Protein AF-0000000085930592 (afdb_homodimer)

Foldseek 3Di:
DEKEFEQCQLPLVLQVDDPNVVDAQLYEYEYLENNNLAADPDPVSVVSVVVVLPRRYAYEYEYAWRHQVVSVVPFDWDDDQQWIWGDPHHRYIYGQALTWGHRPNFTEGHHEADDDPVVVVDDDNHRGHPVSHPDPVSLVSNVVNCVVVVLEGAEYRYADAAVVLCVPHPQDDDDDDPVNVSRVVSVVRHDYQAYEYENRQDFDDSDRHYTYHHSDIGDSDPPPPDD/DEKEFEQCQLPLVLQVDDPNVVDAQLYEYEYLENNNLAADPDPVSVVSVVVVLPRRYAYEYEHAWRHQVVSVVPFDWDDDQQWIWGDPHHRYIYGQALTWGHRPNFTEGHHEADDDPVVVVDDDNHRGHPVSHPDPVSLVSNVVNCVVVVLEGAEYRYADAAVVLCPPHPQDDDDDDPVNVSRVVSVVRHDYQAYEYENRQDFDDSDRHYTYHHSDIGDSDPPPPDD

Organism: NCBI:txid2903556

pLDDT: mean 91.7, std 11.93, range [19.05, 98.94]

Radius of gyration: 22.61 Å; Cα contacts (8 Å, |Δi|>4): 1027; chains: 2; bounding box: 46×67×58 Å

Sequence (454 aa):
MVYITGDTHGDLERFKHGRLRWLSKKDTVIVLGDFGFVWDGSKKEAAHLKWLQKRRYTILFLDGTHENYDLLAAYPTEEKFGGLVQPLGGNLYHVCRGSVLELEGKRYLCFGGGESPDKEEREPGVNWWPQEMPSEAECARCEANAAANGYQVDYVLTHDAPTKFLDFTALKQGQTNRLHEFLDRLLLKLTYDRWFFGCYHKDTRLSTKAECVFCGLIPTSESHARRMVYITGDTHGDLERFKHGRLRWLSKKDTVIVLGDFGFVWDGSKKEAAHLKWLQKRRYTILFLDGTHENYDLLAAYPTEEKFGGLVQPLGGNLYHVCRGSVLELEGKRYLCFGGGESPDKEEREPGVNWWPQEMPSEAECARCEANAAANGYQVDYVLTHDAPTKFLDFTALKQGQTNRLHEFLDRLLLKLTYDRWFFGCYHKDTRLSTKAECVFCGLIPTSESHARR

Secondary structure (DSSP, 8-state):
-EEEE---TT-GGGGTSGGGGG--TT-EEEE-S---SSSS--HHHHHHHHHHHT-SSEEEE---SSS-HHHHHTSPPEEETTEEEEEEETTEEEEPTT-EEEETTEEEEEE-----TTGGGS-BTTTB-GGGSPPHHHHHHHHHHHHHTTTB-SEEEESS--HHHHTTSTT--S---HHHHHHHHHHHH-B-SEEEE-SS---EE-SSSEEE-SS--EESS------/-EEEE---TT-GGGGTSGGGGG--TT-EEEE-S---SSSS--HHHHHHHHHHHT-SSEEEE---SSS-HHHHHTSPPEEETTEEEEEEETTEEEEPTT-EEEETTEEEEEE-----TTGGGS-BTTTB-GGGSPPHHHHHHHHHHHHHTTTB-SEEEESS--HHHHTTSTT--S---HHHHHHHHHHHH-B-SEEEE-SS---EE-SSSEEE-SS--EESS------

Solvent-accessible surface area (backbone atoms only — not comparable to full-atom values): 23787 Å² total; per-residue (Å²): 92,49,31,40,28,14,53,48,61,44,45,68,68,76,62,66,40,63,72,59,68,71,48,39,71,74,23,35,39,37,30,24,6,18,47,29,58,53,57,79,82,42,70,67,39,50,51,51,48,53,54,56,23,64,42,60,28,34,37,37,28,28,44,17,63,44,51,29,61,72,65,57,64,70,45,58,74,45,82,51,55,72,19,46,23,26,64,79,45,79,34,28,32,40,45,41,58,25,21,41,32,51,56,95,90,36,36,35,39,32,37,37,21,36,75,60,90,60,49,88,80,45,46,79,81,73,73,34,54,79,71,22,43,72,50,71,66,42,52,49,44,22,51,50,47,35,53,76,48,69,28,51,38,46,30,38,40,18,6,45,63,32,52,78,73,30,59,94,41,85,68,59,68,87,76,89,48,72,67,29,52,50,41,40,54,48,58,73,62,47,45,64,58,35,35,40,22,18,80,58,74,38,73,44,74,81,49,94,40,35,32,36,29,13,83,48,77,44,66,74,68,77,71,77,69,78,127,92,49,32,40,29,13,52,47,62,44,44,66,68,75,63,66,41,63,72,57,69,70,49,38,71,74,24,35,39,35,32,24,6,17,47,29,58,52,59,78,83,42,71,67,40,50,52,51,46,53,53,54,22,65,42,60,28,36,37,37,28,28,42,17,64,44,52,31,61,71,64,56,65,69,44,57,76,45,82,50,56,74,18,46,25,25,64,78,45,79,34,28,31,39,46,39,58,24,22,42,30,54,56,94,91,37,34,35,39,33,38,37,21,36,73,61,89,60,48,88,81,45,45,78,82,72,73,35,56,79,72,21,42,72,49,71,66,42,51,48,44,22,51,50,46,36,54,75,48,68,28,51,39,45,31,36,41,18,6,46,64,32,52,79,74,29,59,94,42,85,70,60,67,87,76,90,50,73,68,29,52,50,40,41,55,48,57,74,62,44,46,65,59,36,35,42,22,18,81,59,76,38,73,45,72,80,49,93,41,35,32,36,28,15,85,50,77,42,66,74,67,78,71,76,70,79,126

InterPro domains:
  IPR004843 Calcineurin-like, phosphoesterase domain [PF00149] (2-172)
  IPR029052 Metallo-dependent phosphatase-like [G3DSA:3.60.21.10] (1-221)
  IPR029052 Metallo-dependent phosphatase-like [SSF56300] (1-208)

Nearest PDB structures (foldseek):
  7pua-assembly1_F6  TM=1.635E-01  e=5.118E+00  Trypanosoma brucei brucei
  7pua-assembly1_F6  TM=1.688E-01  e=6.667E+00  Trypanosoma brucei brucei

Structure (mmCIF, N/CA/C/O backbone):
data_AF-0000000085930592-model_v1
#
loop_
_entity.id
_entity.type
_entity.pdbx_description
1 polymer 'Calcineurin-like phosphoesterase domain-containing protein'
#
loop_
_atom_site.group_PDB
_atom_site.id
_atom_site.type_symbol
_atom_site.label_atom_id
_atom_site.label_alt_id
_atom_site.label_comp_id
_atom_site.label_asym_id
_atom_site.label_entity_id
_atom_site.label_seq_id
_atom_site.pdbx_PDB_ins_code
_atom_site.Cartn_x
_atom_site.Cartn_y
_atom_site.Cartn_z
_atom_site.occupancy
_atom_site.B_iso_or_equiv
_atom_site.auth_seq_id
_atom_site.auth_comp_id
_atom_site.auth_asym_id
_atom_site.auth_atom_id
_atom_site.pdbx_PDB_model_num
ATOM 1 N N . MET A 1 1 ? 18.391 -14.234 -2.137 1 93.88 1 MET A N 1
ATOM 2 C CA . MET A 1 1 ? 17.266 -14.297 -1.222 1 93.88 1 MET A CA 1
ATOM 3 C C . MET A 1 1 ? 15.953 -14.008 -1.953 1 93.88 1 MET A C 1
ATOM 5 O O . MET A 1 1 ? 15.945 -13.273 -2.945 1 93.88 1 MET A O 1
ATOM 9 N N . VAL A 1 2 ? 14.875 -14.703 -1.53 1 97.5 2 VAL A N 1
ATOM 10 C CA . VAL A 1 2 ? 13.555 -14.469 -2.117 1 97.5 2 VAL A CA 1
ATOM 11 C C . VAL A 1 2 ? 12.688 -13.68 -1.143 1 97.5 2 VAL A C 1
ATOM 13 O O . VAL A 1 2 ? 12.617 -14.008 0.043 1 97.5 2 VAL A O 1
ATOM 16 N N . TYR A 1 3 ? 12.039 -12.617 -1.707 1 96.94 3 TYR A N 1
ATOM 17 C CA . TYR A 1 3 ? 11.148 -11.781 -0.913 1 96.94 3 TYR A CA 1
ATOM 18 C C . TYR A 1 3 ? 9.727 -11.828 -1.463 1 96.94 3 TYR A C 1
ATOM 20 O O . TYR A 1 3 ? 9.523 -11.836 -2.68 1 96.94 3 TYR A O 1
ATOM 28 N N . ILE A 1 4 ? 8.797 -11.812 -0.505 1 97.88 4 ILE A N 1
ATOM 29 C CA . ILE A 1 4 ? 7.383 -11.859 -0.874 1 97.88 4 ILE A CA 1
ATOM 30 C C . ILE A 1 4 ? 6.711 -10.539 -0.531 1 97.88 4 ILE A C 1
ATOM 32 O O . ILE A 1 4 ? 6.902 -10 0.562 1 97.88 4 ILE A O 1
ATOM 36 N N . THR A 1 5 ? 5.965 -9.953 -1.434 1 96.38 5 THR A N 1
ATOM 37 C CA . THR A 1 5 ? 5.098 -8.805 -1.198 1 96.38 5 THR A CA 1
ATOM 38 C C . THR A 1 5 ? 3.756 -8.992 -1.9 1 96.38 5 THR A C 1
ATOM 40 O O . THR A 1 5 ? 3.482 -10.055 -2.461 1 96.38 5 THR A O 1
ATOM 43 N N . GLY A 1 6 ? 2.844 -8.016 -1.677 1 95.25 6 GLY A N 1
ATOM 44 C CA . GLY A 1 6 ? 1.528 -8.234 -2.258 1 95.25 6 GLY A CA 1
ATOM 45 C C . GLY A 1 6 ? 0.875 -6.957 -2.756 1 95.25 6 GLY A C 1
ATOM 46 O O . GLY A 1 6 ? 1.231 -5.863 -2.318 1 95.25 6 GLY A O 1
ATOM 47 N N . ASP A 1 7 ? 0.076 -7.105 -3.773 1 94.38 7 ASP A N 1
ATOM 48 C CA . ASP A 1 7 ? -0.925 -6.125 -4.184 1 94.38 7 ASP A CA 1
ATOM 49 C C . ASP A 1 7 ? -0.301 -4.742 -4.363 1 94.38 7 ASP A C 1
ATOM 51 O O . ASP A 1 7 ? -0.737 -3.773 -3.74 1 94.38 7 ASP A O 1
ATOM 55 N N . THR A 1 8 ? 0.612 -4.621 -5.32 1 94.75 8 THR A N 1
ATOM 56 C CA . THR A 1 8 ? 1.286 -3.35 -5.555 1 94.75 8 THR A CA 1
ATOM 57 C C . THR A 1 8 ? 0.387 -2.395 -6.336 1 94.75 8 THR A C 1
ATOM 59 O O . THR A 1 8 ? 0.606 -1.183 -6.328 1 94.75 8 THR A O 1
ATOM 62 N N . HIS A 1 9 ? -0.571 -2.863 -7.059 1 92.31 9 HIS A N 1
ATOM 63 C CA . HIS A 1 9 ? -1.614 -2.082 -7.711 1 92.31 9 HIS A CA 1
ATOM 64 C C . HIS A 1 9 ? -1.015 -1.009 -8.617 1 92.31 9 HIS A C 1
ATOM 66 O O . HIS A 1 9 ? -1.535 0.106 -8.695 1 92.31 9 HIS A O 1
ATOM 72 N N . GLY A 1 10 ? 0.083 -1.294 -9.188 1 93.38 10 GLY A N 1
ATOM 73 C CA . GLY A 1 10 ? 0.676 -0.375 -10.141 1 93.38 10 GLY A CA 1
ATOM 74 C C . GLY A 1 10 ? 1.368 0.805 -9.484 1 93.38 10 GLY A C 1
ATOM 75 O O . GLY A 1 10 ? 1.69 1.791 -10.156 1 93.38 10 GLY A O 1
ATOM 76 N N . ASP A 1 11 ? 1.574 0.757 -8.234 1 90.62 11 ASP A N 1
ATOM 77 C CA . ASP A 1 11 ? 2.246 1.835 -7.52 1 90.62 11 ASP A CA 1
ATOM 78 C C . ASP A 1 11 ? 3.762 1.65 -7.539 1 90.62 11 ASP A C 1
ATOM 80 O O . ASP A 1 11 ? 4.316 0.925 -6.715 1 90.62 11 ASP A O 1
ATOM 84 N N . LEU A 1 12 ? 4.402 2.432 -8.391 1 90.81 12 LEU A N 1
ATOM 85 C CA . LEU A 1 12 ? 5.84 2.299 -8.594 1 90.81 12 LEU A CA 1
ATOM 86 C C . LEU A 1 12 ? 6.605 2.602 -7.309 1 90.81 12 LEU A C 1
ATOM 88 O O . LEU A 1 12 ? 7.695 2.074 -7.094 1 90.81 12 LEU A O 1
ATOM 92 N N . GLU A 1 13 ? 6.031 3.434 -6.422 1 85.25 13 GLU A N 1
ATOM 93 C CA . GLU A 1 13 ? 6.691 3.824 -5.18 1 85.25 13 GLU A CA 1
ATOM 94 C C . GLU A 1 13 ? 6.941 2.613 -4.281 1 85.25 13 GLU A C 1
ATOM 96 O O . GLU A 1 13 ? 7.875 2.611 -3.477 1 85.25 13 GLU A O 1
ATOM 101 N N . ARG A 1 14 ? 6.18 1.617 -4.465 1 89.19 14 ARG A N 1
ATOM 102 C CA . ARG A 1 14 ? 6.316 0.382 -3.699 1 89.19 14 ARG A CA 1
ATOM 103 C C . ARG A 1 14 ? 7.645 -0.304 -3.996 1 89.19 14 ARG A C 1
ATOM 105 O O . ARG A 1 14 ? 8.086 -1.172 -3.238 1 89.19 14 ARG A O 1
ATOM 112 N N . PHE A 1 15 ? 8.328 0.138 -5.047 1 92.06 15 PHE A N 1
ATOM 113 C CA . PHE A 1 15 ? 9.562 -0.52 -5.453 1 92.06 15 PHE A CA 1
ATOM 114 C C . PHE A 1 15 ? 10.758 0.399 -5.242 1 92.06 15 PHE A C 1
ATOM 116 O O . PHE A 1 15 ? 11.891 0.035 -5.562 1 92.06 15 PHE A O 1
ATOM 123 N N . LYS A 1 16 ? 10.523 1.566 -4.777 1 81.19 16 LYS A N 1
ATOM 124 C CA . LYS A 1 16 ? 11.594 2.561 -4.738 1 81.19 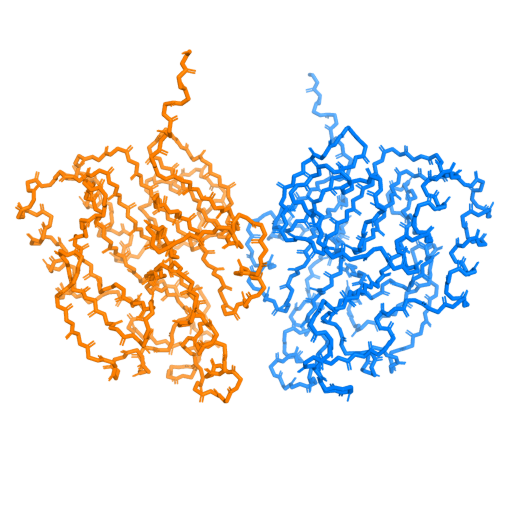16 LYS A CA 1
ATOM 125 C C . LYS A 1 16 ? 12.18 2.68 -3.332 1 81.19 16 LYS A C 1
ATOM 127 O O . LYS A 1 16 ? 13.203 3.334 -3.135 1 81.19 16 LYS A O 1
ATOM 132 N N . HIS A 1 17 ? 11.586 2.031 -2.385 1 72.56 17 HIS A N 1
ATOM 133 C CA . HIS A 1 17 ? 12.016 2.348 -1.026 1 72.56 17 HIS A CA 1
ATOM 134 C C . HIS A 1 17 ? 12.406 1.087 -0.263 1 72.56 17 HIS A C 1
ATOM 136 O O . HIS A 1 17 ? 12.242 -0.026 -0.768 1 72.56 17 HIS A O 1
ATOM 142 N N . GLY A 1 18 ? 13.18 1.386 0.743 1 72.12 18 GLY A N 1
ATOM 143 C CA . GLY A 1 18 ? 13.484 0.334 1.699 1 72.12 18 GLY A CA 1
ATOM 144 C C . GLY A 1 18 ? 14.57 -0.611 1.218 1 72.12 18 GLY A C 1
ATOM 145 O O . GLY A 1 18 ? 15.531 -0.185 0.58 1 72.12 18 GLY A O 1
ATOM 146 N N . ARG A 1 19 ? 14.367 -1.833 1.592 1 77.94 19 ARG A N 1
ATOM 147 C CA . ARG A 1 19 ? 15.352 -2.881 1.343 1 77.94 19 ARG A CA 1
ATOM 148 C C . ARG A 1 19 ? 15.531 -3.121 -0.152 1 77.94 19 ARG A C 1
ATOM 150 O O . ARG A 1 19 ? 16.578 -3.605 -0.587 1 77.94 19 ARG A O 1
ATOM 157 N N . LEU A 1 20 ? 14.57 -2.738 -0.927 1 86.38 20 LEU A N 1
ATOM 158 C CA . LEU A 1 20 ? 14.57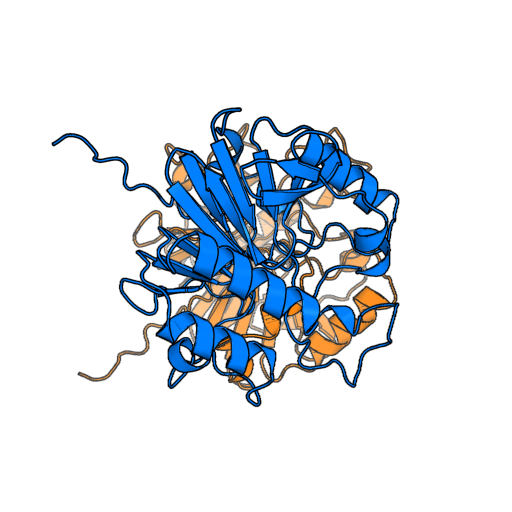 -3.037 -2.354 1 86.38 20 LEU A CA 1
ATOM 159 C C . LEU A 1 20 ? 15.703 -2.295 -3.062 1 86.38 20 LEU A C 1
ATOM 161 O O . LEU A 1 20 ? 16.203 -2.76 -4.082 1 86.38 20 LEU A O 1
ATOM 165 N N . ARG A 1 21 ? 16.078 -1.222 -2.457 1 78.75 21 ARG A N 1
ATOM 166 C CA . ARG A 1 21 ? 17.125 -0.399 -3.059 1 78.75 21 ARG A CA 1
ATOM 167 C C . ARG A 1 21 ? 18.469 -1.104 -3.002 1 78.75 21 ARG A C 1
ATOM 169 O O . ARG A 1 21 ? 19.391 -0.754 -3.744 1 78.75 21 ARG A O 1
ATOM 176 N N . TRP A 1 22 ? 18.578 -2.129 -2.16 1 85.94 22 TRP A N 1
ATOM 177 C CA . TRP A 1 22 ? 19.875 -2.744 -1.918 1 85.94 22 TRP A CA 1
ATOM 178 C C . TRP A 1 22 ? 19.906 -4.168 -2.461 1 85.94 22 TRP A C 1
ATOM 180 O O . TRP A 1 22 ? 20.906 -4.883 -2.285 1 85.94 22 TRP A O 1
ATOM 190 N N . LEU A 1 23 ? 18.922 -4.52 -3.137 1 92 23 LEU A N 1
ATOM 191 C CA . LEU A 1 23 ? 18.859 -5.875 -3.674 1 92 23 LEU A CA 1
ATOM 192 C C . LEU A 1 23 ? 19.734 -5.996 -4.922 1 92 23 LEU A C 1
ATOM 194 O O . LEU A 1 23 ? 19.984 -5.008 -5.609 1 92 23 LEU A O 1
ATOM 198 N N . SER A 1 24 ? 20.203 -7.234 -5.039 1 94 24 SER A N 1
ATOM 199 C CA . SER A 1 24 ? 21.125 -7.516 -6.137 1 94 24 SER A CA 1
ATOM 200 C C . SER A 1 24 ? 20.531 -8.531 -7.105 1 94 24 SER A C 1
ATOM 202 O O . SER A 1 24 ? 19.391 -8.945 -6.961 1 94 24 SER A O 1
ATOM 204 N N . LYS A 1 25 ? 21.375 -8.898 -8.094 1 94.5 25 LYS A N 1
ATOM 205 C CA . LYS A 1 25 ? 20.953 -9.82 -9.133 1 94.5 25 LYS A CA 1
ATOM 206 C C . LYS A 1 25 ? 20.656 -11.203 -8.555 1 94.5 25 LYS A C 1
ATOM 208 O O . LYS A 1 25 ? 20.016 -12.023 -9.203 1 94.5 25 LYS A O 1
ATOM 213 N N . LYS A 1 26 ? 21.078 -11.438 -7.367 1 95.12 26 LYS A N 1
ATOM 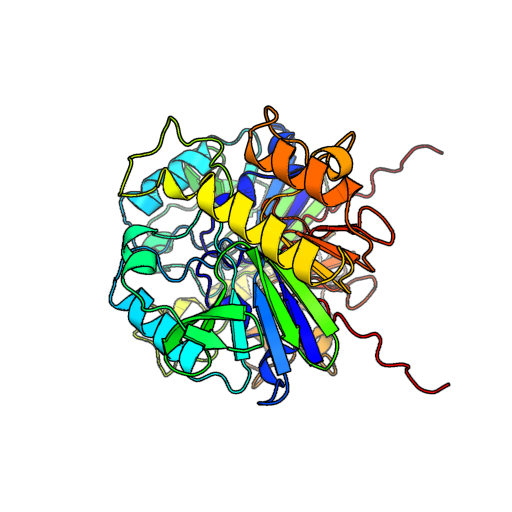214 C CA . LYS A 1 26 ? 20.875 -12.734 -6.738 1 95.12 26 LYS A CA 1
ATOM 215 C C . LYS A 1 26 ? 19.531 -12.789 -6.012 1 95.12 26 LYS A C 1
ATOM 217 O O . LYS A 1 26 ? 19.109 -13.852 -5.559 1 95.12 26 LYS A O 1
ATOM 222 N N . ASP A 1 27 ? 18.891 -11.633 -5.926 1 96.88 27 ASP A N 1
ATOM 223 C CA . ASP A 1 27 ? 17.656 -11.547 -5.16 1 96.88 27 ASP A CA 1
ATOM 224 C C . ASP A 1 27 ? 16.438 -11.594 -6.078 1 96.88 27 ASP A C 1
ATOM 226 O O . ASP A 1 27 ? 16.516 -11.219 -7.25 1 96.88 27 ASP A O 1
ATOM 230 N N . THR A 1 28 ? 15.328 -12.164 -5.543 1 98.12 28 THR A N 1
ATOM 231 C CA . THR A 1 28 ? 14.055 -12.219 -6.25 1 98.12 28 THR A CA 1
ATOM 232 C C . THR A 1 28 ? 12.93 -11.656 -5.383 1 98.12 28 THR A C 1
ATOM 234 O O . THR A 1 28 ? 12.859 -11.938 -4.188 1 98.12 28 THR A O 1
ATOM 237 N N . VAL A 1 29 ? 12.133 -10.805 -5.992 1 98 29 VAL A N 1
ATOM 238 C CA . VAL A 1 29 ? 10.922 -10.297 -5.344 1 98 29 VAL A CA 1
ATOM 239 C C . VAL A 1 29 ? 9.688 -10.844 -6.051 1 98 29 VAL A C 1
ATOM 241 O O . VAL A 1 29 ? 9.562 -10.742 -7.273 1 98 29 VAL A O 1
ATOM 244 N N . ILE A 1 30 ? 8.797 -11.438 -5.258 1 98.75 30 ILE A N 1
ATOM 245 C CA . ILE A 1 30 ? 7.586 -12.008 -5.836 1 98.75 30 ILE A CA 1
ATOM 246 C C . ILE A 1 30 ? 6.359 -11.258 -5.324 1 98.75 30 ILE A C 1
ATOM 248 O O . ILE A 1 30 ? 6.148 -11.148 -4.113 1 98.75 30 ILE A O 1
ATOM 252 N N . VAL A 1 31 ? 5.547 -10.719 -6.215 1 98.62 31 VAL A N 1
ATOM 253 C CA . VAL A 1 31 ? 4.305 -10.031 -5.887 1 98.62 31 VAL A CA 1
ATOM 254 C C . VAL A 1 31 ? 3.133 -11 -5.98 1 98.62 31 VAL A C 1
ATOM 256 O O . VAL A 1 31 ? 2.887 -11.586 -7.039 1 98.62 31 VAL A O 1
ATOM 259 N N . LEU A 1 32 ? 2.289 -11.094 -4.945 1 98.56 32 LEU A N 1
ATOM 260 C CA . LEU A 1 32 ? 1.281 -12.141 -4.812 1 98.56 32 LEU A CA 1
ATOM 261 C C . LEU A 1 32 ? -0.003 -11.75 -5.535 1 98.56 32 LEU A C 1
ATOM 263 O O . LEU A 1 32 ? -1.096 -12.148 -5.129 1 98.56 32 LEU A O 1
ATOM 267 N N . GLY A 1 33 ? 0.074 -11.062 -6.586 1 97.31 33 GLY A N 1
ATOM 268 C CA . GLY A 1 33 ? -1.084 -10.68 -7.379 1 97.31 33 GLY A CA 1
ATOM 269 C C . GLY A 1 33 ? -1.423 -9.211 -7.27 1 97.31 33 GLY A C 1
ATOM 270 O O . GLY A 1 33 ? -0.844 -8.492 -6.453 1 97.31 33 GLY A O 1
ATOM 271 N N . ASP A 1 34 ? -2.309 -8.828 -8.18 1 96.19 34 ASP A N 1
ATOM 272 C CA . ASP A 1 34 ? -2.654 -7.41 -8.281 1 96.19 34 ASP A CA 1
ATOM 273 C C . ASP A 1 34 ? -1.404 -6.547 -8.43 1 96.19 34 ASP A C 1
ATOM 275 O O . ASP A 1 34 ? -1.217 -5.582 -7.684 1 96.19 34 ASP A O 1
ATOM 279 N N . PHE A 1 35 ? -0.532 -7.047 -9.32 1 97.62 35 PHE A N 1
ATOM 280 C CA . PHE A 1 35 ? 0.676 -6.32 -9.688 1 97.62 35 PHE A CA 1
ATOM 281 C C . PHE A 1 35 ? 0.331 -4.934 -10.219 1 97.62 35 PHE A C 1
ATOM 283 O O . PHE A 1 35 ? 0.872 -3.93 -9.75 1 97.62 35 PHE A O 1
ATOM 290 N N . GLY A 1 36 ? -0.433 -4.797 -11.125 1 95.44 36 GLY A N 1
ATOM 291 C CA . GLY A 1 36 ? -1.119 -3.568 -11.492 1 95.44 36 GLY A CA 1
ATOM 292 C C . GLY A 1 36 ? -0.375 -2.752 -12.531 1 95.44 36 GLY A C 1
ATOM 293 O O . GLY A 1 36 ? -0.806 -1.656 -12.891 1 95.44 36 GLY A O 1
ATOM 294 N N . PHE A 1 37 ? 0.683 -3.268 -13.094 1 96.31 37 PHE A N 1
ATOM 295 C CA . PHE A 1 37 ? 1.458 -2.477 -14.047 1 96.31 37 PHE A CA 1
ATOM 296 C C . PHE A 1 37 ? 1.165 -2.908 -15.477 1 96.31 37 PHE A C 1
ATOM 298 O O . PHE A 1 37 ? 1.731 -2.359 -16.422 1 96.31 37 PHE A O 1
ATOM 305 N N . VAL A 1 38 ? 0.348 -3.941 -15.648 1 95.62 38 VAL A N 1
ATOM 306 C CA . VAL A 1 38 ? -0.205 -4.332 -16.938 1 95.62 38 VAL A CA 1
ATOM 307 C C . VAL A 1 38 ? -1.718 -4.129 -16.938 1 95.62 38 VAL A C 1
ATOM 309 O O . VAL A 1 38 ? -2.473 -5.043 -16.609 1 95.62 38 VAL A O 1
ATOM 312 N N . TRP A 1 39 ? -2.154 -2.893 -17.312 1 91 39 TRP A N 1
ATOM 313 C CA . TRP A 1 39 ? -3.555 -2.559 -17.078 1 91 39 TRP A CA 1
ATOM 314 C C . TRP A 1 39 ? -4.152 -1.822 -18.266 1 91 39 TRP A C 1
ATOM 316 O O . TRP A 1 39 ? -5.184 -2.232 -18.797 1 91 39 TRP A O 1
ATOM 326 N N . ASP A 1 40 ? -3.494 -0.75 -18.719 1 88.25 40 ASP A N 1
ATOM 327 C CA . ASP A 1 40 ? -4.188 0.054 -19.719 1 88.25 40 ASP A CA 1
ATOM 328 C C . ASP A 1 40 ? -3.295 0.297 -20.938 1 88.25 40 ASP A C 1
ATOM 330 O O . ASP A 1 40 ? -3.727 0.91 -21.922 1 88.25 40 ASP A O 1
ATOM 334 N N . GLY A 1 41 ? -2.094 -0.112 -20.922 1 87.25 41 GLY A N 1
ATOM 335 C CA . GLY A 1 41 ? -1.203 0.018 -22.062 1 87.25 41 GLY A CA 1
ATOM 336 C C . GLY A 1 41 ? -0.769 1.449 -22.328 1 87.25 41 GLY A C 1
ATOM 337 O O . GLY A 1 41 ? -0.274 1.768 -23.406 1 87.25 41 GLY A O 1
ATOM 338 N N . SER A 1 42 ? -0.956 2.33 -21.344 1 89 42 SER A N 1
ATOM 339 C CA . SER A 1 42 ? -0.607 3.738 -21.5 1 89 42 SER A CA 1
ATOM 340 C C . SER A 1 42 ? 0.904 3.934 -21.547 1 89 42 SER A C 1
ATOM 342 O O . SER A 1 42 ? 1.662 3.035 -21.172 1 89 42 SER A O 1
ATOM 344 N N . LYS A 1 43 ? 1.317 5.105 -22.016 1 89.25 43 LYS A N 1
ATOM 345 C CA . LYS A 1 43 ? 2.732 5.461 -22.031 1 89.25 43 LYS A CA 1
ATOM 346 C C . LYS A 1 43 ? 3.309 5.484 -20.609 1 89.25 43 LYS A C 1
ATOM 348 O O . LYS A 1 43 ? 4.453 5.082 -20.391 1 89.25 43 LYS A O 1
ATOM 353 N N . LYS A 1 44 ? 2.484 5.945 -19.719 1 85.69 44 LYS A N 1
ATOM 354 C CA . LYS A 1 44 ? 2.918 5.98 -18.328 1 85.69 44 LYS A CA 1
ATOM 355 C C . LYS A 1 44 ? 3.193 4.574 -17.797 1 85.69 44 LYS A C 1
ATOM 357 O O . LYS A 1 44 ? 4.219 4.336 -17.156 1 85.69 44 LYS A O 1
ATOM 362 N N . GLU A 1 45 ? 2.334 3.762 -18.094 1 91.31 45 GLU A N 1
ATOM 363 C CA . GLU A 1 45 ? 2.5 2.375 -17.656 1 91.31 45 GLU A CA 1
ATOM 364 C C . GLU A 1 45 ? 3.725 1.741 -18.312 1 91.31 45 GLU A C 1
ATOM 366 O O . GLU A 1 45 ? 4.484 1.028 -17.656 1 91.31 45 GLU A O 1
ATOM 371 N N . ALA A 1 46 ? 3.879 2.008 -19.562 1 93.44 46 ALA A N 1
ATOM 372 C CA . ALA A 1 46 ? 5.043 1.49 -20.281 1 93.44 46 ALA A CA 1
ATOM 373 C C . ALA A 1 46 ? 6.34 1.988 -19.641 1 93.44 46 ALA A C 1
ATOM 375 O O . ALA A 1 46 ? 7.316 1.239 -19.547 1 93.44 46 ALA A O 1
ATOM 376 N N . ALA A 1 47 ? 6.32 3.217 -19.281 1 92.62 47 ALA A N 1
ATOM 377 C CA . ALA A 1 47 ? 7.492 3.787 -18.625 1 92.62 47 ALA A CA 1
ATOM 378 C C . ALA A 1 47 ? 7.754 3.109 -17.281 1 92.62 47 ALA A C 1
ATOM 380 O O . ALA A 1 47 ? 8.906 2.852 -16.922 1 92.62 47 ALA A O 1
ATOM 381 N N . HIS A 1 48 ? 6.727 2.861 -16.562 1 94.25 48 HIS A N 1
ATOM 382 C CA . HIS A 1 48 ? 6.863 2.166 -15.289 1 94.25 48 HIS A CA 1
ATOM 383 C C . HIS A 1 48 ? 7.41 0.756 -15.484 1 94.25 48 HIS A C 1
ATOM 385 O O . HIS A 1 48 ? 8.289 0.316 -14.734 1 94.25 48 HIS A O 1
ATOM 391 N N . LEU A 1 49 ? 6.891 0.071 -16.438 1 96.62 49 LEU A N 1
ATOM 392 C CA . LEU A 1 49 ? 7.359 -1.278 -16.734 1 96.62 49 LEU A CA 1
ATOM 393 C C . LEU A 1 49 ? 8.836 -1.271 -17.125 1 96.62 49 LEU A C 1
ATOM 395 O O . LEU A 1 49 ? 9.602 -2.123 -16.672 1 96.62 49 LEU A O 1
ATOM 399 N N . LYS A 1 50 ? 9.18 -0.312 -17.922 1 96.56 50 LYS A N 1
ATOM 400 C CA . LYS A 1 50 ? 10.578 -0.196 -18.312 1 96.56 50 LYS A CA 1
ATOM 401 C C . LYS A 1 50 ? 11.484 0.015 -17.094 1 96.56 50 LYS A C 1
ATOM 403 O O . LYS A 1 50 ? 12.562 -0.563 -17.016 1 96.56 50 LYS A O 1
ATOM 408 N N . TRP A 1 51 ? 11.016 0.824 -16.219 1 95 51 TRP A N 1
ATOM 409 C CA . TRP A 1 51 ? 11.766 1.073 -14.992 1 95 51 TRP A CA 1
ATOM 410 C C . TRP A 1 51 ? 11.922 -0.205 -14.172 1 95 51 TRP A C 1
ATOM 412 O O . TRP A 1 51 ? 13.008 -0.509 -13.68 1 95 51 TRP A O 1
ATOM 422 N N . LEU A 1 52 ? 10.906 -0.953 -14.047 1 97.19 52 LEU A N 1
ATOM 423 C CA . LEU A 1 52 ? 10.922 -2.203 -13.297 1 97.19 52 LEU A CA 1
ATOM 424 C C . LEU A 1 52 ? 11.836 -3.229 -13.969 1 97.19 52 LEU A C 1
ATOM 426 O O . LEU A 1 52 ? 12.562 -3.955 -13.289 1 97.19 52 LEU A O 1
ATOM 430 N N . GLN A 1 53 ? 11.805 -3.242 -15.266 1 97.19 53 GLN A N 1
ATOM 431 C CA . GLN A 1 53 ? 12.586 -4.188 -16.047 1 97.19 53 GLN A CA 1
ATOM 432 C C . GLN A 1 53 ? 14.086 -3.961 -15.859 1 97.19 53 GLN A C 1
ATOM 434 O O . GLN A 1 53 ? 14.891 -4.852 -16.125 1 97.19 53 GLN A O 1
ATOM 439 N N . LYS A 1 54 ? 14.406 -2.812 -15.375 1 95.69 54 LYS A N 1
ATOM 440 C CA . LYS A 1 54 ? 15.812 -2.443 -15.273 1 95.69 54 LYS A CA 1
ATOM 441 C C . LYS A 1 54 ? 16.328 -2.611 -13.844 1 95.69 54 LYS A C 1
ATOM 443 O O . LYS A 1 54 ? 17.484 -2.314 -13.555 1 95.69 54 LYS A O 1
ATOM 448 N N . ARG A 1 55 ? 15.438 -3.051 -13 1 96.06 55 ARG A N 1
ATOM 449 C CA . ARG A 1 55 ? 15.922 -3.305 -11.648 1 96.06 55 ARG A CA 1
ATOM 450 C C . ARG A 1 55 ? 17 -4.387 -11.641 1 96.06 55 ARG A C 1
ATOM 452 O O . ARG A 1 55 ? 17.031 -5.234 -12.531 1 96.06 55 ARG A O 1
ATOM 459 N N . ARG A 1 56 ? 17.859 -4.355 -10.594 1 95.25 56 ARG A N 1
ATOM 460 C CA . ARG A 1 56 ? 18.953 -5.32 -10.508 1 95.25 56 ARG A CA 1
ATOM 461 C C . ARG A 1 56 ? 18.438 -6.699 -10.109 1 95.25 56 ARG A C 1
ATOM 463 O O . ARG A 1 56 ? 19.016 -7.719 -10.492 1 95.25 56 ARG A O 1
ATOM 470 N N . TYR A 1 57 ? 17.453 -6.738 -9.383 1 97.31 57 TYR A N 1
ATOM 471 C CA . TYR A 1 57 ? 16.891 -7.992 -8.891 1 97.31 57 TYR A CA 1
ATOM 472 C C . TYR A 1 57 ? 15.773 -8.477 -9.797 1 97.31 57 TYR A C 1
ATOM 474 O O . TYR A 1 57 ? 15.227 -7.711 -10.586 1 97.31 57 TYR A O 1
ATOM 482 N N . THR A 1 58 ? 15.445 -9.766 -9.688 1 98.38 58 THR A N 1
ATOM 483 C CA . THR A 1 58 ? 14.367 -10.367 -10.461 1 98.38 58 THR A CA 1
ATOM 484 C C . THR A 1 58 ? 13.008 -10.078 -9.828 1 98.38 58 THR A C 1
ATOM 486 O O . THR A 1 58 ? 12.867 -10.156 -8.602 1 98.38 58 THR A O 1
ATOM 489 N N . ILE A 1 59 ? 12.086 -9.688 -10.664 1 98.62 59 ILE A N 1
ATOM 490 C CA . ILE A 1 59 ? 10.719 -9.477 -10.195 1 98.62 59 ILE A CA 1
ATOM 491 C C . ILE A 1 59 ? 9.789 -10.508 -10.828 1 98.62 59 ILE A C 1
ATOM 493 O O . ILE A 1 59 ? 9.711 -10.609 -12.055 1 98.62 59 ILE A O 1
ATOM 497 N N . LEU A 1 60 ? 9.148 -11.273 -10.031 1 98.88 60 LEU A N 1
ATOM 498 C CA . LEU A 1 60 ? 8.078 -12.172 -10.438 1 98.88 60 LEU A CA 1
ATOM 499 C C . LEU A 1 60 ? 6.734 -11.703 -9.875 1 98.88 60 LEU A C 1
ATOM 501 O O . LEU A 1 60 ? 6.684 -11.125 -8.789 1 98.88 60 LEU A O 1
ATOM 505 N N . PHE A 1 61 ? 5.676 -11.906 -10.586 1 98.88 61 PHE A N 1
ATOM 506 C CA . PHE A 1 61 ? 4.375 -11.586 -10.016 1 98.88 61 PHE A CA 1
ATOM 507 C C . PHE A 1 61 ? 3.328 -12.602 -10.445 1 98.88 61 PHE A C 1
ATOM 509 O O . PHE A 1 61 ? 3.42 -13.172 -11.539 1 98.88 61 PHE A O 1
ATOM 516 N N . LEU A 1 62 ? 2.428 -12.891 -9.562 1 98.81 62 LEU A N 1
ATOM 517 C CA . LEU A 1 62 ? 1.208 -13.617 -9.898 1 98.81 62 LEU A CA 1
ATOM 518 C C . LEU A 1 62 ? 0.134 -12.664 -10.414 1 98.81 62 LEU A C 1
ATOM 520 O O . LEU A 1 62 ? 0.24 -11.453 -10.242 1 98.81 62 LEU A O 1
ATOM 524 N N . ASP A 1 63 ? -0.875 -13.211 -11.07 1 98.5 63 ASP A N 1
ATOM 525 C CA . ASP A 1 63 ? -2.027 -12.398 -11.445 1 98.5 63 ASP A CA 1
ATOM 526 C C . ASP A 1 63 ? -3.094 -12.414 -10.352 1 98.5 63 ASP A C 1
ATOM 528 O O . ASP A 1 63 ? -3.141 -13.336 -9.539 1 98.5 63 ASP A O 1
ATOM 532 N N . GLY A 1 64 ? -3.836 -11.352 -10.266 1 97.25 64 GLY A N 1
ATOM 533 C CA . GLY A 1 64 ? -4.984 -11.195 -9.391 1 97.25 64 GLY A CA 1
ATOM 534 C C . GLY A 1 64 ? -6.199 -10.617 -10.086 1 97.25 64 GLY A C 1
ATOM 535 O O . GLY A 1 64 ? -6.609 -11.117 -11.141 1 97.25 64 GLY A O 1
ATOM 536 N N . THR A 1 65 ? -6.801 -9.578 -9.461 1 93.88 65 THR A N 1
ATOM 537 C CA . THR A 1 65 ? -8 -8.984 -10.031 1 93.88 65 THR A CA 1
ATOM 538 C C . THR A 1 65 ? -7.695 -7.613 -10.633 1 93.88 65 THR A C 1
ATOM 540 O O . THR A 1 65 ? -8.586 -6.949 -11.164 1 93.88 65 THR A O 1
ATOM 543 N N . HIS A 1 66 ? -6.473 -7.223 -10.648 1 92.06 66 HIS A N 1
ATOM 544 C CA . HIS A 1 66 ? -6.059 -5.934 -11.188 1 92.06 66 HIS A CA 1
ATOM 545 C C . HIS A 1 66 ? -5.055 -6.109 -12.32 1 92.06 66 HIS A C 1
ATOM 547 O O . HIS A 1 66 ? -4.062 -5.379 -12.398 1 92.06 66 HIS A O 1
ATOM 553 N N . GLU A 1 67 ? -5.262 -7.148 -13.094 1 94.94 67 GLU A N 1
ATOM 554 C CA . GLU A 1 67 ? -4.508 -7.336 -14.328 1 94.94 67 GLU A CA 1
ATOM 555 C C . GLU A 1 67 ? -5.418 -7.266 -15.547 1 94.94 67 GLU A C 1
ATOM 557 O O . GLU A 1 67 ? -6.559 -7.738 -15.508 1 94.94 67 GLU A O 1
ATOM 562 N N . ASN A 1 68 ? -4.941 -6.613 -16.562 1 95.75 68 ASN A N 1
ATOM 563 C CA . ASN A 1 68 ? -5.562 -6.73 -17.891 1 95.75 68 ASN A CA 1
ATOM 564 C C . ASN A 1 68 ? -5.195 -8.047 -18.562 1 95.75 68 ASN A C 1
ATOM 566 O O . ASN A 1 68 ? -4.094 -8.188 -19.094 1 95.75 68 ASN A O 1
ATOM 570 N N . TYR A 1 69 ? -6.098 -8.961 -18.578 1 96.06 69 TYR A N 1
ATOM 571 C CA . TYR A 1 69 ? -5.812 -10.32 -19.016 1 96.06 69 TYR A CA 1
ATOM 572 C C . TYR A 1 69 ? -5.652 -10.391 -20.531 1 96.06 69 TYR A C 1
ATOM 574 O O . TYR A 1 69 ? -5.004 -11.297 -21.047 1 96.06 69 TYR A O 1
ATOM 582 N N . ASP A 1 70 ? -6.25 -9.406 -21.234 1 95.56 70 ASP A N 1
ATOM 583 C CA . ASP A 1 70 ? -6 -9.336 -22.672 1 95.56 70 ASP A CA 1
ATOM 584 C C . ASP A 1 70 ? -4.547 -8.969 -22.953 1 95.56 70 ASP A C 1
ATOM 586 O O . ASP A 1 70 ? -3.908 -9.57 -23.828 1 95.56 70 ASP A O 1
ATOM 590 N N . LEU A 1 71 ? -4.098 -8.008 -22.25 1 95.56 71 LEU A N 1
ATOM 591 C CA . LEU A 1 71 ? -2.713 -7.59 -22.422 1 95.56 71 LEU A CA 1
ATOM 592 C C . LEU A 1 71 ? -1.753 -8.688 -21.969 1 95.56 71 LEU A C 1
ATOM 594 O O . LEU A 1 71 ? -0.756 -8.961 -22.641 1 95.56 71 LEU A O 1
ATOM 598 N N . LEU A 1 72 ? -2.049 -9.32 -20.859 1 96.19 72 LEU A N 1
ATOM 599 C CA . LEU A 1 72 ? -1.196 -10.383 -20.328 1 96.19 72 LEU A CA 1
ATOM 600 C C . LEU A 1 72 ? -1.118 -11.547 -21.312 1 96.19 72 LEU A C 1
ATOM 602 O O . LEU A 1 72 ? -0.051 -12.141 -21.5 1 96.19 72 LEU A O 1
ATOM 606 N N . ALA A 1 73 ? -2.227 -11.867 -21.953 1 95.81 73 ALA A N 1
ATOM 607 C CA . ALA A 1 73 ? -2.307 -13 -22.875 1 95.81 73 ALA A CA 1
ATOM 608 C C . ALA A 1 73 ? -1.413 -12.781 -24.094 1 95.81 73 ALA A C 1
ATOM 610 O O . ALA A 1 73 ? -1.018 -13.742 -24.766 1 95.81 73 ALA A O 1
ATOM 611 N N . ALA A 1 74 ? -1.066 -11.57 -24.344 1 95.62 74 ALA A N 1
ATOM 612 C CA . ALA A 1 74 ? -0.28 -11.242 -25.531 1 95.62 74 ALA A CA 1
ATOM 613 C C . ALA A 1 74 ? 1.191 -11.594 -25.328 1 95.62 74 ALA A C 1
ATOM 615 O O . ALA A 1 74 ? 1.952 -11.695 -26.297 1 95.62 74 ALA A O 1
ATOM 616 N N . TYR A 1 75 ? 1.598 -11.766 -24.141 1 97.25 75 TYR A N 1
ATOM 617 C CA . TYR A 1 75 ? 2.984 -12.133 -23.875 1 97.25 75 TYR A CA 1
ATOM 618 C C . TYR A 1 75 ? 3.203 -13.625 -24.094 1 97.25 75 TYR A C 1
ATOM 620 O O . TYR A 1 75 ? 2.346 -14.438 -23.75 1 97.25 75 TYR A O 1
ATOM 628 N N . PRO A 1 76 ? 4.363 -13.992 -24.625 1 97.69 76 PRO A N 1
ATOM 629 C CA . PRO A 1 76 ? 4.645 -15.422 -24.828 1 97.69 76 PRO A CA 1
ATOM 630 C C . PRO A 1 76 ? 5 -16.141 -23.516 1 97.69 76 PRO A C 1
ATOM 632 O O . PRO A 1 76 ? 5.43 -15.5 -22.562 1 97.69 76 PRO A O 1
ATOM 635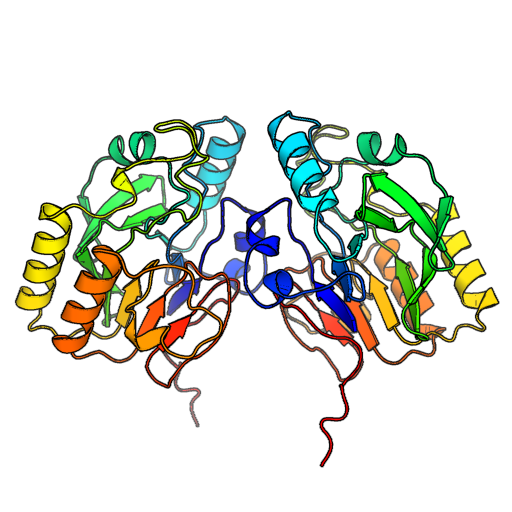 N N . THR A 1 77 ? 4.766 -17.406 -23.531 1 98.12 77 THR A N 1
ATOM 636 C CA . THR A 1 77 ? 5.141 -18.219 -22.391 1 98.12 77 THR A CA 1
ATOM 637 C C . THR A 1 77 ? 6.48 -18.906 -22.625 1 98.12 77 THR A C 1
ATOM 639 O O . THR A 1 77 ? 6.859 -19.156 -23.766 1 98.12 77 THR A O 1
ATOM 642 N N . GLU A 1 78 ? 7.211 -19.125 -21.578 1 98.31 78 GLU A N 1
ATOM 643 C CA . GLU A 1 78 ? 8.43 -19.938 -21.609 1 98.31 78 GLU A CA 1
ATOM 644 C C . GLU A 1 78 ? 8.648 -20.672 -20.297 1 98.31 78 GLU A C 1
ATOM 646 O O . GLU A 1 78 ? 8.07 -20.312 -19.266 1 98.31 78 GLU A O 1
ATOM 651 N N . GLU A 1 79 ? 9.43 -21.75 -20.391 1 98.31 79 GLU A N 1
ATOM 652 C CA . GLU A 1 79 ? 9.859 -22.438 -19.172 1 98.31 79 GLU A CA 1
ATOM 653 C C . GLU A 1 79 ? 11.078 -21.766 -18.547 1 98.31 79 GLU A C 1
ATOM 655 O O . GLU A 1 79 ? 12.133 -21.672 -19.188 1 98.31 79 GLU A O 1
ATOM 660 N N . LYS A 1 80 ? 10.914 -21.25 -17.422 1 98.19 80 LYS A N 1
ATOM 661 C CA . LYS A 1 80 ? 11.992 -20.641 -16.641 1 98.19 80 LYS A CA 1
ATOM 662 C C . LYS A 1 80 ? 11.742 -20.812 -15.148 1 98.19 80 LYS A C 1
ATOM 664 O O . LYS A 1 80 ? 10.602 -20.953 -14.711 1 98.19 80 LYS A O 1
ATOM 669 N N . PHE A 1 81 ? 12.781 -20.906 -14.367 1 98.31 81 PHE A N 1
ATOM 670 C CA . PHE A 1 81 ? 12.734 -21.078 -12.922 1 98.31 81 PHE A CA 1
ATOM 671 C C . PHE A 1 81 ? 12.047 -22.391 -12.555 1 98.31 81 PHE A C 1
ATOM 673 O O . PHE A 1 81 ? 11.43 -22.5 -11.492 1 98.31 81 PHE A O 1
ATOM 680 N N . GLY A 1 82 ? 11.961 -23.281 -13.469 1 98 82 GLY A N 1
ATOM 681 C CA . GLY A 1 82 ? 11.367 -24.578 -13.195 1 98 82 GLY A CA 1
ATOM 682 C C . GLY A 1 82 ? 9.883 -24.625 -13.508 1 98 82 GLY A C 1
ATOM 683 O O . GLY A 1 82 ? 9.25 -25.672 -13.352 1 98 82 GLY A O 1
ATOM 684 N N . GLY A 1 83 ? 9.344 -23.484 -13.977 1 98.38 83 GLY A N 1
ATOM 685 C CA . GLY A 1 83 ? 7.918 -23.406 -14.266 1 98.38 83 GLY A CA 1
ATOM 686 C C . GLY A 1 83 ? 7.598 -22.547 -15.477 1 98.38 83 GLY A C 1
ATOM 687 O O . GLY A 1 83 ? 8.5 -22.078 -16.172 1 98.38 83 GLY A O 1
ATOM 688 N N . LEU A 1 84 ? 6.309 -22.438 -15.766 1 98.56 84 LEU A N 1
ATOM 689 C CA . LEU A 1 84 ? 5.832 -21.656 -16.906 1 98.56 84 LEU A CA 1
ATOM 690 C C . LEU A 1 84 ? 5.688 -20.188 -16.516 1 98.56 84 LEU A C 1
ATOM 692 O O . LEU A 1 84 ? 5.02 -19.844 -15.539 1 98.56 84 LEU A O 1
ATOM 696 N N . VAL A 1 85 ? 6.422 -19.328 -17.281 1 98.81 85 VAL A N 1
ATOM 697 C CA . VAL A 1 85 ? 6.352 -17.891 -17.016 1 98.81 85 VAL A CA 1
ATOM 698 C C . VAL A 1 85 ? 6.152 -17.125 -18.328 1 98.81 85 VAL A C 1
ATOM 700 O O . VAL A 1 85 ? 6.254 -17.703 -19.406 1 98.81 85 VAL A O 1
ATOM 703 N N . GLN A 1 86 ? 5.797 -15.867 -18.219 1 98.81 86 GLN A N 1
ATOM 704 C CA . GLN A 1 86 ? 5.77 -14.914 -19.328 1 98.81 86 GLN A CA 1
ATOM 705 C C . GLN A 1 86 ? 6.758 -13.773 -19.094 1 98.81 86 GLN A C 1
ATOM 707 O O . GLN A 1 86 ? 6.57 -12.961 -18.188 1 98.81 86 GLN A O 1
ATOM 712 N N . PRO A 1 87 ? 7.828 -13.781 -19.906 1 98.56 87 PRO A N 1
ATOM 713 C CA . PRO A 1 87 ? 8.734 -12.633 -19.797 1 98.56 87 PRO A CA 1
ATOM 714 C C . PRO A 1 87 ? 8.117 -11.336 -20.312 1 98.56 87 PRO A C 1
ATOM 716 O O . PRO A 1 87 ? 7.578 -11.312 -21.422 1 98.56 87 PRO A O 1
ATOM 719 N N . LEU A 1 88 ? 8.172 -10.297 -19.547 1 98 88 LEU A N 1
ATOM 720 C CA . LEU A 1 88 ? 7.652 -9 -19.969 1 98 88 LEU A CA 1
ATOM 721 C C . LEU A 1 88 ? 8.789 -8.086 -20.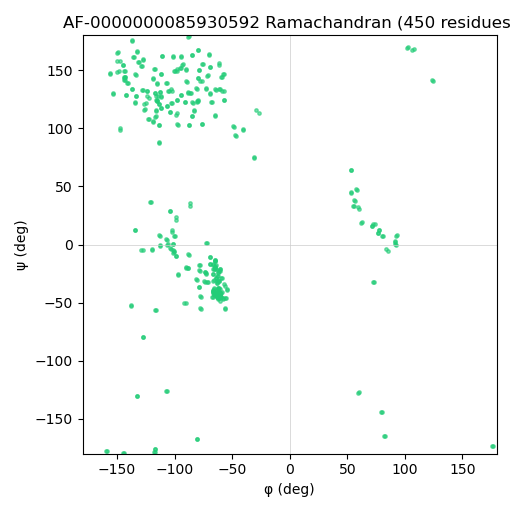422 1 98 88 LEU A C 1
ATOM 723 O O . LEU A 1 88 ? 8.539 -6.992 -20.938 1 98 88 LEU A O 1
ATOM 727 N N . GLY A 1 89 ? 10 -8.547 -20.25 1 96.69 89 GLY A N 1
ATOM 728 C CA . GLY A 1 89 ? 11.195 -7.785 -20.562 1 96.69 89 GLY A CA 1
ATOM 729 C C . GLY A 1 89 ? 12.148 -7.648 -19.391 1 96.69 89 GLY A C 1
ATOM 730 O O . GLY A 1 89 ? 11.711 -7.492 -18.25 1 96.69 89 GLY A O 1
ATOM 731 N N . GLY A 1 90 ? 13.422 -7.727 -19.656 1 97 90 GLY A N 1
ATOM 732 C CA . GLY A 1 90 ? 14.406 -7.605 -18.594 1 97 90 GLY A CA 1
ATOM 733 C C . GLY A 1 90 ? 14.266 -8.656 -17.516 1 97 90 GLY A C 1
ATOM 734 O O . GLY A 1 90 ? 14.203 -9.852 -17.812 1 97 90 GLY A O 1
ATOM 735 N N . ASN A 1 91 ? 14.18 -8.141 -16.266 1 97.12 91 ASN A N 1
ATOM 736 C CA . ASN A 1 91 ? 14.141 -9.023 -15.102 1 97.12 91 ASN A CA 1
ATOM 737 C C . ASN A 1 91 ? 12.719 -9.234 -14.594 1 97.12 91 ASN A C 1
ATOM 739 O O . ASN A 1 91 ? 12.508 -9.594 -13.438 1 97.12 91 ASN A O 1
ATOM 743 N N . LEU A 1 92 ? 11.734 -9.016 -15.414 1 98.56 92 LEU A N 1
ATOM 744 C CA . LEU A 1 92 ? 10.336 -9.008 -15 1 98.56 92 LEU A CA 1
ATOM 745 C C . LEU A 1 92 ? 9.57 -10.156 -15.648 1 98.56 92 LEU A C 1
ATOM 747 O O . LEU A 1 92 ? 9.586 -10.305 -16.875 1 98.56 92 LEU A O 1
ATOM 751 N N . TYR A 1 93 ? 8.859 -10.953 -14.789 1 98.81 93 TYR A N 1
ATOM 752 C CA . TYR A 1 93 ? 8.156 -12.125 -15.312 1 98.81 93 TYR A CA 1
ATOM 753 C C . TYR A 1 93 ? 6.801 -12.289 -14.633 1 98.81 93 TYR A C 1
ATOM 755 O O . TYR A 1 93 ? 6.684 -12.109 -13.422 1 98.81 93 TYR A O 1
ATOM 763 N N . HIS A 1 94 ? 5.812 -12.633 -15.383 1 98.88 94 HIS A N 1
ATOM 764 C CA . HIS A 1 94 ? 4.551 -13.148 -14.867 1 98.88 94 HIS A CA 1
ATOM 765 C C . HIS A 1 94 ? 4.602 -14.664 -14.695 1 98.88 94 HIS A C 1
ATOM 767 O O . HIS A 1 94 ? 5.027 -15.383 -15.602 1 98.88 94 HIS A O 1
ATOM 773 N N . VAL A 1 95 ? 4.215 -15.156 -13.562 1 98.88 95 VAL A N 1
ATOM 774 C CA . VAL A 1 95 ? 4.184 -16.594 -13.312 1 98.88 95 VAL A CA 1
ATOM 775 C C . VAL A 1 95 ? 2.814 -17.156 -13.688 1 98.88 95 VAL A C 1
ATOM 777 O O . VAL A 1 95 ? 1.793 -16.734 -13.141 1 98.88 95 VAL A O 1
ATOM 780 N N . CYS A 1 96 ? 2.824 -18.094 -14.57 1 98.69 96 CYS A N 1
ATOM 781 C CA . CYS A 1 96 ? 1.561 -18.688 -15 1 98.69 96 CYS A CA 1
ATOM 782 C C . CYS A 1 96 ? 0.963 -19.547 -13.891 1 98.69 96 CYS A C 1
ATOM 784 O O . CYS A 1 96 ? 1.69 -20.25 -13.18 1 98.69 96 CYS A O 1
ATOM 786 N N . ARG A 1 97 ? -0.324 -19.531 -13.852 1 98.75 97 ARG A N 1
ATOM 787 C CA . ARG A 1 97 ? -1.045 -20.234 -12.797 1 98.75 97 ARG A CA 1
ATOM 788 C C . ARG A 1 97 ? -0.71 -21.719 -12.797 1 98.75 97 ARG A C 1
ATOM 790 O O . ARG A 1 97 ? -0.725 -22.359 -13.852 1 98.75 97 ARG A O 1
ATOM 797 N N . GLY A 1 98 ? -0.413 -22.203 -11.609 1 98.62 98 GLY A N 1
ATOM 798 C CA . GLY A 1 98 ? -0.168 -23.625 -11.43 1 98.62 98 GLY A CA 1
ATOM 799 C C . GLY A 1 98 ? 1.294 -24 -11.586 1 98.62 98 GLY A C 1
ATOM 800 O O . GLY A 1 98 ? 1.661 -25.156 -11.414 1 98.62 98 GLY A O 1
ATOM 801 N N . SER A 1 99 ? 2.172 -23.078 -11.789 1 98.69 99 SER A N 1
ATOM 802 C CA . SER A 1 99 ? 3.594 -23.359 -11.961 1 98.69 99 SER A CA 1
ATOM 803 C C . SER A 1 99 ? 4.262 -23.641 -10.617 1 98.69 99 SER A C 1
ATOM 805 O O . SER A 1 99 ? 3.934 -23.031 -9.609 1 98.69 99 SER A O 1
ATOM 807 N N . VAL A 1 100 ? 5.152 -24.578 -10.602 1 98.81 100 VAL A N 1
ATOM 808 C CA . VAL A 1 100 ? 6.066 -24.797 -9.484 1 98.81 100 VAL A CA 1
ATOM 809 C C . VAL A 1 100 ? 7.457 -24.281 -9.844 1 98.81 100 VAL A C 1
ATOM 811 O O . VAL A 1 100 ? 8.094 -24.797 -10.766 1 98.81 100 VAL A O 1
ATOM 814 N N . LEU A 1 101 ? 7.879 -23.25 -9.141 1 98.81 101 LEU A N 1
ATOM 815 C CA . LEU A 1 101 ? 9.18 -22.656 -9.383 1 98.81 101 LEU A CA 1
ATOM 816 C C . LEU A 1 101 ? 10.242 -23.266 -8.469 1 98.81 101 LEU A C 1
ATOM 818 O O . LEU A 1 101 ? 9.922 -23.781 -7.395 1 98.81 101 LEU A O 1
ATOM 822 N N . GLU A 1 102 ? 11.438 -23.203 -8.906 1 98.38 102 GLU A N 1
ATOM 823 C CA . GLU A 1 102 ? 12.602 -23.531 -8.086 1 98.38 102 GLU A CA 1
ATOM 824 C C . GLU A 1 102 ? 13.523 -22.328 -7.938 1 98.38 102 GLU A C 1
ATOM 826 O O . GLU A 1 102 ? 14.188 -21.922 -8.891 1 98.38 102 GLU A O 1
ATOM 831 N N . LEU A 1 103 ? 13.492 -21.75 -6.797 1 97.69 103 LEU A N 1
ATOM 832 C CA . LEU A 1 103 ? 14.305 -20.578 -6.488 1 97.69 103 LEU A CA 1
ATOM 833 C C . LEU A 1 103 ? 15.148 -20.812 -5.242 1 97.69 103 LEU A C 1
ATOM 835 O O . LEU A 1 103 ? 14.625 -21.125 -4.176 1 97.69 103 LEU A O 1
ATOM 839 N N . GLU A 1 104 ? 16.422 -20.703 -5.375 1 95.75 104 GLU A N 1
ATOM 840 C CA . GLU A 1 104 ? 17.359 -20.859 -4.266 1 95.75 104 GLU A CA 1
ATOM 841 C C . GLU A 1 104 ? 17.188 -22.203 -3.562 1 95.75 104 GLU A C 1
ATOM 843 O O . GLU A 1 104 ? 17.125 -22.25 -2.334 1 95.75 104 GLU A O 1
ATOM 848 N N . GLY A 1 105 ? 16.953 -23.141 -4.309 1 95.62 105 GLY A N 1
ATOM 849 C CA . GLY A 1 105 ? 16.875 -24.5 -3.811 1 95.62 105 GLY A CA 1
ATOM 850 C C . GLY A 1 105 ? 15.547 -24.828 -3.152 1 95.62 105 GLY A C 1
ATOM 851 O O . GLY A 1 105 ? 15.406 -25.875 -2.51 1 95.62 105 GLY A O 1
ATOM 852 N N . LYS A 1 106 ? 14.617 -23.922 -3.258 1 97.81 106 LYS A N 1
ATOM 853 C CA . LYS A 1 106 ? 13.289 -24.141 -2.678 1 97.81 106 LYS A CA 1
ATOM 854 C C . LYS A 1 106 ? 12.219 -24.172 -3.76 1 97.81 106 LYS A C 1
ATOM 856 O O . LYS A 1 106 ? 12.375 -23.547 -4.816 1 97.81 106 LYS A O 1
ATOM 861 N N . ARG A 1 107 ? 11.172 -24.906 -3.477 1 98.5 107 ARG A N 1
ATOM 862 C CA . ARG A 1 107 ? 10.078 -25.031 -4.43 1 98.5 107 ARG A CA 1
ATOM 863 C C . ARG A 1 107 ? 8.891 -24.172 -4.031 1 98.5 107 ARG A C 1
ATOM 865 O O . ARG A 1 107 ? 8.484 -24.156 -2.865 1 98.5 107 ARG A O 1
ATOM 872 N N . TYR A 1 108 ? 8.336 -23.422 -5.027 1 98.81 108 TYR A N 1
ATOM 873 C CA . TYR A 1 108 ? 7.223 -22.5 -4.84 1 98.81 108 TYR A CA 1
ATOM 874 C C . TYR A 1 108 ? 6.062 -22.859 -5.766 1 98.81 108 TYR A C 1
ATOM 876 O O . TYR A 1 108 ? 6.16 -22.703 -6.984 1 98.81 108 TYR A O 1
ATOM 884 N N . LEU A 1 109 ? 5.012 -23.391 -5.211 1 98.94 109 LEU A N 1
ATOM 885 C CA . LEU A 1 109 ? 3.809 -23.547 -6.023 1 98.94 109 LEU A CA 1
ATOM 886 C C . LEU A 1 109 ? 3.043 -22.234 -6.125 1 98.94 109 LEU A C 1
ATOM 888 O O . LEU A 1 109 ? 2.672 -21.641 -5.109 1 98.94 109 LEU A O 1
ATOM 892 N N . CYS A 1 110 ? 2.787 -21.766 -7.344 1 98.94 110 CYS A N 1
ATOM 893 C CA . CYS A 1 110 ? 2.225 -20.438 -7.57 1 98.94 110 CYS A CA 1
ATOM 894 C C . CYS A 1 110 ? 0.861 -20.531 -8.242 1 98.94 110 CYS A C 1
ATOM 896 O O . CYS A 1 110 ? 0.707 -21.219 -9.25 1 98.94 110 CYS A O 1
ATOM 898 N N . PHE A 1 111 ? -0.077 -19.828 -7.676 1 98.88 111 PHE A N 1
ATOM 899 C CA . PHE A 1 111 ? -1.412 -19.875 -8.258 1 98.88 111 PHE A CA 1
ATOM 900 C C . PHE A 1 111 ? -2.131 -18.547 -8.07 1 98.88 111 PHE A C 1
ATOM 902 O O . PHE A 1 111 ? -2.736 -18.312 -7.023 1 98.88 111 PHE A O 1
ATOM 909 N N . GLY A 1 112 ? -2.145 -17.719 -9.117 1 98.62 112 GLY A N 1
ATOM 910 C CA . GLY A 1 112 ? -2.83 -16.438 -9.109 1 98.62 112 GLY A CA 1
ATOM 911 C C . GLY A 1 112 ? -4.32 -16.562 -9.359 1 98.62 112 GLY A C 1
ATOM 912 O O . GLY A 1 112 ? -4.879 -17.656 -9.305 1 98.62 112 GLY A O 1
ATOM 913 N N . GLY A 1 113 ? -4.949 -15.461 -9.625 1 97.88 113 GLY A N 1
ATOM 914 C CA . GLY A 1 113 ? -6.383 -15.383 -9.867 1 97.88 113 GLY A CA 1
ATOM 915 C C . GLY A 1 113 ? -7.164 -14.867 -8.68 1 97.88 113 GLY A C 1
ATOM 916 O O . GLY A 1 113 ? -6.613 -14.719 -7.582 1 97.88 113 GLY A O 1
ATOM 917 N N . GLY A 1 114 ? -8.375 -14.578 -8.875 1 95.06 114 GLY A N 1
ATOM 918 C CA . GLY A 1 114 ? -9.281 -14.039 -7.871 1 95.06 1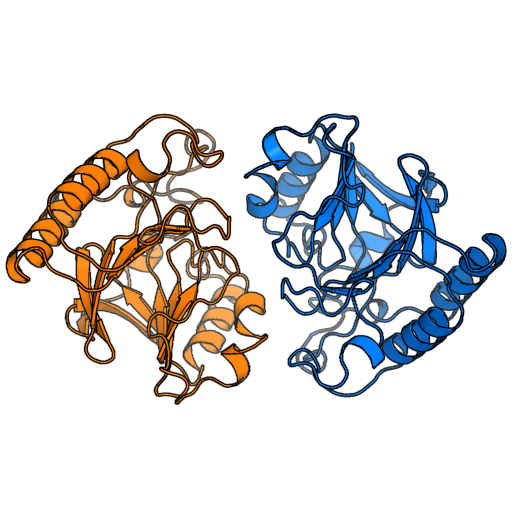14 GLY A CA 1
ATOM 919 C C . GLY A 1 114 ? -10.656 -13.711 -8.422 1 95.06 114 GLY A C 1
ATOM 920 O O . GLY A 1 114 ? -11.008 -14.141 -9.523 1 95.06 114 GLY A O 1
ATOM 921 N N . GLU A 1 115 ? -11.398 -13.109 -7.578 1 91.94 115 GLU A N 1
ATOM 922 C CA . GLU A 1 115 ? -12.711 -12.602 -7.961 1 91.94 115 GLU A CA 1
ATOM 923 C C . GLU A 1 115 ? -12.93 -11.18 -7.434 1 91.94 115 GLU A C 1
ATOM 925 O O . GLU A 1 115 ? -12.828 -10.945 -6.23 1 91.94 115 GLU A O 1
ATOM 930 N N . SER A 1 116 ? -13.195 -10.281 -8.383 1 85.69 116 SER A N 1
ATOM 931 C CA . SER A 1 116 ? -13.547 -8.93 -7.965 1 85.69 116 SER A CA 1
ATOM 932 C C . SER A 1 116 ? -14.898 -8.906 -7.254 1 85.69 116 SER A C 1
ATOM 934 O O . SER A 1 116 ? -15.906 -9.32 -7.82 1 85.69 116 SER A O 1
ATOM 936 N N . PRO A 1 117 ? -14.922 -8.43 -6.059 1 75.69 117 PRO A N 1
ATOM 937 C CA . PRO A 1 117 ? -16.188 -8.43 -5.328 1 75.69 117 PRO A CA 1
ATOM 938 C C . PRO A 1 117 ? -17.25 -7.547 -5.977 1 75.69 117 PRO A C 1
ATOM 940 O O . PRO A 1 117 ? -18.453 -7.789 -5.812 1 75.69 117 PRO A O 1
ATOM 943 N N . ASP A 1 118 ? -16.859 -6.516 -6.656 1 75.06 118 ASP A N 1
ATOM 944 C CA . ASP A 1 118 ? -17.797 -5.586 -7.273 1 75.06 118 ASP A CA 1
ATOM 945 C C . ASP A 1 118 ? -17.891 -5.809 -8.781 1 75.06 118 ASP A C 1
ATOM 947 O O . ASP A 1 118 ? -18.109 -4.867 -9.547 1 75.06 118 ASP A O 1
ATOM 951 N N . LYS A 1 119 ? -17.672 -6.984 -9.188 1 77.25 119 LYS A N 1
ATOM 952 C CA . LYS A 1 119 ? -17.594 -7.273 -10.617 1 77.25 119 LYS A CA 1
ATOM 953 C C . LYS A 1 119 ? -18.906 -6.914 -11.32 1 77.25 119 LYS A C 1
ATOM 955 O O . LYS A 1 119 ? -18.906 -6.551 -12.492 1 77.25 119 LYS A O 1
ATOM 960 N N . GLU A 1 120 ? -19.922 -7.008 -10.555 1 74.19 120 GLU A N 1
ATOM 961 C CA . GLU A 1 120 ? -21.219 -6.707 -11.148 1 74.19 120 GLU A CA 1
ATOM 962 C C . GLU A 1 120 ? -21.328 -5.238 -11.547 1 74.19 120 GLU A C 1
ATOM 964 O O . GLU A 1 120 ? -22.109 -4.879 -12.422 1 74.19 120 GLU A O 1
ATOM 969 N N . GLU A 1 121 ? -20.484 -4.422 -10.93 1 72.25 121 GLU A N 1
ATOM 970 C CA . GLU A 1 121 ? -20.5 -2.984 -11.188 1 72.25 121 GLU A CA 1
ATOM 971 C C . GLU A 1 121 ? -19.391 -2.586 -12.164 1 72.25 121 GLU A C 1
ATOM 973 O O . GLU A 1 121 ? -19.266 -1.411 -12.516 1 72.25 121 GLU A O 1
ATOM 978 N N . ARG A 1 122 ? -18.734 -3.633 -12.703 1 76.62 122 ARG A N 1
ATOM 979 C CA . ARG A 1 122 ? -17.594 -3.369 -13.578 1 76.62 122 ARG A CA 1
ATOM 980 C C . ARG A 1 122 ? -17.906 -3.73 -15.023 1 76.62 122 ARG A C 1
ATOM 982 O O . ARG A 1 122 ? -18.938 -4.352 -15.305 1 76.62 122 ARG A O 1
ATOM 989 N N . GLU A 1 123 ? -17.109 -3.211 -15.945 1 78.94 123 GLU A N 1
ATOM 990 C CA . GLU A 1 123 ? -17.266 -3.455 -17.375 1 78.94 123 GLU A CA 1
ATOM 991 C C . GLU A 1 123 ? -16.234 -4.465 -17.875 1 78.94 123 GLU A C 1
ATOM 993 O O . GLU A 1 123 ? -15.023 -4.215 -17.812 1 78.94 123 GLU A O 1
ATOM 998 N N . PRO A 1 124 ? -16.75 -5.598 -18.469 1 81.88 124 PRO A N 1
ATOM 999 C CA . PRO A 1 124 ? -15.82 -6.609 -18.984 1 81.88 124 PRO A CA 1
ATOM 1000 C C . PRO A 1 124 ? -14.898 -6.066 -20.078 1 81.88 124 PRO A C 1
ATOM 1002 O O . PRO A 1 124 ? -15.344 -5.336 -20.969 1 81.88 124 PRO A O 1
ATOM 1005 N N . GLY A 1 125 ? -13.625 -6.379 -19.938 1 81.88 125 GLY A N 1
ATOM 1006 C CA . GLY A 1 125 ? -12.641 -5.988 -20.938 1 81.88 125 GLY A CA 1
ATOM 1007 C C . GLY A 1 125 ? -12.125 -4.578 -20.75 1 81.88 125 GLY A C 1
ATOM 1008 O O . GLY A 1 125 ? -11.25 -4.125 -21.484 1 81.88 125 GLY A O 1
ATOM 1009 N N . VAL A 1 126 ? -12.664 -3.895 -19.812 1 80.75 126 VAL A N 1
ATOM 1010 C CA . VAL A 1 126 ? -12.25 -2.521 -19.547 1 80.75 126 VAL A CA 1
ATOM 1011 C C . VAL A 1 126 ? -11.641 -2.432 -18.141 1 80.75 126 VAL A C 1
ATOM 1013 O O . VAL A 1 126 ? -10.477 -2.059 -17.984 1 80.75 126 VAL A O 1
ATOM 1016 N N . ASN A 1 127 ? -12.414 -2.846 -17.141 1 83.31 127 ASN A N 1
ATOM 1017 C CA . ASN A 1 127 ? -11.906 -2.801 -15.781 1 83.31 127 ASN A CA 1
ATOM 1018 C C . ASN A 1 127 ? -12.195 -4.098 -15.031 1 83.31 127 ASN A C 1
ATOM 1020 O O . ASN A 1 127 ? -12.125 -4.141 -13.805 1 83.31 127 ASN A O 1
ATOM 1024 N N . TRP A 1 128 ? -12.594 -5.098 -15.805 1 88.12 128 TRP A N 1
ATOM 1025 C CA . TRP A 1 128 ? -12.812 -6.445 -15.289 1 88.12 128 TRP A CA 1
ATOM 1026 C C . TRP A 1 128 ? -12.68 -7.484 -16.391 1 88.12 128 TRP A C 1
ATOM 1028 O O . TRP A 1 128 ? -13.109 -7.254 -17.531 1 88.12 128 TRP A O 1
ATOM 1038 N N . TRP A 1 129 ? -12.172 -8.711 -16.031 1 93.25 129 TRP A N 1
ATOM 1039 C CA . TRP A 1 129 ? -12.023 -9.82 -16.969 1 93.25 129 TRP A CA 1
ATOM 1040 C C . TRP A 1 129 ? -12.477 -11.133 -16.328 1 93.25 129 TRP A C 1
ATOM 1042 O O . TRP A 1 129 ? -12.078 -11.453 -15.203 1 93.25 129 TRP A O 1
ATOM 1052 N N . PRO A 1 130 ? -13.273 -11.922 -17.062 1 93.19 130 PRO A N 1
ATOM 1053 C CA . PRO A 1 130 ? -13.68 -13.219 -16.516 1 93.19 130 PRO A CA 1
ATOM 1054 C C . PRO A 1 130 ? -12.492 -14.141 -16.234 1 93.19 130 PRO A C 1
ATOM 1056 O O . PRO A 1 130 ? -12.578 -15.031 -15.391 1 93.19 130 PRO A O 1
ATOM 1059 N N . GLN A 1 131 ? -11.375 -13.812 -16.922 1 95.5 131 GLN A N 1
ATOM 1060 C CA . GLN A 1 131 ? -10.18 -14.633 -16.797 1 95.5 131 GLN A CA 1
ATOM 1061 C C . GLN A 1 131 ? -9.555 -14.492 -15.406 1 95.5 131 GLN A C 1
ATOM 1063 O O . GLN A 1 131 ? -8.664 -15.258 -15.047 1 95.5 131 GLN A O 1
ATOM 1068 N N . GLU A 1 132 ? -10.047 -13.5 -14.625 1 96.56 132 GLU A N 1
ATOM 1069 C CA . GLU A 1 132 ? -9.555 -13.445 -13.258 1 96.56 132 GLU A CA 1
ATOM 1070 C C . GLU A 1 132 ? -9.805 -14.758 -12.523 1 96.56 132 GLU A C 1
ATOM 1072 O O . GLU A 1 132 ? -9.031 -15.148 -11.648 1 96.56 132 GLU A O 1
ATOM 1077 N N . MET A 1 133 ? -10.898 -15.352 -12.867 1 96.88 133 MET A N 1
ATOM 1078 C CA . MET A 1 133 ? -11.211 -16.672 -12.336 1 96.88 133 MET A CA 1
ATOM 1079 C C . MET A 1 133 ? -10.469 -17.75 -13.109 1 96.88 133 MET A C 1
ATOM 1081 O O . MET A 1 133 ? -10.625 -17.875 -14.32 1 96.88 133 MET A O 1
ATOM 1085 N N . PRO A 1 134 ? -9.68 -18.562 -12.398 1 98.19 134 PRO A N 1
ATOM 1086 C CA . PRO A 1 134 ? -8.922 -19.609 -13.094 1 98.19 134 PRO A CA 1
ATOM 1087 C C . PRO A 1 134 ? -9.82 -20.578 -13.836 1 98.19 134 PRO A C 1
ATOM 1089 O O . PRO A 1 134 ? -10.898 -20.938 -13.344 1 98.19 134 PRO A O 1
ATOM 1092 N N . SER A 1 135 ? -9.383 -21.031 -14.969 1 97.44 135 SER A N 1
ATOM 1093 C CA . SER A 1 135 ? -10.102 -22.047 -15.742 1 97.44 135 SER A CA 1
ATOM 1094 C C . SER A 1 135 ? -9.852 -23.438 -15.18 1 97.44 135 SER A C 1
ATOM 1096 O O . SER A 1 135 ? -8.93 -23.641 -14.391 1 97.44 135 SER A O 1
ATOM 1098 N N . GLU A 1 136 ? -10.688 -24.328 -15.68 1 97.06 136 GLU A N 1
ATOM 1099 C CA . GLU A 1 136 ? -10.5 -25.719 -15.289 1 97.06 136 GLU A CA 1
ATOM 1100 C C . GLU A 1 136 ? -9.141 -26.25 -15.75 1 97.06 136 GLU A C 1
ATOM 1102 O O . GLU A 1 136 ? -8.508 -27.047 -15.055 1 97.06 136 GLU A O 1
ATOM 1107 N N . ALA A 1 137 ? -8.758 -25.828 -16.875 1 97.62 137 ALA A N 1
ATOM 1108 C CA . ALA A 1 137 ? -7.477 -26.266 -17.422 1 97.62 137 ALA A CA 1
ATOM 1109 C C . ALA A 1 137 ? -6.32 -25.797 -16.547 1 97.62 137 ALA A C 1
ATOM 1111 O O . ALA A 1 137 ? -5.348 -26.516 -16.344 1 97.62 137 ALA A O 1
ATOM 1112 N N . GLU A 1 138 ? -6.391 -24.594 -16.078 1 98.06 138 GLU A N 1
ATOM 1113 C CA . GLU A 1 138 ? -5.352 -24.047 -15.211 1 98.06 138 GLU A CA 1
ATOM 1114 C C . GLU A 1 138 ? -5.324 -24.781 -13.867 1 98.06 138 GLU A C 1
ATOM 1116 O O . GLU A 1 138 ? -4.25 -25.062 -13.328 1 98.06 138 GLU A O 1
ATOM 1121 N N . CYS A 1 139 ? -6.477 -25.062 -13.367 1 98.5 139 CYS A N 1
ATOM 1122 C CA . CYS A 1 139 ? -6.559 -25.844 -12.133 1 98.5 139 CYS A CA 1
ATOM 1123 C C . CYS A 1 139 ? -5.969 -27.234 -12.336 1 98.5 139 CYS A C 1
ATOM 1125 O O . CYS A 1 139 ? -5.23 -27.734 -11.477 1 98.5 139 CYS A O 1
ATOM 1127 N N . ALA A 1 140 ? -6.316 -27.797 -13.453 1 98.19 140 ALA A N 1
ATOM 1128 C CA . ALA A 1 140 ? -5.793 -29.125 -13.766 1 98.19 140 ALA A CA 1
ATOM 1129 C C . ALA A 1 140 ? -4.273 -29.094 -13.883 1 98.19 140 ALA A C 1
ATOM 1131 O O . ALA A 1 140 ? -3.594 -30.016 -13.43 1 98.19 140 ALA A O 1
ATOM 1132 N N . ARG A 1 141 ? -3.785 -28.109 -14.484 1 97.75 141 ARG A N 1
ATOM 1133 C CA . ARG A 1 141 ? -2.338 -27.953 -14.594 1 97.75 141 ARG A CA 1
ATOM 1134 C C . ARG A 1 141 ? -1.688 -27.844 -13.219 1 97.75 141 ARG A C 1
ATOM 1136 O O . ARG A 1 141 ? -0.632 -28.438 -12.977 1 97.75 141 ARG A O 1
ATOM 1143 N N . CYS A 1 142 ? -2.287 -27.078 -12.422 1 98.69 142 CYS A N 1
ATOM 1144 C CA . CYS A 1 142 ? -1.781 -26.922 -11.062 1 98.69 142 CYS A CA 1
ATOM 1145 C C . CYS A 1 142 ? -1.734 -28.266 -10.344 1 98.69 142 CYS A C 1
ATOM 1147 O O . CYS A 1 142 ? -0.727 -28.609 -9.719 1 98.69 142 CYS A O 1
ATOM 1149 N N . GLU A 1 143 ? -2.785 -28.984 -10.461 1 98.38 143 GLU A N 1
ATOM 1150 C CA . GLU A 1 143 ? -2.865 -30.297 -9.844 1 98.38 143 GLU A CA 1
ATOM 1151 C C . GLU A 1 143 ? -1.794 -31.234 -10.391 1 98.38 143 GLU A C 1
ATOM 1153 O O . GLU A 1 143 ? -1.158 -31.984 -9.641 1 98.38 143 GLU A O 1
ATOM 1158 N N . ALA A 1 144 ? -1.678 -31.219 -11.633 1 98.5 144 ALA A N 1
ATOM 1159 C CA . ALA A 1 144 ? -0.684 -32.062 -12.266 1 98.5 144 ALA A CA 1
ATOM 1160 C C . ALA A 1 144 ? 0.725 -31.734 -11.789 1 98.5 144 ALA A C 1
ATOM 1162 O O . ALA A 1 144 ? 1.522 -32.625 -11.5 1 98.5 144 ALA A O 1
ATOM 1163 N N . ASN A 1 145 ? 1.035 -30.469 -11.727 1 98.62 145 ASN A N 1
ATOM 1164 C CA . ASN A 1 145 ? 2.354 -30.047 -11.273 1 98.62 145 ASN A CA 1
ATOM 1165 C C . ASN A 1 145 ? 2.576 -30.375 -9.805 1 98.62 145 ASN A C 1
ATOM 1167 O O . ASN A 1 145 ? 3.676 -30.766 -9.414 1 98.62 145 ASN A O 1
ATOM 1171 N N . ALA A 1 146 ? 1.549 -30.188 -9.008 1 98.62 146 ALA A N 1
ATOM 1172 C CA . ALA A 1 146 ? 1.634 -30.578 -7.598 1 98.62 146 ALA A CA 1
ATOM 1173 C C . ALA A 1 146 ? 1.908 -32.062 -7.457 1 98.62 146 ALA A C 1
ATOM 1175 O O . ALA A 1 146 ? 2.785 -32.469 -6.691 1 98.62 146 ALA A O 1
ATOM 1176 N N . ALA A 1 147 ? 1.17 -32.812 -8.242 1 98.38 147 ALA A N 1
ATOM 1177 C CA . ALA A 1 147 ? 1.345 -34.281 -8.211 1 98.38 147 ALA A CA 1
ATOM 1178 C C . ALA A 1 147 ? 2.754 -34.656 -8.648 1 98.38 147 ALA A C 1
ATOM 1180 O O . ALA A 1 147 ? 3.365 -35.562 -8.07 1 98.38 147 ALA A O 1
ATOM 1181 N N . ALA A 1 148 ? 3.189 -34.031 -9.664 1 98.12 148 ALA A N 1
ATOM 1182 C CA . ALA A 1 148 ? 4.523 -34.312 -10.188 1 98.12 148 ALA A CA 1
ATOM 1183 C C . ALA A 1 148 ? 5.598 -34.031 -9.141 1 98.12 148 ALA A C 1
ATOM 1185 O O . ALA A 1 148 ? 6.691 -34.594 -9.195 1 98.12 148 ALA A O 1
ATOM 1186 N N . ASN A 1 149 ? 5.316 -33.219 -8.195 1 97.81 149 ASN A N 1
ATOM 1187 C CA . ASN A 1 149 ? 6.242 -32.875 -7.113 1 97.81 149 ASN A CA 1
ATOM 1188 C C . ASN A 1 149 ? 5.887 -33.625 -5.828 1 97.81 149 ASN A C 1
ATOM 1190 O O . ASN A 1 149 ? 6.32 -33.219 -4.742 1 97.81 149 ASN A O 1
ATOM 1194 N N . GLY A 1 150 ? 4.977 -34.594 -5.945 1 97.94 150 GLY A N 1
ATOM 1195 C CA . GLY A 1 150 ? 4.594 -35.406 -4.809 1 97.94 150 GLY A CA 1
ATOM 1196 C C . GLY A 1 150 ? 3.719 -34.688 -3.811 1 97.94 150 GLY A C 1
ATOM 1197 O O . GLY A 1 150 ? 3.723 -35 -2.619 1 97.94 150 GLY A O 1
ATOM 1198 N N . TYR A 1 151 ? 3.137 -33.625 -4.215 1 98.44 151 TYR A N 1
ATOM 1199 C CA . TYR A 1 151 ? 2.328 -32.75 -3.367 1 98.44 151 TYR A CA 1
ATOM 1200 C C . TYR A 1 151 ? 3.146 -32.219 -2.203 1 98.44 151 TYR A C 1
ATOM 1202 O O . TYR A 1 151 ? 2.633 -32.062 -1.092 1 98.44 151 TYR A O 1
ATOM 1210 N N . GLN A 1 152 ? 4.43 -32.031 -2.461 1 98.5 152 GLN A N 1
ATOM 1211 C CA . GLN A 1 152 ? 5.348 -31.484 -1.469 1 98.5 152 GLN A CA 1
ATOM 1212 C C . GLN A 1 152 ? 6.098 -30.281 -2.02 1 98.5 152 GLN A C 1
ATOM 1214 O O . GLN A 1 152 ? 6.828 -30.391 -3.006 1 98.5 152 GLN A O 1
ATOM 1219 N N . VAL A 1 153 ? 5.895 -29.141 -1.472 1 98.5 153 VAL A N 1
ATOM 1220 C CA . VAL A 1 153 ? 6.609 -27.906 -1.813 1 98.5 153 VAL A CA 1
ATOM 1221 C C . VAL A 1 153 ? 7.008 -27.172 -0.538 1 98.5 153 VAL A C 1
ATOM 1223 O O . VAL A 1 153 ? 6.52 -27.5 0.549 1 98.5 153 VAL A O 1
ATOM 1226 N N . ASP A 1 154 ? 7.977 -26.266 -0.658 1 98.25 154 ASP A N 1
ATOM 1227 C CA . ASP A 1 154 ? 8.383 -25.469 0.498 1 98.25 154 ASP A CA 1
ATOM 1228 C C . ASP A 1 154 ? 7.379 -24.344 0.77 1 98.25 154 ASP A C 1
ATOM 1230 O O . ASP A 1 154 ? 6.945 -24.156 1.907 1 98.25 154 ASP A O 1
ATOM 1234 N N . TYR A 1 155 ? 6.973 -23.672 -0.288 1 98.69 155 TYR A N 1
ATOM 1235 C CA . TYR A 1 155 ? 6.078 -22.516 -0.138 1 98.69 155 TYR A CA 1
ATOM 1236 C C . TYR A 1 155 ? 4.941 -22.578 -1.152 1 98.69 155 TYR A C 1
ATOM 1238 O O . TYR A 1 155 ? 5.121 -23.078 -2.264 1 98.69 155 TYR A O 1
ATOM 1246 N N . VAL A 1 156 ? 3.795 -22.094 -0.76 1 98.88 156 VAL A N 1
ATOM 1247 C CA . VAL A 1 156 ? 2.656 -21.891 -1.651 1 98.88 156 VAL A CA 1
ATOM 1248 C C . VAL A 1 156 ? 2.33 -20.406 -1.745 1 98.88 156 VAL A C 1
ATOM 1250 O O . VAL A 1 156 ? 2.209 -19.734 -0.725 1 98.88 156 VAL A O 1
ATOM 1253 N N . LEU A 1 157 ? 2.307 -19.891 -2.945 1 98.88 157 LEU A N 1
ATOM 1254 C CA . LEU A 1 157 ? 2.041 -18.484 -3.209 1 98.88 157 LEU A CA 1
ATOM 1255 C C . LEU A 1 157 ? 0.754 -18.312 -4.008 1 98.88 157 LEU A C 1
ATOM 1257 O O . LEU A 1 157 ? 0.653 -18.797 -5.141 1 98.88 157 LEU A O 1
ATOM 1261 N N . THR A 1 158 ? -0.24 -17.688 -3.428 1 98.88 158 THR A N 1
ATOM 1262 C CA . THR A 1 158 ? -1.503 -17.438 -4.117 1 98.88 158 THR A CA 1
ATOM 1263 C C . THR A 1 158 ? -1.933 -15.984 -3.971 1 98.88 158 THR A C 1
ATOM 1265 O O . THR A 1 158 ? -1.406 -15.258 -3.123 1 98.88 158 THR A O 1
ATOM 1268 N N . HIS A 1 159 ? -2.771 -15.5 -4.898 1 98.31 159 HIS A N 1
ATOM 1269 C CA . HIS A 1 159 ? -3.375 -14.188 -4.688 1 98.31 159 HIS A CA 1
ATOM 1270 C C . HIS A 1 159 ? -4.523 -14.266 -3.688 1 98.31 159 HIS A C 1
ATOM 1272 O O . HIS A 1 159 ? -4.539 -13.531 -2.697 1 98.31 159 HIS A O 1
ATOM 1278 N N . ASP A 1 160 ? -5.473 -15.148 -3.99 1 96.56 160 ASP A N 1
ATOM 1279 C CA . ASP A 1 160 ? -6.559 -15.398 -3.049 1 96.56 160 ASP A CA 1
ATOM 1280 C C . ASP A 1 160 ? -6.184 -16.5 -2.057 1 96.56 160 ASP A C 1
ATOM 1282 O O . ASP A 1 160 ? -5.066 -17.016 -2.094 1 96.56 160 ASP A O 1
ATOM 1286 N N . ALA A 1 161 ? -7.086 -16.812 -1.124 1 96.19 161 ALA A N 1
ATOM 1287 C CA . ALA A 1 161 ? -6.734 -17.734 -0.042 1 96.19 161 ALA A CA 1
ATOM 1288 C C . ALA A 1 161 ? -7.762 -18.859 0.08 1 96.19 161 ALA A C 1
ATOM 1290 O O . ALA A 1 161 ? -8.914 -18.703 -0.321 1 96.19 161 ALA A O 1
ATOM 1291 N N . PRO A 1 162 ? -7.297 -20.016 0.614 1 96.12 162 PRO A N 1
ATOM 1292 C CA . PRO A 1 162 ? -8.289 -21.016 1.03 1 96.12 162 PRO A CA 1
ATOM 1293 C C . PRO A 1 162 ? -9.273 -20.469 2.059 1 96.12 162 PRO A C 1
ATOM 1295 O O . PRO A 1 162 ? -8.891 -19.672 2.928 1 96.12 162 PRO A O 1
ATOM 1298 N N . THR A 1 163 ? -10.484 -20.953 1.974 1 93.25 163 THR A N 1
ATOM 1299 C CA . THR A 1 163 ? -11.5 -20.484 2.906 1 93.25 163 THR A CA 1
ATOM 1300 C C . THR A 1 163 ? -11.109 -20.812 4.344 1 93.25 163 THR A C 1
ATOM 1302 O O . THR A 1 163 ? -11.438 -20.062 5.27 1 93.25 163 THR A O 1
ATOM 1305 N N . LYS A 1 164 ? -10.445 -21.812 4.555 1 90.25 164 LYS A N 1
ATOM 1306 C CA . LYS A 1 164 ? -10.055 -22.281 5.883 1 90.25 164 LYS A CA 1
ATOM 1307 C C . LYS A 1 164 ? -9.156 -21.266 6.578 1 90.25 164 LYS A C 1
ATOM 1309 O O . LYS A 1 164 ? -9.109 -21.203 7.809 1 90.25 164 LYS A O 1
ATOM 1314 N N . PHE A 1 165 ? -8.383 -20.562 5.742 1 92.12 165 PHE A N 1
ATOM 1315 C CA . PHE A 1 165 ? -7.539 -19.531 6.328 1 92.12 165 PHE A CA 1
ATOM 1316 C C . PHE A 1 165 ? -8.383 -18.344 6.793 1 92.12 165 PHE A C 1
ATOM 1318 O O . PHE A 1 165 ? -8 -17.625 7.727 1 92.12 165 PHE A O 1
ATOM 1325 N N . LEU A 1 166 ? -9.445 -18.109 6.098 1 86.44 166 LEU A N 1
ATOM 1326 C CA . LEU A 1 166 ? -10.211 -16.875 6.25 1 86.44 166 LEU A CA 1
ATOM 1327 C C . LEU A 1 166 ? -11.297 -17.031 7.309 1 86.44 166 LEU A C 1
ATOM 1329 O O . LEU A 1 166 ? -11.789 -16.047 7.852 1 86.44 166 LEU A O 1
ATOM 1333 N N . ASP A 1 167 ? -11.57 -18.297 7.512 1 80 167 ASP A N 1
ATOM 1334 C CA . ASP A 1 167 ? -12.648 -18.562 8.461 1 80 167 ASP A CA 1
ATOM 1335 C C . ASP A 1 167 ? -12.344 -17.922 9.82 1 80 167 ASP A C 1
ATOM 1337 O O . ASP A 1 167 ? -11.242 -18.062 10.344 1 80 167 ASP A O 1
ATOM 1341 N N . PHE A 1 168 ? -13.219 -17.125 10.289 1 71.06 168 PHE A N 1
ATOM 1342 C CA . PHE A 1 168 ? -13.203 -16.5 11.609 1 71.06 168 PHE A CA 1
ATOM 1343 C C . PHE A 1 168 ? -12.219 -15.344 11.648 1 71.06 168 PHE A C 1
ATOM 1345 O O . PHE A 1 168 ? -11.711 -15 12.719 1 71.06 168 PHE A O 1
ATOM 1352 N N . THR A 1 169 ? -11.75 -15.008 10.523 1 72.56 169 THR A N 1
ATOM 1353 C CA . THR A 1 169 ? -10.906 -13.82 10.469 1 72.56 169 THR A CA 1
ATOM 1354 C C . THR A 1 169 ? -11.688 -12.625 9.938 1 72.56 169 THR A C 1
ATOM 1356 O O . THR A 1 169 ? -12.781 -12.789 9.383 1 72.56 169 THR A O 1
ATOM 1359 N N . ALA A 1 170 ? -11.164 -11.477 10.195 1 66 170 ALA A N 1
ATOM 1360 C CA . ALA A 1 170 ? -11.758 -10.242 9.695 1 66 170 ALA A CA 1
ATOM 1361 C C . ALA A 1 170 ? -11.562 -10.102 8.188 1 66 170 ALA A C 1
ATOM 1363 O O . ALA A 1 170 ? -12.102 -9.18 7.57 1 66 170 ALA A O 1
ATOM 1364 N N . LEU A 1 171 ? -10.922 -11.117 7.602 1 71 171 LEU A N 1
ATOM 1365 C CA . LEU A 1 171 ? -10.633 -11.047 6.172 1 71 171 LEU A CA 1
ATOM 1366 C C . LEU A 1 171 ? -11.789 -11.609 5.355 1 71 171 LEU A C 1
ATOM 1368 O O . LEU A 1 171 ? -11.898 -11.344 4.156 1 71 171 LEU A O 1
ATOM 1372 N N . LYS A 1 172 ? -12.547 -12.344 5.961 1 67 172 LYS A N 1
ATOM 1373 C CA . LYS A 1 172 ? -13.594 -13.047 5.223 1 67 172 LYS A CA 1
ATOM 1374 C C . LYS A 1 172 ? -14.602 -12.07 4.633 1 67 172 LYS A C 1
ATOM 1376 O O . LYS A 1 172 ? -15.141 -11.219 5.344 1 67 172 LYS A O 1
ATOM 1381 N N . GLN A 1 173 ? -14.477 -12.07 3.314 1 66.12 173 GLN A N 1
ATOM 1382 C CA . GLN A 1 173 ? -15.469 -11.242 2.633 1 66.12 173 GLN A CA 1
ATOM 1383 C C . GLN A 1 173 ? -16.25 -12.055 1.61 1 66.12 173 GLN A C 1
ATOM 1385 O O . GLN A 1 173 ? -15.688 -12.898 0.909 1 66.12 173 GLN A O 1
ATOM 1390 N N . GLY A 1 174 ? -17.547 -11.969 1.732 1 68.69 174 GLY A N 1
ATOM 1391 C CA . GLY A 1 174 ? -18.375 -12.492 0.658 1 68.69 174 GLY A CA 1
ATOM 1392 C C . GLY A 1 174 ? -18.578 -13.992 0.738 1 68.69 174 GLY A C 1
ATOM 1393 O O . GLY A 1 174 ? -18.359 -14.602 1.791 1 68.69 174 GLY A O 1
ATOM 1394 N N . GLN A 1 175 ? -19.062 -14.602 -0.401 1 78.12 175 GLN A N 1
ATOM 1395 C CA . GLN A 1 175 ? -19.375 -16.016 -0.514 1 78.12 175 GLN A CA 1
ATOM 1396 C C . GLN A 1 175 ? -18.203 -16.797 -1.094 1 78.12 175 GLN A C 1
ATOM 1398 O O . GLN A 1 175 ? -17.375 -16.25 -1.817 1 78.12 175 GLN A O 1
ATOM 1403 N N . THR A 1 176 ? -18.203 -18.047 -0.665 1 87.88 176 THR A N 1
ATOM 1404 C CA . THR A 1 176 ? -17.219 -18.953 -1.218 1 87.88 176 THR A CA 1
ATOM 1405 C C . THR A 1 176 ? -17.453 -19.172 -2.709 1 87.88 176 THR A C 1
ATOM 1407 O O . THR A 1 176 ? -18.594 -19.328 -3.146 1 87.88 176 THR A O 1
ATOM 1410 N N . ASN A 1 177 ? -16.359 -19.094 -3.525 1 91.75 177 ASN A N 1
ATOM 1411 C CA . ASN A 1 177 ? -16.438 -19.344 -4.961 1 91.75 177 ASN A CA 1
ATOM 1412 C C . ASN A 1 177 ? -15.586 -20.531 -5.367 1 91.75 177 ASN A C 1
ATOM 1414 O O . ASN A 1 177 ? -15.047 -21.234 -4.512 1 91.75 177 ASN A O 1
ATOM 1418 N N . ARG A 1 178 ? -15.547 -20.844 -6.672 1 94.38 178 ARG A N 1
ATOM 1419 C CA . ARG A 1 178 ? -14.891 -22.062 -7.141 1 94.38 178 ARG A CA 1
ATOM 1420 C C . ARG A 1 178 ? -13.383 -22 -6.902 1 94.38 178 ARG A C 1
ATOM 1422 O O . ARG A 1 178 ? -12.734 -23.031 -6.707 1 94.38 178 ARG A O 1
ATOM 1429 N N . LEU A 1 179 ? -12.781 -20.812 -6.945 1 96.88 179 LEU A N 1
ATOM 1430 C CA . LEU A 1 179 ? -11.359 -20.688 -6.648 1 96.88 179 LEU A CA 1
ATOM 1431 C C . LEU A 1 179 ? -11.078 -21.047 -5.191 1 96.88 179 LEU A C 1
ATOM 1433 O O . LEU A 1 179 ? -10.109 -21.75 -4.895 1 96.88 179 LEU A O 1
ATOM 1437 N N . HIS A 1 180 ? -11.898 -20.578 -4.332 1 95.38 180 HIS A N 1
ATOM 1438 C CA . HIS A 1 180 ? -11.766 -20.922 -2.922 1 95.38 180 HIS A CA 1
ATOM 1439 C C . HIS A 1 180 ? -11.797 -22.438 -2.725 1 95.38 180 HIS A C 1
ATOM 1441 O O . HIS A 1 180 ? -10.984 -22.984 -1.985 1 95.38 180 HIS A O 1
ATOM 1447 N N . GLU A 1 181 ? -12.734 -23.031 -3.377 1 95.56 181 GLU A N 1
ATOM 1448 C CA . GLU A 1 181 ? -12.875 -24.484 -3.27 1 95.56 181 GLU A CA 1
ATOM 1449 C C . GLU A 1 181 ? -11.625 -25.188 -3.787 1 95.56 181 GLU A C 1
ATOM 1451 O O . GLU A 1 181 ? -11.172 -26.172 -3.188 1 95.56 181 GLU A O 1
ATOM 1456 N N . PHE A 1 182 ? -11.172 -24.734 -4.824 1 98.12 182 PHE A N 1
ATOM 1457 C CA . PHE A 1 182 ? -9.977 -25.344 -5.398 1 98.12 182 PHE A CA 1
ATOM 1458 C C . PHE A 1 182 ? -8.797 -25.203 -4.438 1 98.12 182 PHE A C 1
ATOM 1460 O O . PHE A 1 182 ? -8.07 -26.188 -4.203 1 98.12 182 PHE A O 1
ATOM 1467 N N . LEU A 1 183 ? -8.586 -24.031 -3.908 1 98.31 183 LEU A N 1
ATOM 1468 C CA . LEU A 1 183 ? -7.48 -23.797 -2.986 1 98.31 183 LEU A CA 1
ATOM 1469 C C . LEU A 1 183 ? -7.641 -24.625 -1.719 1 98.31 183 LEU A C 1
ATOM 1471 O O . LEU A 1 183 ? -6.652 -25.094 -1.145 1 98.31 183 LEU A O 1
ATOM 1475 N N . ASP A 1 184 ? -8.875 -24.844 -1.29 1 97.38 184 ASP A N 1
ATOM 1476 C CA . ASP A 1 184 ? -9.133 -25.719 -0.146 1 97.38 184 ASP A CA 1
ATOM 1477 C C . ASP A 1 184 ? -8.68 -27.141 -0.434 1 97.38 184 ASP A C 1
ATOM 1479 O O . ASP A 1 184 ? -8.086 -27.797 0.424 1 97.38 184 ASP A O 1
ATOM 1483 N N . ARG A 1 185 ? -9.016 -27.594 -1.596 1 97.75 185 ARG A N 1
ATOM 1484 C CA . ARG A 1 185 ? -8.609 -28.938 -1.983 1 97.75 185 ARG A CA 1
ATOM 1485 C C . ARG A 1 185 ? -7.09 -29.062 -2.041 1 97.75 185 ARG A C 1
ATOM 1487 O O . ARG A 1 185 ? -6.523 -30.062 -1.594 1 97.75 185 ARG A O 1
ATOM 1494 N N . LEU A 1 186 ? -6.465 -28.094 -2.586 1 98.12 186 LEU A N 1
ATOM 1495 C CA . LEU A 1 186 ? -5.008 -28.094 -2.65 1 98.12 186 LEU A CA 1
ATOM 1496 C C . LEU A 1 186 ? -4.402 -28.125 -1.25 1 98.12 186 LEU A C 1
ATOM 1498 O O . LEU A 1 186 ? -3.418 -28.812 -1.007 1 98.12 186 LEU A O 1
ATOM 1502 N N . LEU A 1 187 ? -4.977 -27.297 -0.436 1 97.94 187 LEU A N 1
ATOM 1503 C CA . LEU A 1 187 ? -4.523 -27.219 0.949 1 97.94 187 LEU A CA 1
ATOM 1504 C C . LEU A 1 187 ? -4.547 -28.578 1.614 1 97.94 187 LEU A C 1
ATOM 1506 O O . LEU A 1 187 ? -3.627 -28.938 2.357 1 97.94 187 LEU A O 1
ATOM 1510 N N . LEU A 1 188 ? -5.5 -29.375 1.354 1 97.12 188 LEU A N 1
ATOM 1511 C CA . LEU A 1 188 ? -5.676 -30.688 1.971 1 97.12 188 LEU A CA 1
ATOM 1512 C C . LEU A 1 188 ? -4.645 -31.672 1.443 1 97.12 188 LEU A C 1
ATOM 1514 O O . LEU A 1 188 ? -4.266 -32.625 2.145 1 97.12 188 LEU A O 1
ATOM 1518 N N . LYS A 1 189 ? -4.156 -31.469 0.311 1 98.06 189 LYS A N 1
ATOM 1519 C CA . LYS A 1 189 ? -3.289 -32.438 -0.348 1 98.06 189 LYS A CA 1
ATOM 1520 C C . LYS A 1 189 ? -1.817 -32.094 -0.129 1 98.06 189 LYS A C 1
ATOM 1522 O O . LYS A 1 189 ? -0.965 -33 -0.114 1 98.06 189 LYS A O 1
ATOM 1527 N N . LEU A 1 190 ? -1.523 -30.875 0.085 1 98.44 190 LEU A N 1
ATOM 1528 C CA . LEU A 1 190 ? -0.141 -30.406 0.032 1 98.44 190 LEU A CA 1
ATOM 1529 C C . LEU A 1 190 ? 0.527 -30.531 1.396 1 98.44 190 LEU A C 1
ATOM 1531 O O . LEU A 1 190 ? -0.102 -30.281 2.426 1 98.44 190 LEU A O 1
ATOM 1535 N N . THR A 1 191 ? 1.78 -30.953 1.377 1 98.31 191 THR A N 1
ATOM 1536 C CA . THR A 1 191 ? 2.715 -30.688 2.465 1 98.31 191 THR A CA 1
ATOM 1537 C C . THR A 1 191 ? 3.594 -29.484 2.148 1 98.31 191 THR A C 1
ATOM 1539 O O . THR A 1 191 ? 4.207 -29.422 1.082 1 98.31 191 THR A O 1
ATOM 1542 N N . TYR A 1 192 ? 3.598 -28.516 2.994 1 98.31 192 TYR A N 1
ATOM 1543 C CA . TYR A 1 192 ? 4.316 -27.281 2.74 1 98.31 192 TYR A CA 1
ATOM 1544 C C . TYR A 1 192 ? 4.801 -26.656 4.043 1 98.31 192 TYR A C 1
ATOM 1546 O O . TYR A 1 192 ? 4.359 -27.047 5.129 1 98.31 192 TYR A O 1
ATOM 1554 N N . ASP A 1 193 ? 5.723 -25.672 3.938 1 97.56 193 ASP A N 1
ATOM 1555 C CA . ASP A 1 193 ? 6.227 -24.969 5.117 1 97.56 193 ASP A CA 1
ATOM 1556 C C . ASP A 1 193 ? 5.395 -23.719 5.41 1 97.56 193 ASP A C 1
ATOM 1558 O O . ASP A 1 193 ? 4.969 -23.516 6.547 1 97.56 193 ASP A O 1
ATOM 1562 N N . ARG A 1 194 ? 5.18 -22.891 4.387 1 97.94 194 ARG A N 1
ATOM 1563 C CA . ARG A 1 194 ? 4.406 -21.656 4.562 1 97.94 194 ARG A CA 1
ATOM 1564 C C . ARG A 1 194 ? 3.574 -21.359 3.32 1 97.94 194 ARG A C 1
ATOM 1566 O O . ARG A 1 194 ? 4.012 -21.609 2.195 1 97.94 194 ARG A O 1
ATOM 1573 N N . TRP A 1 195 ? 2.396 -20.828 3.566 1 98.44 195 TRP A N 1
ATOM 1574 C CA . TRP A 1 195 ? 1.48 -20.328 2.543 1 98.44 195 TRP A CA 1
ATOM 1575 C C . TRP A 1 195 ? 1.334 -18.812 2.623 1 98.44 195 TRP A C 1
ATOM 1577 O O . TRP A 1 195 ? 0.891 -18.281 3.643 1 98.44 195 TRP A O 1
ATOM 1587 N N . PHE A 1 196 ? 1.729 -18.125 1.56 1 98.38 196 PHE A N 1
ATOM 1588 C CA . PHE A 1 196 ? 1.555 -16.672 1.475 1 98.38 196 PHE A CA 1
ATOM 1589 C C . PHE A 1 196 ? 0.449 -16.328 0.488 1 98.38 196 PHE A C 1
ATOM 1591 O O . PHE A 1 196 ? 0.342 -16.938 -0.578 1 98.38 196 PHE A O 1
ATOM 1598 N N . PHE A 1 197 ? -0.356 -15.352 0.856 1 97.94 197 PHE A N 1
ATOM 1599 C CA . PHE A 1 197 ? -1.41 -14.914 -0.049 1 97.94 197 PHE A CA 1
ATOM 1600 C C . PHE A 1 197 ? -1.629 -13.406 0.068 1 97.94 197 PHE A C 1
ATOM 1602 O O . PHE A 1 197 ? -1.219 -12.789 1.053 1 97.94 197 PHE A O 1
ATOM 1609 N N . GLY A 1 198 ? -2.137 -12.773 -0.968 1 96 198 GLY A N 1
ATOM 1610 C CA . GLY A 1 198 ? -2.43 -11.344 -1 1 96 198 GLY A CA 1
ATOM 1611 C C . GLY A 1 198 ? -3.914 -11.039 -0.946 1 96 198 GLY A C 1
ATOM 1612 O O . GLY A 1 198 ? -4.605 -11.453 -0.012 1 96 198 GLY A O 1
ATOM 1613 N N . CYS A 1 199 ? -4.5 -10.336 -1.783 1 92 199 CYS A N 1
ATOM 1614 C CA . CYS A 1 199 ? -5.906 -10.109 -2.107 1 92 199 CYS A CA 1
ATOM 1615 C C . CYS A 1 199 ? -6.586 -9.281 -1.023 1 92 199 CYS A C 1
ATOM 1617 O O . CYS A 1 199 ? -7.445 -8.453 -1.321 1 92 199 CYS A O 1
ATOM 1619 N N . TYR A 1 200 ? -6.219 -9.383 0.216 1 88.44 200 TYR A N 1
ATOM 1620 C CA . TYR A 1 200 ? -7.023 -8.852 1.308 1 88.44 200 TYR A CA 1
ATOM 1621 C C . TYR A 1 200 ? -6.402 -7.586 1.882 1 88.44 200 TYR A C 1
ATOM 1623 O O . TYR A 1 200 ? -6.891 -7.039 2.873 1 88.44 200 TYR A O 1
ATOM 1631 N N . HIS A 1 201 ? -5.371 -7.191 1.384 1 87.19 201 HIS A N 1
ATOM 1632 C CA . HIS A 1 201 ? -4.738 -5.906 1.664 1 87.19 201 HIS A CA 1
ATOM 1633 C C . HIS A 1 201 ? -4.441 -5.754 3.15 1 87.19 201 HIS A C 1
ATOM 1635 O O . HIS A 1 201 ? -4.762 -4.723 3.75 1 87.19 201 HIS A O 1
ATOM 1641 N N . LYS A 1 202 ? -3.854 -6.785 3.693 1 85.69 202 LYS A N 1
ATOM 1642 C CA . LYS A 1 202 ? -3.439 -6.789 5.094 1 85.69 202 LYS A CA 1
ATOM 1643 C C . LYS A 1 202 ? -2.127 -7.547 5.277 1 85.69 202 LYS A C 1
ATOM 1645 O O . LYS A 1 202 ? -1.906 -8.578 4.648 1 85.69 202 LYS A O 1
ATOM 1650 N N . ASP A 1 203 ? -1.302 -7.004 6.164 1 89.19 203 ASP A N 1
ATOM 1651 C CA . ASP A 1 203 ? -0.147 -7.766 6.629 1 89.19 203 ASP A CA 1
ATOM 1652 C C . ASP A 1 203 ? -0.441 -8.445 7.965 1 89.19 203 ASP A C 1
ATOM 1654 O O . ASP A 1 203 ? -0.466 -7.793 9.008 1 89.19 203 ASP A O 1
ATOM 1658 N N . THR A 1 204 ? -0.69 -9.773 7.906 1 88.88 204 THR A N 1
ATOM 1659 C CA . THR A 1 204 ? -1.027 -10.484 9.133 1 88.88 204 THR A CA 1
ATOM 1660 C C . THR A 1 204 ? -0.645 -11.953 9.031 1 88.88 204 THR A C 1
ATOM 1662 O O . THR A 1 204 ? -0.894 -12.594 8.008 1 88.88 204 THR A O 1
ATOM 1665 N N . ARG A 1 205 ? 0.049 -12.375 10.047 1 91.06 205 ARG A N 1
ATOM 1666 C CA . ARG A 1 205 ? 0.323 -13.805 10.164 1 91.06 205 ARG A CA 1
ATOM 1667 C C . ARG A 1 205 ? -0.833 -14.531 10.836 1 91.06 205 ARG A C 1
ATOM 1669 O O . ARG A 1 205 ? -1.067 -14.352 12.039 1 91.06 205 ARG A O 1
ATOM 1676 N N . LEU A 1 206 ? -1.562 -15.352 10.094 1 91.25 206 LEU A N 1
ATOM 1677 C CA . LEU A 1 206 ? -2.752 -16.016 10.609 1 91.25 206 LEU A CA 1
ATOM 1678 C C . LEU A 1 206 ? -2.371 -17.25 11.414 1 91.25 206 LEU A C 1
ATOM 1680 O O . LEU A 1 206 ? -3.09 -17.641 12.336 1 91.25 206 LEU A O 1
ATOM 1684 N N . SER A 1 207 ? -1.299 -17.859 11.078 1 91.88 207 SER A N 1
ATOM 1685 C CA . SER A 1 207 ? -0.731 -19.031 11.758 1 91.88 207 SER A CA 1
ATOM 1686 C C . SER A 1 207 ? 0.751 -19.188 11.438 1 91.88 207 SER A C 1
ATOM 1688 O O . SER A 1 207 ? 1.34 -18.344 10.766 1 91.88 207 SER A O 1
ATOM 1690 N N . THR A 1 208 ? 1.347 -20.203 11.945 1 92.06 208 THR A N 1
ATOM 1691 C CA . THR A 1 208 ? 2.756 -20.469 11.672 1 92.06 208 THR A CA 1
ATOM 1692 C C . THR A 1 208 ? 2.961 -20.828 10.203 1 92.06 208 THR A C 1
ATOM 1694 O O . THR A 1 208 ? 4.078 -20.75 9.688 1 92.06 208 THR A O 1
ATOM 1697 N N . LYS A 1 209 ? 1.882 -21.188 9.523 1 95.38 209 LYS A N 1
ATOM 1698 C CA . LYS A 1 209 ? 2.055 -21.688 8.164 1 95.38 209 LYS A CA 1
ATOM 1699 C C . LYS A 1 209 ? 1.311 -20.812 7.16 1 95.38 209 LYS A C 1
ATOM 1701 O O . LYS A 1 209 ? 1.327 -21.094 5.957 1 95.38 209 LYS A O 1
ATOM 1706 N N . ALA A 1 210 ? 0.538 -19.781 7.613 1 96.06 210 ALA A N 1
ATOM 1707 C CA . ALA A 1 210 ? -0.286 -18.969 6.719 1 96.06 210 ALA A CA 1
ATOM 1708 C C . ALA A 1 210 ? -0.11 -17.484 7.008 1 96.06 210 ALA A C 1
ATOM 1710 O O . ALA A 1 210 ? -0.247 -17.047 8.156 1 96.06 210 ALA A O 1
ATOM 1711 N N . GLU A 1 211 ? 0.184 -16.75 5.969 1 95.94 211 GLU A N 1
ATOM 1712 C CA . GLU A 1 211 ? 0.415 -15.32 6.152 1 95.94 211 GLU A CA 1
ATOM 1713 C C . GLU A 1 211 ? -0.149 -14.516 4.984 1 95.94 211 GLU A C 1
ATOM 1715 O O . GLU A 1 211 ? 0.067 -14.867 3.822 1 95.94 211 GLU A O 1
ATOM 1720 N N . CYS A 1 212 ? -0.93 -13.539 5.312 1 94.69 212 CYS A N 1
ATOM 1721 C CA . CYS A 1 212 ? -1.398 -12.555 4.34 1 94.69 212 CYS A CA 1
ATOM 1722 C C . CYS A 1 212 ? -0.395 -11.422 4.184 1 94.69 212 CYS A C 1
ATOM 1724 O O . CYS A 1 212 ? 0.107 -10.891 5.176 1 94.69 212 CYS A O 1
ATOM 1726 N N . VAL A 1 213 ? -0.041 -11.094 2.961 1 94.75 213 VAL A N 1
ATOM 1727 C CA . VAL A 1 213 ? 0.993 -10.094 2.715 1 94.75 213 VAL A CA 1
ATOM 1728 C C . VAL A 1 213 ? 0.435 -8.984 1.83 1 94.75 213 VAL A C 1
ATOM 1730 O O . VAL A 1 213 ? -0.235 -9.258 0.83 1 94.75 213 VAL A O 1
ATOM 1733 N N . PHE A 1 214 ? 0.677 -7.789 2.244 1 92.62 214 PHE A N 1
ATOM 1734 C CA . PHE A 1 214 ? 0.259 -6.621 1.483 1 92.62 214 PHE A CA 1
ATOM 1735 C C . PHE A 1 214 ? 1.435 -5.676 1.252 1 92.62 214 PHE A C 1
ATOM 1737 O O . PHE A 1 214 ? 2.201 -5.855 0.303 1 92.62 214 PHE A O 1
ATOM 1744 N N . CYS A 1 215 ? 1.812 -4.883 2.189 1 88.75 215 CYS A N 1
ATOM 1745 C CA . CYS A 1 215 ? 2.883 -3.908 2.006 1 88.75 215 CYS A CA 1
ATOM 1746 C C . CYS A 1 215 ? 4.195 -4.43 2.576 1 88.75 215 CYS A C 1
ATOM 1748 O O . CYS A 1 215 ? 5.258 -3.857 2.322 1 88.75 215 CYS A O 1
ATOM 1750 N N . GLY A 1 216 ? 4.152 -5.5 3.273 1 89.56 216 GLY A N 1
ATOM 1751 C CA . GLY A 1 216 ? 5.363 -6.09 3.814 1 89.56 216 GLY A CA 1
ATOM 1752 C C . GLY A 1 216 ? 6.266 -6.688 2.75 1 89.56 216 GLY A C 1
ATOM 1753 O O . GLY A 1 216 ? 5.805 -7.02 1.655 1 89.56 216 GLY A O 1
ATOM 1754 N N . LEU A 1 217 ? 7.516 -6.723 3.025 1 92.12 217 LEU A N 1
ATOM 1755 C CA . LEU A 1 217 ? 8.523 -7.457 2.273 1 92.12 217 LEU A CA 1
ATOM 1756 C C . LEU A 1 217 ? 9.109 -8.586 3.113 1 92.12 217 LEU A C 1
ATOM 1758 O O . LEU A 1 217 ? 10 -8.359 3.938 1 92.12 217 LEU A O 1
ATOM 1762 N N . ILE A 1 218 ? 8.664 -9.797 2.838 1 94 218 ILE A N 1
ATOM 1763 C CA . ILE A 1 218 ? 8.945 -10.914 3.73 1 94 218 ILE A CA 1
ATOM 1764 C C . ILE A 1 218 ? 9.992 -11.828 3.096 1 94 218 ILE A C 1
ATOM 1766 O O . ILE A 1 218 ? 9.758 -12.414 2.039 1 94 218 ILE A O 1
ATOM 1770 N N . PRO A 1 219 ? 11.117 -11.969 3.762 1 93.62 219 PRO A N 1
ATOM 1771 C CA . PRO A 1 219 ? 12.07 -12.969 3.271 1 93.62 219 PRO A CA 1
ATOM 1772 C C . PRO A 1 219 ? 11.617 -14.398 3.541 1 93.62 219 PRO A C 1
ATOM 1774 O O . PRO A 1 219 ? 11.039 -14.68 4.59 1 93.62 219 PRO A O 1
ATOM 1777 N N . THR A 1 220 ? 11.68 -15.305 2.643 1 91.31 220 THR A N 1
ATOM 1778 C CA . THR A 1 220 ? 11.25 -16.688 2.84 1 91.31 220 THR A CA 1
ATOM 1779 C C . THR A 1 220 ? 12.297 -17.484 3.604 1 91.31 220 THR A C 1
ATOM 1781 O O . THR A 1 220 ? 11.992 -18.516 4.203 1 91.31 220 THR A O 1
ATOM 1784 N N . SER A 1 221 ? 13.609 -17.297 3.428 1 76.81 221 SER A N 1
ATOM 1785 C CA . SER A 1 221 ? 14.609 -18.062 4.152 1 76.81 221 SER A CA 1
ATOM 1786 C C . SER A 1 221 ? 15.148 -17.297 5.352 1 76.81 221 SER A C 1
ATOM 1788 O O . SER A 1 221 ? 15.242 -16.062 5.309 1 76.81 221 SER A O 1
ATOM 1790 N N . GLU A 1 222 ? 14.859 -17.719 6.789 1 56.84 222 GLU A N 1
ATOM 1791 C CA . GLU A 1 222 ? 15.57 -17.172 7.938 1 56.84 222 GLU A CA 1
ATOM 1792 C C . GLU A 1 222 ? 17.078 -17.156 7.703 1 56.84 222 GLU A C 1
ATOM 1794 O O . GLU A 1 222 ? 17.656 -18.172 7.297 1 56.84 222 GLU A O 1
ATOM 1799 N N . SER A 1 223 ? 17.625 -16.25 7.277 1 44.25 223 SER A N 1
ATOM 1800 C CA . SER A 1 223 ? 19.062 -16.375 7.469 1 44.25 223 SER A CA 1
ATOM 1801 C C . SER A 1 223 ? 19.406 -16.75 8.906 1 44.25 223 SER A C 1
ATOM 1803 O O . SER A 1 223 ? 18.766 -16.266 9.844 1 44.25 223 SER A O 1
ATOM 1805 N N . HIS A 1 224 ? 19.734 -17.984 9.266 1 36.88 224 HIS A N 1
ATOM 1806 C CA . HIS A 1 224 ? 20.422 -18.234 10.523 1 36.88 224 HIS A CA 1
ATOM 1807 C C . HIS A 1 224 ? 21.328 -17.062 10.906 1 36.88 224 HIS A C 1
ATOM 1809 O O . HIS A 1 224 ? 22.328 -16.812 10.234 1 36.88 224 HIS A O 1
ATOM 1815 N N . ALA A 1 225 ? 20.953 -16.062 11.328 1 33.84 225 ALA A N 1
ATOM 1816 C CA . ALA A 1 225 ? 21.906 -15.258 12.086 1 33.84 225 ALA A CA 1
ATOM 1817 C C . ALA A 1 225 ? 22.766 -16.141 12.984 1 33.84 225 ALA A C 1
ATOM 1819 O O . ALA A 1 225 ? 22.266 -17.016 13.672 1 33.84 225 ALA A O 1
ATOM 1820 N N . ARG A 1 226 ? 24.016 -16.469 12.562 1 26.38 226 ARG A N 1
ATOM 1821 C CA . ARG A 1 226 ? 24.969 -17.078 13.492 1 26.38 226 ARG A CA 1
ATOM 1822 C C . ARG A 1 226 ? 24.688 -16.625 14.922 1 26.38 226 ARG A C 1
ATOM 1824 O O . ARG A 1 226 ? 24.547 -15.422 15.188 1 26.38 226 ARG A O 1
ATOM 1831 N N . ARG A 1 227 ? 24.328 -17.594 15.734 1 19.05 227 ARG A N 1
ATOM 1832 C CA . ARG A 1 227 ? 24.797 -17.359 17.094 1 19.05 227 ARG A CA 1
ATOM 1833 C C . ARG A 1 227 ? 26.234 -16.859 17.094 1 19.05 227 ARG A C 1
ATOM 1835 O O . ARG A 1 227 ? 27.078 -17.375 16.359 1 19.05 227 ARG A O 1
ATOM 1842 N N . MET B 1 1 ? -13.328 7.262 17.203 1 93.88 1 MET B N 1
ATOM 1843 C CA . MET B 1 1 ? -11.906 6.902 17.219 1 93.88 1 MET B CA 1
ATOM 1844 C C . MET B 1 1 ? -11.188 7.492 16 1 93.88 1 MET B C 1
ATOM 1846 O O . MET B 1 1 ? -11.797 7.695 14.953 1 93.88 1 MET B O 1
ATOM 1850 N N . VAL B 1 2 ? -9.914 7.902 16.219 1 97.5 2 VAL B N 1
ATOM 1851 C CA . VAL B 1 2 ? -9.102 8.438 15.125 1 97.5 2 VAL B CA 1
ATOM 1852 C C . VAL B 1 2 ? -8.07 7.398 14.688 1 97.5 2 VAL B C 1
ATOM 1854 O O . VAL B 1 2 ? -7.383 6.812 15.531 1 97.5 2 VAL B O 1
ATOM 1857 N N . TYR B 1 3 ? -7.996 7.203 13.344 1 96.88 3 TYR B N 1
ATOM 1858 C CA . TYR B 1 3 ? -7.031 6.27 12.773 1 96.88 3 TYR B CA 1
ATOM 1859 C C . TYR B 1 3 ? -6.059 6.992 11.852 1 96.88 3 TYR B C 1
ATOM 1861 O O . TYR B 1 3 ? -6.449 7.887 11.102 1 96.88 3 TYR B O 1
ATOM 1869 N N . ILE B 1 4 ? -4.812 6.508 11.922 1 97.88 4 ILE B N 1
ATOM 1870 C CA . ILE B 1 4 ? -3.762 7.105 11.102 1 97.88 4 ILE B CA 1
ATOM 1871 C C . ILE B 1 4 ? -3.303 6.102 10.047 1 97.88 4 ILE B C 1
ATOM 1873 O O . ILE B 1 4 ? -3.074 4.93 10.352 1 97.88 4 ILE B O 1
ATOM 1877 N N . THR B 1 5 ? -3.211 6.488 8.797 1 96.38 5 THR B N 1
ATOM 1878 C CA . THR B 1 5 ? -2.596 5.723 7.719 1 96.38 5 THR B CA 1
ATOM 1879 C C . THR B 1 5 ? -1.729 6.625 6.84 1 96.38 5 THR B C 1
ATOM 1881 O O . THR B 1 5 ? -1.536 7.801 7.152 1 96.38 5 THR B O 1
ATOM 1884 N N . GLY B 1 6 ? -1.034 6 5.871 1 95.31 6 GLY B N 1
ATOM 1885 C CA . GLY B 1 6 ? -0.129 6.836 5.098 1 95.31 6 GLY B CA 1
ATOM 1886 C C . GLY B 1 6 ? -0.069 6.449 3.631 1 95.31 6 GLY B C 1
ATOM 1887 O O . GLY B 1 6 ? -0.399 5.32 3.268 1 95.31 6 GLY B O 1
ATOM 1888 N N . ASP B 1 7 ? 0.173 7.43 2.807 1 94.44 7 ASP B N 1
ATOM 1889 C CA . ASP B 1 7 ? 0.636 7.262 1.434 1 94.44 7 ASP B CA 1
ATOM 1890 C C . ASP B 1 7 ? -0.274 6.309 0.662 1 94.44 7 ASP B C 1
ATOM 1892 O O . ASP B 1 7 ? 0.189 5.301 0.119 1 94.44 7 ASP B O 1
ATOM 1896 N N . THR B 1 8 ? -1.534 6.703 0.478 1 94.81 8 THR B N 1
ATOM 1897 C CA . THR B 1 8 ? -2.488 5.852 -0.224 1 94.81 8 THR B CA 1
ATOM 1898 C C . THR B 1 8 ? -2.279 5.938 -1.733 1 94.81 8 THR B C 1
ATOM 1900 O O . THR B 1 8 ? -2.723 5.059 -2.477 1 94.81 8 THR B O 1
ATOM 1903 N N . HIS B 1 9 ? -1.691 6.957 -2.248 1 92.38 9 HIS B N 1
ATOM 1904 C CA . HIS B 1 9 ? -1.265 7.105 -3.635 1 92.38 9 HIS B CA 1
ATOM 1905 C C . HIS B 1 9 ? -2.426 6.875 -4.598 1 92.38 9 HIS B C 1
ATOM 1907 O O . HIS B 1 9 ? -2.248 6.277 -5.66 1 92.38 9 HIS B O 1
ATOM 1913 N N . GLY B 1 10 ? -3.576 7.234 -4.203 1 93.38 10 GLY B N 1
ATOM 1914 C CA . GLY B 1 10 ? -4.723 7.148 -5.09 1 93.38 10 GLY B CA 1
ATOM 1915 C C . GLY B 1 10 ? -5.262 5.738 -5.238 1 93.38 10 GLY B C 1
ATOM 1916 O O . GLY B 1 10 ? -6.051 5.461 -6.145 1 93.38 10 GLY B O 1
ATOM 1917 N N . ASP B 1 11 ? -4.848 4.859 -4.43 1 90.69 11 ASP B N 1
ATOM 1918 C CA . ASP B 1 11 ? -5.312 3.479 -4.48 1 90.69 11 ASP B CA 1
ATOM 1919 C C . ASP B 1 11 ? -6.586 3.299 -3.656 1 90.69 11 ASP B C 1
ATOM 1921 O O . ASP B 1 11 ? -6.523 3.098 -2.443 1 90.69 11 ASP B O 1
ATOM 1925 N N . LEU B 1 12 ? -7.699 3.221 -4.359 1 90.75 12 LEU B N 1
ATOM 1926 C CA . LEU B 1 12 ? -9 3.146 -3.705 1 90.75 12 LEU B CA 1
ATOM 1927 C C . LEU B 1 12 ? -9.117 1.88 -2.865 1 90.75 12 LEU B C 1
ATOM 1929 O O . LEU B 1 12 ? -9.844 1.854 -1.869 1 90.75 12 LEU B O 1
ATOM 1933 N N . GLU B 1 13 ? -8.391 0.816 -3.23 1 85.44 13 GLU B N 1
ATOM 1934 C CA . GLU B 1 13 ? -8.453 -0.458 -2.521 1 85.44 13 GLU B CA 1
ATOM 1935 C C . GLU B 1 13 ? -7.996 -0.31 -1.074 1 85.44 13 GLU B C 1
ATOM 1937 O O . GLU B 1 13 ? -8.422 -1.068 -0.201 1 85.44 13 GLU B O 1
ATOM 1942 N N . ARG B 1 14 ? -7.223 0.658 -0.83 1 89.31 14 ARG B N 1
ATOM 1943 C CA . ARG B 1 14 ? -6.723 0.94 0.512 1 89.31 14 ARG B CA 1
ATOM 1944 C C . ARG B 1 14 ? -7.859 1.332 1.449 1 89.31 14 ARG B C 1
ATOM 1946 O O . ARG B 1 14 ? -7.703 1.301 2.672 1 89.31 14 ARG B O 1
ATOM 1953 N N . PHE B 1 15 ? -9.031 1.622 0.893 1 92 15 PHE B N 1
ATOM 1954 C CA . PHE B 1 15 ? -10.148 2.092 1.706 1 92 15 PHE B CA 1
ATOM 1955 C C . PHE B 1 15 ? -11.273 1.062 1.733 1 92 15 PHE B C 1
ATOM 1957 O O . PHE B 1 15 ? -12.312 1.29 2.348 1 92 15 PHE B O 1
ATOM 1964 N N . LYS B 1 16 ? -11.102 -0.01 1.054 1 81.12 16 LYS B N 1
ATOM 1965 C CA . LYS B 1 16 ? -12.211 -0.945 0.877 1 81.12 16 LYS B CA 1
ATOM 1966 C C . LYS B 1 16 ? -12.086 -2.133 1.826 1 81.12 16 LYS B C 1
ATOM 1968 O O . LYS B 1 16 ? -13.008 -2.941 1.943 1 81.12 16 LYS B O 1
ATOM 1973 N N . HIS B 1 17 ? -11 -2.221 2.525 1 72.62 17 HIS B N 1
ATOM 1974 C CA . HIS B 1 17 ? -10.797 -3.479 3.236 1 72.62 17 HIS B CA 1
ATOM 1975 C C . HIS B 1 17 ? -10.516 -3.236 4.715 1 72.62 17 HIS B C 1
ATOM 1977 O O . HIS B 1 17 ? -10.367 -2.09 5.145 1 72.62 17 HIS B O 1
ATOM 1983 N N . GLY B 1 18 ? -10.766 -4.309 5.406 1 72.31 18 GLY B N 1
ATOM 1984 C CA . GLY B 1 18 ? -10.367 -4.324 6.805 1 72.31 18 GLY B CA 1
ATOM 1985 C C . GLY B 1 18 ? -11.32 -3.572 7.711 1 72.31 18 GLY B C 1
ATOM 1986 O O . GLY B 1 18 ? -12.539 -3.625 7.52 1 72.31 18 GLY B O 1
ATOM 1987 N N . ARG B 1 19 ? -10.711 -2.961 8.68 1 77.88 19 ARG B N 1
ATOM 1988 C CA . ARG B 1 19 ? -11.453 -2.275 9.734 1 77.88 19 ARG B CA 1
ATOM 1989 C C . ARG B 1 19 ? -12.25 -1.106 9.172 1 77.88 19 ARG B C 1
ATOM 1991 O O . ARG B 1 19 ? -13.25 -0.693 9.766 1 77.88 19 ARG B O 1
ATOM 1998 N N . LEU B 1 20 ? -11.867 -0.621 8.039 1 86.38 20 LEU B N 1
ATOM 1999 C CA . LEU B 1 20 ? -12.477 0.582 7.48 1 86.38 20 LEU B CA 1
ATOM 2000 C C . LEU B 1 20 ? -13.93 0.33 7.094 1 86.38 20 LEU B C 1
ATOM 2002 O O . LEU B 1 20 ? -14.75 1.254 7.098 1 86.38 20 LEU B O 1
ATOM 2006 N N . ARG B 1 21 ? -14.195 -0.905 6.832 1 78.81 21 ARG B N 1
ATOM 2007 C CA . ARG B 1 21 ? -15.547 -1.265 6.414 1 78.81 21 ARG B CA 1
ATOM 2008 C C . ARG B 1 21 ? -16.531 -1.112 7.562 1 78.81 21 ARG B C 1
ATOM 2010 O O . ARG B 1 21 ? -17.75 -1.025 7.34 1 78.81 21 ARG B O 1
ATOM 2017 N N . TRP B 1 22 ? -16.016 -1.024 8.789 1 85.94 22 TRP B N 1
ATOM 2018 C CA . TRP B 1 22 ? -16.891 -1.046 9.953 1 85.94 22 TRP B CA 1
ATOM 2019 C C . TRP B 1 22 ? -16.875 0.3 10.672 1 85.94 22 TRP B C 1
ATOM 2021 O O . TRP B 1 22 ? -17.5 0.455 11.719 1 85.94 22 TRP B O 1
ATOM 2031 N N . LEU B 1 23 ? -16.266 1.218 10.094 1 92.06 23 LEU B N 1
ATOM 2032 C CA . LEU B 1 23 ? -16.188 2.529 10.727 1 92.06 23 LEU B CA 1
ATOM 2033 C C . LEU B 1 23 ? -17.484 3.303 10.539 1 92.06 23 LEU B C 1
ATOM 2035 O O . LEU B 1 23 ? -18.219 3.064 9.578 1 92.06 23 LEU B O 1
ATOM 2039 N N . SER B 1 24 ? -17.688 4.121 11.555 1 94.06 24 SER B N 1
ATOM 2040 C CA . SER B 1 24 ? -18.938 4.883 11.578 1 94.06 24 SER B CA 1
ATOM 2041 C C . SER B 1 24 ? -18.672 6.383 11.5 1 94.06 24 SER B C 1
ATOM 2043 O O . SER B 1 24 ? -17.516 6.805 11.336 1 94.06 24 SER B O 1
ATOM 2045 N N . LYS B 1 25 ? -19.797 7.137 11.609 1 94.56 25 LYS B N 1
ATOM 2046 C CA . LYS B 1 25 ? -19.719 8.594 11.492 1 94.56 25 LYS B CA 1
ATOM 2047 C C . LYS B 1 25 ? -18.906 9.195 12.633 1 94.56 25 LYS B C 1
ATOM 2049 O O . LYS B 1 25 ? -18.484 10.352 12.562 1 94.56 25 LYS B O 1
ATOM 2054 N N . LYS B 1 26 ? -18.656 8.43 13.641 1 95.12 26 LYS B N 1
ATOM 2055 C CA . LYS B 1 26 ? -17.922 8.922 14.797 1 95.12 26 LYS B CA 1
ATOM 2056 C C . LYS B 1 26 ? -16.406 8.734 14.609 1 95.12 26 LYS B C 1
ATOM 2058 O O . LYS B 1 26 ? -15.617 9.242 15.398 1 95.12 26 LYS B O 1
ATOM 2063 N N . ASP B 1 27 ? -16.062 8.023 13.547 1 96.88 27 ASP B N 1
ATOM 2064 C CA . ASP B 1 27 ? -14.656 7.688 13.328 1 96.88 27 ASP B CA 1
ATOM 2065 C C . ASP B 1 27 ? -14.031 8.625 12.297 1 96.88 27 ASP B C 1
ATOM 2067 O O . ASP B 1 27 ? -14.727 9.164 11.438 1 96.88 27 ASP B O 1
ATOM 2071 N N . THR B 1 28 ? -12.703 8.875 12.461 1 98.12 28 THR B N 1
ATOM 2072 C CA . THR B 1 28 ? -11.93 9.68 11.531 1 98.12 28 THR B CA 1
ATOM 2073 C C . THR B 1 28 ? -10.672 8.93 11.086 1 98.12 28 THR B C 1
ATOM 2075 O O . THR B 1 28 ? -10 8.305 11.898 1 98.12 28 THR B O 1
ATOM 2078 N N . VAL B 1 29 ? -10.453 8.945 9.789 1 98 29 VAL B N 1
ATOM 2079 C CA . VAL B 1 29 ? -9.219 8.398 9.227 1 98 29 VAL B CA 1
ATOM 2080 C C . VAL B 1 29 ? -8.367 9.531 8.648 1 98 29 VAL B C 1
ATOM 2082 O O . VAL B 1 29 ? -8.859 10.336 7.852 1 98 29 VAL B O 1
ATOM 2085 N N . ILE B 1 30 ? -7.109 9.578 9.078 1 98.75 30 ILE B N 1
ATOM 2086 C CA . ILE B 1 30 ? -6.219 10.633 8.609 1 98.75 30 ILE B CA 1
ATOM 2087 C C . ILE B 1 30 ? -5.086 10.016 7.785 1 98.75 30 ILE B C 1
ATOM 2089 O O . ILE B 1 30 ? -4.367 9.141 8.266 1 98.75 30 ILE B O 1
ATOM 2093 N N . VAL B 1 31 ? -4.91 10.445 6.547 1 98.62 31 VAL B N 1
ATOM 2094 C CA . VAL B 1 31 ? -3.834 10.008 5.664 1 98.62 31 VAL B CA 1
ATOM 2095 C C . VAL B 1 31 ? -2.662 10.984 5.75 1 98.62 31 VAL B C 1
ATOM 2097 O O . VAL B 1 31 ? -2.82 12.18 5.477 1 98.62 31 VAL B O 1
ATOM 2100 N N . LEU B 1 32 ? -1.439 10.492 5.984 1 98.56 32 LEU B N 1
ATOM 2101 C CA . LEU B 1 32 ? -0.288 11.328 6.312 1 98.56 32 LEU B CA 1
ATOM 2102 C C . LEU B 1 32 ? 0.399 11.828 5.047 1 98.56 32 LEU B C 1
ATOM 2104 O O . LEU B 1 32 ? 1.619 12.008 5.027 1 98.56 32 LEU B O 1
ATOM 2108 N N . GLY B 1 33 ? -0.311 12.109 4.039 1 97.31 33 GLY B N 1
ATOM 2109 C CA . GLY B 1 33 ? 0.236 12.648 2.805 1 97.31 33 GLY B CA 1
ATOM 2110 C C . GLY B 1 33 ? 0.271 11.633 1.678 1 97.31 33 GLY B C 1
ATOM 2111 O O . GLY B 1 33 ? 0.006 10.445 1.893 1 97.31 33 GLY B O 1
ATOM 2112 N N . ASP B 1 34 ? 0.524 12.188 0.495 1 96.12 34 ASP B N 1
ATOM 2113 C CA . ASP B 1 34 ? 0.48 11.359 -0.708 1 96.12 34 ASP B CA 1
ATOM 2114 C C . ASP B 1 34 ? -0.846 10.609 -0.81 1 96.12 34 ASP B C 1
ATOM 2116 O O . ASP B 1 34 ? -0.863 9.391 -0.994 1 96.12 34 ASP B O 1
ATOM 2120 N N . PHE B 1 35 ? -1.9 11.391 -0.534 1 97.62 35 PHE B N 1
ATOM 2121 C CA . PHE B 1 35 ? -3.262 10.891 -0.682 1 97.62 35 PHE B CA 1
ATOM 2122 C C . PHE B 1 35 ? -3.502 10.383 -2.1 1 97.62 35 PHE B C 1
ATOM 2124 O O . PHE B 1 35 ? -3.953 9.258 -2.293 1 97.62 35 PHE B O 1
ATOM 2131 N N . GLY B 1 36 ? -3.301 11.094 -3.049 1 95.44 36 GLY B N 1
ATOM 2132 C CA . GLY B 1 36 ? -3.139 10.656 -4.422 1 95.44 36 GLY B CA 1
ATOM 2133 C C . GLY B 1 36 ? -4.434 10.664 -5.211 1 95.44 36 GLY B C 1
ATOM 2134 O O . GLY B 1 36 ? -4.461 10.258 -6.375 1 95.44 36 GLY B O 1
ATOM 2135 N N . PHE B 1 37 ? -5.504 11.188 -4.672 1 96.31 37 PHE B N 1
ATOM 2136 C CA . PHE B 1 37 ? -6.777 11.148 -5.379 1 96.31 37 PHE B CA 1
ATOM 2137 C C . PHE B 1 37 ? -7.105 12.508 -5.984 1 96.31 37 PHE B C 1
ATOM 2139 O O . PHE B 1 37 ? -8.156 12.68 -6.609 1 96.31 37 PHE B O 1
ATOM 2146 N N . VAL B 1 38 ? -6.27 13.508 -5.738 1 95.69 38 VAL B N 1
ATOM 2147 C CA . VAL B 1 38 ? -6.312 14.797 -6.418 1 95.69 38 VAL B CA 1
ATOM 2148 C C . VAL B 1 38 ? -5.059 14.977 -7.27 1 95.69 38 VAL B C 1
ATOM 2150 O O . VAL B 1 38 ? -4.062 15.539 -6.801 1 95.69 38 VAL B O 1
ATOM 2153 N N . TRP B 1 39 ? -5.113 14.484 -8.539 1 90.94 39 TRP B N 1
ATOM 2154 C CA . TRP B 1 39 ? -3.869 14.383 -9.289 1 90.94 39 TRP B CA 1
ATOM 2155 C C . TRP B 1 39 ? -4.07 14.844 -10.734 1 90.94 39 TRP B C 1
ATOM 2157 O O . TRP B 1 39 ? -3.357 15.727 -11.219 1 90.94 39 TRP B O 1
ATOM 2167 N N . ASP B 1 40 ? -5.062 14.273 -11.43 1 88.25 40 ASP B N 1
ATOM 2168 C CA . ASP B 1 40 ? -5.105 14.57 -12.859 1 88.25 40 ASP B CA 1
ATOM 2169 C C . ASP B 1 40 ? -6.488 15.07 -13.273 1 88.25 40 ASP B C 1
ATOM 2171 O O . ASP B 1 40 ? -6.703 15.422 -14.43 1 88.25 40 ASP B O 1
ATOM 2175 N N . GLY B 1 41 ? -7.418 15.078 -12.414 1 87.19 41 GLY B N 1
ATOM 2176 C CA . GLY B 1 41 ? -8.742 15.602 -12.711 1 87.19 41 GLY B CA 1
ATOM 2177 C C . GLY B 1 41 ? -9.539 14.711 -13.648 1 87.19 41 GLY B C 1
ATOM 2178 O O . GLY B 1 41 ? -10.531 15.148 -14.234 1 87.19 41 GLY B O 1
ATOM 2179 N N . SER B 1 42 ? -9.117 13.469 -13.82 1 89 42 SER B N 1
ATOM 2180 C CA . SER B 1 42 ? -9.781 12.539 -14.727 1 89 42 SER B CA 1
ATOM 2181 C C . SER B 1 42 ? -11.141 12.117 -14.188 1 89 42 SER B C 1
ATOM 2183 O O . SER B 1 42 ? -11.43 12.305 -13 1 89 42 SER B O 1
ATOM 2185 N N . LYS B 1 43 ? -11.961 11.57 -15.07 1 89.25 43 LYS B N 1
ATOM 2186 C CA . LYS B 1 43 ? -13.258 11.031 -14.672 1 89.25 43 LYS B CA 1
ATOM 2187 C C . LYS B 1 43 ? -13.102 9.906 -13.648 1 89.25 43 LYS B C 1
ATOM 2189 O O . LYS B 1 43 ? -13.898 9.789 -12.719 1 89.25 43 LYS B O 1
ATOM 2194 N N . LYS B 1 44 ? -12.07 9.125 -13.867 1 85.62 44 LYS B N 1
ATOM 2195 C CA . LYS B 1 44 ? -11.797 8.031 -12.938 1 85.62 44 LYS B CA 1
ATOM 2196 C C . LYS B 1 44 ? -11.492 8.57 -11.539 1 85.62 44 LYS B C 1
ATOM 2198 O O . LYS B 1 44 ? -12.023 8.062 -10.547 1 85.62 44 LYS B O 1
ATOM 2203 N N . GLU B 1 45 ? -10.711 9.508 -11.531 1 91.31 45 GLU B N 1
ATOM 2204 C CA . GLU B 1 45 ? -10.359 10.117 -10.258 1 91.31 45 GLU B CA 1
ATOM 2205 C C . GLU B 1 45 ? -11.586 10.75 -9.594 1 91.31 45 GLU B C 1
ATOM 2207 O O . GLU B 1 45 ? -11.789 10.609 -8.391 1 91.31 45 GLU B O 1
ATOM 2212 N N . ALA B 1 46 ? -12.359 11.422 -10.383 1 93.38 46 ALA B N 1
ATOM 2213 C CA . ALA B 1 46 ? -13.586 12.023 -9.867 1 93.38 46 ALA B CA 1
ATOM 2214 C C . ALA B 1 46 ? -14.508 10.969 -9.266 1 93.38 46 ALA B C 1
ATOM 2216 O O . ALA B 1 46 ? -15.141 11.195 -8.234 1 93.38 46 ALA B O 1
ATOM 2217 N N . ALA B 1 47 ? -14.578 9.883 -9.938 1 92.62 47 ALA B N 1
ATOM 2218 C CA . ALA B 1 47 ? -15.398 8.789 -9.438 1 92.62 47 ALA B CA 1
ATOM 2219 C C . ALA B 1 47 ? -14.852 8.25 -8.117 1 92.62 47 ALA B C 1
ATOM 2221 O O . ALA B 1 47 ? -15.617 7.934 -7.203 1 92.62 47 ALA B O 1
ATOM 2222 N N . HIS B 1 48 ? -13.586 8.133 -8.023 1 94.19 48 HIS B N 1
ATOM 2223 C CA . HIS B 1 48 ? -12.969 7.688 -6.785 1 94.19 48 HIS B CA 1
ATOM 2224 C C . HIS B 1 48 ? -13.227 8.672 -5.652 1 94.19 48 HIS B C 1
ATOM 2226 O O . HIS B 1 48 ? -13.539 8.266 -4.527 1 94.19 48 HIS B O 1
ATOM 2232 N N . LEU B 1 49 ? -13.086 9.922 -5.934 1 96.62 49 LEU B N 1
ATOM 2233 C CA . LEU B 1 49 ? -13.344 10.953 -4.93 1 96.62 49 LEU B CA 1
ATOM 2234 C C . LEU B 1 49 ? -14.789 10.898 -4.457 1 96.62 49 LEU B C 1
ATOM 2236 O O . LEU B 1 49 ? -15.062 11 -3.258 1 96.62 49 LEU B O 1
ATOM 2240 N N . LYS B 1 50 ? -15.664 10.727 -5.402 1 96.56 50 LYS B N 1
ATOM 2241 C CA . LYS B 1 50 ? -17.078 10.633 -5.047 1 96.56 50 LYS B CA 1
ATOM 2242 C C . LYS B 1 50 ? -17.328 9.445 -4.117 1 96.56 50 LYS B C 1
ATOM 2244 O O . LYS B 1 50 ? -18.094 9.555 -3.162 1 96.56 50 LYS B O 1
ATOM 2249 N N . TRP B 1 51 ? -16.688 8.375 -4.422 1 94.94 51 TRP B N 1
ATOM 2250 C CA . TRP B 1 51 ? -16.812 7.191 -3.58 1 94.94 51 TRP B CA 1
ATOM 2251 C C . TRP B 1 51 ? -16.297 7.461 -2.172 1 94.94 51 TRP B C 1
ATOM 2253 O O . TRP B 1 51 ? -16.938 7.094 -1.185 1 94.94 51 TRP B O 1
ATOM 2263 N N . LEU B 1 52 ? -15.211 8.094 -2.051 1 97.19 52 LEU B N 1
ATOM 2264 C CA . LEU B 1 52 ? -14.609 8.422 -0.763 1 97.19 52 LEU B CA 1
ATOM 2265 C C . LEU B 1 52 ? -15.484 9.398 0.014 1 97.19 52 LEU B C 1
ATOM 2267 O O . LEU B 1 52 ? -15.641 9.266 1.23 1 97.19 52 LEU B O 1
ATOM 2271 N N . GLN B 1 53 ? -16.078 10.32 -0.693 1 97.25 53 GLN B N 1
ATOM 2272 C CA . GLN B 1 53 ? -16.906 11.352 -0.096 1 97.25 53 GLN B CA 1
ATOM 2273 C C . GLN B 1 53 ? -18.156 10.742 0.552 1 97.25 53 GLN B C 1
ATOM 2275 O O . GLN B 1 53 ? -18.766 11.359 1.421 1 97.25 53 GLN B O 1
ATOM 2280 N N . LYS B 1 54 ? -18.453 9.555 0.156 1 95.69 54 LYS B N 1
ATOM 2281 C CA . LYS B 1 54 ? -19.688 8.938 0.609 1 95.69 54 LYS B CA 1
ATOM 2282 C C . LYS B 1 54 ? -19.438 7.941 1.737 1 95.69 54 LYS B C 1
ATOM 2284 O O . LYS B 1 54 ? -20.359 7.293 2.229 1 95.69 54 LYS B O 1
ATOM 2289 N N . ARG B 1 55 ? -18.188 7.836 2.088 1 96 55 ARG B N 1
ATOM 2290 C CA . ARG B 1 55 ? -17.906 6.961 3.225 1 96 55 ARG B CA 1
ATOM 2291 C C . ARG B 1 55 ? -18.609 7.469 4.484 1 96 55 ARG B C 1
ATOM 2293 O O . ARG B 1 55 ? -18.891 8.664 4.609 1 96 55 ARG B O 1
ATOM 2300 N N . ARG B 1 56 ? -18.891 6.555 5.434 1 95.31 56 ARG B N 1
ATOM 2301 C CA . ARG B 1 56 ? -19.578 6.918 6.66 1 95.31 56 ARG B CA 1
ATOM 2302 C C . ARG B 1 56 ? -18.672 7.691 7.602 1 95.31 56 ARG B C 1
ATOM 2304 O O . ARG B 1 56 ? -19.125 8.531 8.375 1 95.31 56 ARG B O 1
ATOM 2311 N N . TYR B 1 57 ? -17.469 7.406 7.57 1 97.31 57 TYR B N 1
ATOM 2312 C CA . TYR B 1 57 ? -16.5 8.039 8.461 1 97.31 57 TYR B CA 1
ATOM 2313 C C . TYR B 1 57 ? -15.852 9.242 7.785 1 97.31 57 TYR B C 1
ATOM 2315 O O . TYR B 1 57 ? -15.922 9.391 6.562 1 97.31 57 TYR B O 1
ATOM 2323 N N . THR B 1 58 ? -15.234 10.117 8.594 1 98.38 58 THR B N 1
ATOM 2324 C CA . THR B 1 58 ? -14.547 11.297 8.094 1 98.38 58 THR B CA 1
ATOM 2325 C C . THR B 1 58 ? -13.141 10.938 7.602 1 98.38 58 THR B C 1
ATOM 2327 O O . THR B 1 58 ? -12.43 10.172 8.25 1 98.38 58 THR B O 1
ATOM 2330 N N . ILE B 1 59 ? -12.82 11.453 6.449 1 98.69 59 ILE B N 1
ATOM 2331 C CA . ILE B 1 59 ? -11.477 11.266 5.914 1 98.69 59 ILE B CA 1
ATOM 2332 C C . ILE B 1 59 ? -10.758 12.609 5.859 1 98.69 59 ILE B C 1
ATOM 2334 O O . ILE B 1 59 ? -11.242 13.555 5.234 1 98.69 59 ILE B O 1
ATOM 2338 N N . LEU B 1 60 ? -9.664 12.711 6.531 1 98.88 60 LEU B N 1
ATOM 2339 C CA . LEU B 1 60 ? -8.742 13.836 6.438 1 98.88 60 LEU B CA 1
ATOM 2340 C C . LEU B 1 60 ? -7.43 13.414 5.793 1 98.88 60 LEU B C 1
ATOM 2342 O O . LEU B 1 60 ? -7 12.266 5.949 1 98.88 60 LEU B O 1
ATOM 2346 N N . PHE B 1 61 ? -6.809 14.281 5.055 1 98.88 61 PHE B N 1
ATOM 2347 C CA . PHE B 1 61 ? -5.492 13.938 4.535 1 98.88 61 PHE B CA 1
ATOM 2348 C C . PHE B 1 61 ? -4.578 15.156 4.531 1 98.88 61 PHE B C 1
ATOM 2350 O O . PHE B 1 61 ? -5.047 16.281 4.379 1 98.88 61 PHE B O 1
ATOM 2357 N N . LEU B 1 62 ? -3.332 14.93 4.797 1 98.88 62 LEU B N 1
ATOM 2358 C CA . LEU B 1 62 ? -2.289 15.922 4.555 1 98.88 62 LEU B CA 1
ATOM 2359 C C . LEU B 1 62 ? -1.802 15.859 3.109 1 98.88 62 LEU B C 1
ATOM 2361 O O . LEU B 1 62 ? -2.062 14.883 2.406 1 98.88 62 LEU B O 1
ATOM 2365 N N . ASP B 1 63 ? -1.13 16.891 2.664 1 98.44 63 ASP B N 1
ATOM 2366 C CA . ASP B 1 63 ? -0.484 16.844 1.356 1 98.44 63 ASP B CA 1
ATOM 2367 C C . ASP B 1 63 ? 0.943 16.312 1.467 1 98.44 63 ASP B C 1
ATOM 2369 O O . ASP B 1 63 ? 1.559 16.391 2.533 1 98.44 63 ASP B O 1
ATOM 2373 N N . GLY B 1 64 ? 1.394 15.68 0.431 1 97.31 64 GLY B N 1
ATOM 2374 C CA . GLY B 1 64 ? 2.758 15.211 0.266 1 97.31 64 GLY B CA 1
ATOM 2375 C C . GLY B 1 64 ? 3.354 15.562 -1.083 1 97.31 64 GLY B C 1
ATOM 2376 O O . GLY B 1 64 ? 3.318 16.719 -1.495 1 97.31 64 GLY B O 1
ATOM 2377 N N . THR B 1 65 ? 3.945 14.555 -1.748 1 93.88 65 THR B N 1
ATOM 2378 C CA . THR B 1 65 ? 4.59 14.805 -3.033 1 93.88 65 THR B CA 1
ATOM 2379 C C . THR B 1 65 ? 3.756 14.234 -4.176 1 93.88 65 THR B C 1
ATOM 2381 O O . THR B 1 65 ? 4.133 14.352 -5.344 1 93.88 65 THR B O 1
ATOM 2384 N N . HIS B 1 66 ? 2.625 13.703 -3.889 1 91.94 66 HIS B N 1
ATOM 2385 C CA . HIS B 1 66 ? 1.746 13.117 -4.895 1 91.94 66 HIS B CA 1
ATOM 2386 C C . HIS B 1 66 ? 0.389 13.812 -4.914 1 91.94 66 HIS B C 1
ATOM 2388 O O . HIS B 1 66 ? -0.65 13.156 -4.988 1 91.94 66 HIS B O 1
ATOM 2394 N N . GLU B 1 67 ? 0.423 15.109 -4.707 1 94.88 67 GLU B N 1
ATOM 2395 C CA . GLU B 1 67 ? -0.763 15.938 -4.891 1 94.88 67 GLU B CA 1
ATOM 2396 C C . GLU B 1 67 ? -0.562 16.938 -6.027 1 94.88 67 GLU B C 1
ATOM 2398 O O . GLU B 1 67 ? 0.534 17.469 -6.203 1 94.88 67 GLU B O 1
ATOM 2403 N N . ASN B 1 68 ? -1.585 17.094 -6.824 1 95.75 68 ASN B N 1
ATOM 2404 C CA . ASN B 1 68 ? -1.639 18.234 -7.746 1 95.75 68 ASN B CA 1
ATOM 2405 C C . ASN B 1 68 ? -1.995 19.516 -7.023 1 95.75 68 ASN B C 1
ATOM 2407 O O . ASN B 1 68 ? -3.162 19.766 -6.703 1 95.75 68 ASN B O 1
ATOM 2411 N N . TYR B 1 69 ? -1.028 20.344 -6.809 1 96.06 69 TYR B N 1
ATOM 2412 C CA . TYR B 1 69 ? -1.194 21.531 -5.961 1 96.06 69 TYR B CA 1
ATOM 2413 C C . TYR B 1 69 ? -2.023 22.594 -6.664 1 96.06 69 TYR B C 1
ATOM 2415 O O . TYR B 1 69 ? -2.639 23.438 -6.012 1 96.06 69 TYR B O 1
ATOM 2423 N N . ASP B 1 70 ? -2.043 22.547 -8.016 1 95.56 70 ASP B N 1
ATOM 2424 C CA . ASP B 1 70 ? -2.941 23.438 -8.727 1 95.56 70 ASP B CA 1
ATOM 2425 C C . ASP B 1 70 ? -4.402 23.078 -8.469 1 95.56 70 ASP B C 1
ATOM 2427 O O . ASP B 1 70 ? -5.227 23.953 -8.211 1 95.56 70 ASP B O 1
ATOM 2431 N N . LEU B 1 71 ? -4.66 21.828 -8.539 1 95.5 71 LEU B N 1
ATOM 2432 C CA . LEU B 1 71 ? -6.023 21.375 -8.281 1 95.5 71 LEU B CA 1
ATOM 2433 C C . LEU B 1 71 ? -6.406 21.609 -6.828 1 95.5 71 LEU B C 1
ATOM 2435 O O . LEU B 1 71 ? -7.52 22.047 -6.535 1 95.5 71 LEU B O 1
ATOM 2439 N N . LEU B 1 72 ? -5.496 21.328 -5.918 1 96.19 72 LEU B N 1
ATOM 2440 C CA . LEU B 1 72 ? -5.762 21.5 -4.492 1 96.19 72 LEU B CA 1
ATOM 2441 C C . LEU B 1 72 ? -6.047 22.969 -4.176 1 96.19 72 LEU B C 1
ATOM 2443 O O . LEU B 1 72 ? -6.93 23.266 -3.369 1 96.19 72 LEU B O 1
ATOM 2447 N N . ALA B 1 73 ? -5.332 23.875 -4.816 1 95.81 73 ALA B N 1
ATOM 2448 C CA . ALA B 1 73 ? -5.461 25.312 -4.566 1 95.81 73 ALA B CA 1
ATOM 2449 C C . ALA B 1 73 ? -6.844 25.812 -4.965 1 95.81 73 ALA B C 1
ATOM 2451 O O . ALA B 1 73 ? -7.301 26.844 -4.469 1 95.81 73 ALA B O 1
ATOM 2452 N N . ALA B 1 74 ? -7.516 25.078 -5.777 1 95.62 74 ALA B N 1
ATOM 2453 C CA . ALA B 1 74 ? -8.812 25.516 -6.281 1 95.62 74 ALA B CA 1
ATOM 2454 C C . ALA B 1 74 ? -9.906 25.297 -5.242 1 95.62 74 ALA B C 1
ATOM 2456 O O . ALA B 1 74 ? -10.992 25.875 -5.34 1 95.62 74 ALA B O 1
ATOM 2457 N N . TYR B 1 75 ? -9.672 24.5 -4.297 1 97.31 75 TYR B N 1
ATOM 2458 C CA . TYR B 1 75 ? -10.664 24.266 -3.252 1 97.31 75 TYR B CA 1
ATOM 2459 C C . TYR B 1 75 ? -10.641 25.391 -2.225 1 97.31 75 TYR B C 1
ATOM 2461 O O . TYR B 1 75 ? -9.578 25.891 -1.866 1 97.31 75 TYR B O 1
ATOM 2469 N N . PRO B 1 76 ? -11.805 25.766 -1.711 1 97.69 76 PRO B N 1
ATOM 2470 C CA . PRO B 1 76 ? -11.844 26.812 -0.694 1 97.69 76 PRO B CA 1
ATOM 2471 C C . PRO B 1 76 ? -11.391 26.328 0.679 1 97.69 76 PRO B C 1
ATOM 2473 O O . PRO B 1 76 ? -11.43 25.125 0.957 1 97.69 76 PRO B O 1
ATOM 2476 N N . THR B 1 77 ? -10.938 27.25 1.438 1 98.19 77 THR B N 1
ATOM 2477 C CA . THR B 1 77 ? -10.555 26.922 2.807 1 98.19 77 THR B CA 1
ATOM 2478 C C . THR B 1 77 ? -11.672 27.266 3.781 1 98.19 77 THR B C 1
ATOM 2480 O O . THR B 1 77 ? -12.477 28.172 3.518 1 98.19 77 THR B O 1
ATOM 2483 N N . GLU B 1 78 ? -11.75 26.562 4.863 1 98.31 78 GLU B N 1
ATOM 2484 C CA . GLU B 1 78 ? -12.648 26.875 5.969 1 98.31 78 GLU B CA 1
ATOM 2485 C C . GLU B 1 78 ? -12.07 26.406 7.305 1 98.31 78 GLU B C 1
ATOM 2487 O O . GLU B 1 78 ? -11.164 25.562 7.336 1 98.31 78 GLU B O 1
ATOM 2492 N N . GLU B 1 79 ? -12.562 27.031 8.375 1 98.31 79 GLU B N 1
ATOM 2493 C CA . GLU B 1 79 ? -12.219 26.578 9.719 1 98.31 79 GLU B CA 1
ATOM 2494 C C . GLU B 1 79 ? -13.125 25.422 10.148 1 98.31 79 GLU B C 1
ATOM 2496 O O . GLU B 1 79 ? -14.344 25.578 10.219 1 98.31 79 GLU B O 1
ATOM 2501 N N . LYS B 1 80 ? -12.555 24.328 10.336 1 98.19 80 LYS B N 1
ATOM 2502 C CA . LYS B 1 80 ? -13.242 23.141 10.828 1 98.19 80 LYS B CA 1
ATOM 2503 C C . LYS B 1 80 ? -12.297 22.25 11.633 1 98.19 80 LYS B C 1
ATOM 2505 O O . LYS B 1 80 ? -11.078 22.297 11.438 1 98.19 80 LYS B O 1
ATOM 2510 N N . PHE B 1 81 ? -12.805 21.547 12.609 1 98.31 81 PHE B N 1
ATOM 2511 C CA . PHE B 1 81 ? -12.055 20.656 13.484 1 98.31 81 PHE B CA 1
ATOM 2512 C C . PHE B 1 81 ? -11.016 21.453 14.281 1 98.31 81 PHE B C 1
ATOM 2514 O O . PHE B 1 81 ? -9.969 20.906 14.648 1 98.31 81 PHE B O 1
ATOM 2521 N N . GLY B 1 82 ? -11.195 22.719 14.383 1 98 82 GLY B N 1
ATOM 2522 C CA . GLY B 1 82 ? -10.289 23.547 15.156 1 98 82 GLY B CA 1
ATOM 2523 C C . GLY B 1 82 ? -9.148 24.109 14.336 1 98 82 GLY B C 1
ATOM 2524 O O . GLY B 1 82 ? -8.312 24.859 14.859 1 98 82 GLY B O 1
ATOM 2525 N N . GLY B 1 83 ? -9.141 23.781 13.016 1 98.38 83 GLY B N 1
ATOM 2526 C CA . GLY B 1 83 ? -8.062 24.234 12.148 1 98.38 83 GLY B CA 1
ATOM 2527 C C . GLY B 1 83 ? -8.531 24.547 10.742 1 98.38 83 GLY B C 1
ATOM 2528 O O . GLY B 1 83 ? -9.727 24.5 10.453 1 98.38 83 GLY B O 1
ATOM 2529 N N . LEU B 1 84 ? -7.578 24.953 9.922 1 98.56 84 LEU B N 1
ATOM 2530 C CA . LEU B 1 84 ? -7.863 25.312 8.531 1 98.56 84 LEU B CA 1
ATOM 2531 C C . LEU B 1 84 ? -7.871 24.078 7.645 1 98.56 84 LEU B C 1
ATOM 2533 O O . LEU B 1 84 ? -6.906 23.297 7.637 1 98.56 84 LEU B O 1
ATOM 2537 N N . VAL B 1 85 ? -9.039 23.859 6.965 1 98.81 85 VAL B N 1
ATOM 2538 C CA . VAL B 1 85 ? -9.156 22.719 6.074 1 98.81 85 VAL B CA 1
ATOM 2539 C C . VAL B 1 85 ? -9.75 23.141 4.738 1 98.81 85 VAL B C 1
ATOM 2541 O O . VAL B 1 85 ? -10.219 24.281 4.605 1 98.81 85 VAL B O 1
ATOM 2544 N N . GLN B 1 86 ? -9.656 22.297 3.742 1 98.81 86 GLN B N 1
ATOM 2545 C CA . GLN B 1 86 ? -10.352 22.422 2.465 1 98.81 86 GLN B CA 1
ATOM 2546 C C . GLN B 1 86 ? -11.328 21.266 2.252 1 98.81 86 GLN B C 1
ATOM 2548 O O . GLN B 1 86 ? -10.914 20.109 2.092 1 98.81 86 GLN B O 1
ATOM 2553 N N . PRO B 1 87 ? -12.633 21.609 2.309 1 98.62 87 PRO B N 1
ATOM 2554 C CA . PRO B 1 87 ? -13.594 20.547 1.986 1 98.62 87 PRO B CA 1
ATOM 2555 C C . PRO B 1 87 ? -13.57 20.156 0.511 1 98.62 87 PRO B C 1
ATOM 2557 O O . PRO B 1 87 ? -13.625 21.031 -0.363 1 98.62 87 PRO B O 1
ATOM 2560 N N . LEU B 1 88 ? -13.484 18.906 0.224 1 98 88 LEU B N 1
ATOM 2561 C CA . LEU B 1 88 ? -13.508 18.422 -1.152 1 98 88 LEU B CA 1
ATOM 2562 C C . LEU B 1 88 ? -14.883 17.859 -1.509 1 98 88 LEU B C 1
ATOM 2564 O O . LEU B 1 88 ? -15.133 17.516 -2.664 1 98 88 LEU B O 1
ATOM 2568 N N . GLY B 1 89 ? -15.742 17.812 -0.527 1 96.69 89 GLY B N 1
ATOM 2569 C CA . GLY B 1 89 ? -17.078 17.25 -0.677 1 96.69 89 GLY B CA 1
ATOM 2570 C C . GLY B 1 89 ? -17.375 16.125 0.31 1 96.69 89 GLY B C 1
ATOM 2571 O O . GLY B 1 89 ? -16.484 15.32 0.623 1 96.69 89 GLY B O 1
ATOM 2572 N N . GLY B 1 90 ? -18.578 16.094 0.805 1 97.06 90 GLY B N 1
ATOM 2573 C CA . GLY B 1 90 ? -18.953 15.062 1.756 1 97.06 90 GLY B CA 1
ATOM 2574 C C . GLY B 1 90 ? -18.094 15.062 3.01 1 97.06 90 GLY B C 1
ATOM 2575 O O . GLY B 1 90 ? -17.922 16.094 3.648 1 97.06 90 GLY B O 1
ATOM 2576 N N . ASN B 1 91 ? -17.562 13.852 3.301 1 97.12 91 ASN B N 1
ATOM 2577 C CA . ASN B 1 91 ? -16.797 13.656 4.531 1 97.12 91 ASN B CA 1
ATOM 2578 C C . ASN B 1 91 ? -15.297 13.734 4.281 1 97.12 91 ASN B C 1
ATOM 2580 O O . ASN B 1 91 ? -14.5 13.203 5.059 1 97.12 91 ASN B O 1
ATOM 2584 N N . LEU B 1 92 ? -14.875 14.391 3.238 1 98.56 92 LEU B N 1
ATOM 2585 C CA . LEU B 1 92 ? -13.484 14.391 2.805 1 98.56 92 LEU B CA 1
ATOM 2586 C C . LEU B 1 92 ? -12.891 15.789 2.898 1 98.56 92 LEU B C 1
ATOM 2588 O O . LEU B 1 92 ? -13.445 16.75 2.348 1 98.56 92 LEU B O 1
ATOM 2592 N N . TYR B 1 93 ? -11.703 15.891 3.588 1 98.81 93 TYR B N 1
ATOM 2593 C CA . TYR B 1 93 ? -11.102 17.203 3.797 1 98.81 93 TYR B CA 1
ATOM 2594 C C . TYR B 1 93 ? -9.586 17.125 3.656 1 98.81 93 TYR B C 1
ATOM 2596 O O . TYR B 1 93 ? -8.953 16.188 4.129 1 98.81 93 TYR B O 1
ATOM 2604 N N . HIS B 1 94 ? -9.023 18.094 3.021 1 98.88 94 HIS B N 1
ATOM 2605 C CA . HIS B 1 94 ? -7.586 18.344 3.078 1 98.88 94 HIS B CA 1
ATOM 2606 C C . HIS B 1 94 ? -7.238 19.25 4.258 1 98.88 94 HIS B C 1
ATOM 2608 O O . HIS B 1 94 ? -7.875 20.281 4.465 1 98.88 94 HIS B O 1
ATOM 2614 N N . VAL B 1 95 ? -6.273 18.891 5.039 1 98.88 95 VAL B N 1
ATOM 2615 C CA . VAL B 1 95 ? -5.828 19.703 6.164 1 98.88 95 VAL B CA 1
ATOM 2616 C C . VAL B 1 95 ? -4.707 20.641 5.719 1 98.88 95 VAL B C 1
ATOM 2618 O O . VAL B 1 95 ? -3.662 20.188 5.246 1 98.88 95 VAL B O 1
ATOM 2621 N N . CYS B 1 96 ? -4.926 21.891 5.902 1 98.69 96 CYS B N 1
ATOM 2622 C CA . CYS B 1 96 ? -3.912 22.859 5.496 1 98.69 96 CYS B CA 1
ATOM 2623 C C . CYS B 1 96 ? -2.703 22.812 6.426 1 98.69 96 CYS B C 1
ATOM 2625 O O . CYS B 1 96 ? -2.852 22.641 7.637 1 98.69 96 CYS B O 1
ATOM 2627 N N . ARG B 1 97 ? -1.586 23.031 5.824 1 98.75 97 ARG B N 1
ATOM 2628 C CA . ARG B 1 97 ? -0.327 22.938 6.555 1 98.75 97 ARG B CA 1
ATOM 2629 C C . ARG B 1 97 ? -0.308 23.875 7.75 1 98.75 97 ARG B C 1
ATOM 2631 O O . ARG B 1 97 ? -0.656 25.047 7.625 1 98.75 97 ARG B O 1
ATOM 2638 N N . GLY B 1 98 ? 0.094 23.312 8.875 1 98.62 98 GLY B N 1
ATOM 2639 C CA . GLY B 1 98 ? 0.262 24.109 10.078 1 98.62 98 GLY B CA 1
ATOM 2640 C C . GLY B 1 98 ? -0.987 24.156 10.938 1 98.62 98 GLY B C 1
ATOM 2641 O O . GLY B 1 98 ? -0.982 24.766 12.016 1 98.62 98 GLY B O 1
ATOM 2642 N N . SER B 1 99 ? -2.035 23.5 10.594 1 98.69 99 SER B N 1
ATOM 2643 C CA . SER B 1 99 ? -3.281 23.5 11.352 1 98.69 99 SER B CA 1
ATOM 2644 C C . SER B 1 99 ? -3.168 22.625 12.594 1 98.69 99 SER B C 1
ATOM 2646 O O . SER B 1 99 ? -2.545 21.562 12.555 1 98.69 99 SER B O 1
ATOM 2648 N N . VAL B 1 100 ? -3.732 23.062 13.672 1 98.81 100 VAL B N 1
ATOM 2649 C CA . VAL B 1 100 ? -3.947 22.234 14.859 1 98.81 100 VAL B CA 1
ATOM 2650 C C . VAL B 1 100 ? -5.418 21.828 14.953 1 98.81 100 VAL B C 1
ATOM 2652 O O . VAL B 1 100 ? -6.293 22.688 15.102 1 98.81 100 VAL B O 1
ATOM 2655 N N . LEU B 1 101 ? -5.66 20.547 14.812 1 98.81 101 LEU B N 1
ATOM 2656 C CA . LEU B 1 101 ? -7.02 20.031 14.867 1 98.81 101 LEU B CA 1
ATOM 2657 C C . LEU B 1 101 ? -7.375 19.578 16.281 1 98.81 101 LEU B C 1
ATOM 2659 O O . LEU B 1 101 ? -6.488 19.25 17.078 1 98.81 101 LEU B O 1
ATOM 2663 N N . GLU B 1 102 ? -8.617 19.594 16.562 1 98.38 102 GLU B N 1
ATOM 2664 C CA . GLU B 1 102 ? -9.164 19 17.781 1 98.38 102 GLU B CA 1
ATOM 2665 C C . GLU B 1 102 ? -10.141 17.875 17.438 1 98.38 102 GLU B C 1
ATOM 2667 O O . GLU B 1 102 ? -11.25 18.125 16.953 1 98.38 102 GLU B O 1
ATOM 2672 N N . LEU B 1 103 ? -9.711 16.688 17.656 1 97.69 103 LEU B N 1
ATOM 2673 C CA . LEU B 1 103 ? -10.508 15.492 17.375 1 97.69 103 LEU B CA 1
ATOM 2674 C C . LEU B 1 103 ? -10.602 14.609 18.609 1 97.69 103 LEU B C 1
ATOM 2676 O O . LEU B 1 103 ? -9.586 14.188 19.156 1 97.69 103 LEU B O 1
ATOM 2680 N N . GLU B 1 104 ? -11.797 14.359 19.062 1 95.75 104 GLU B N 1
ATOM 2681 C CA . GLU B 1 104 ? -12.055 13.484 20.188 1 95.75 104 GLU B CA 1
ATOM 2682 C C . GLU B 1 104 ? -11.297 13.945 21.438 1 95.75 104 GLU B C 1
ATOM 2684 O O . GLU B 1 104 ? -10.656 13.133 22.109 1 95.75 104 GLU B O 1
ATOM 2689 N N . GLY B 1 105 ? -11.227 15.164 21.578 1 95.62 105 GLY B N 1
ATOM 2690 C CA . GLY B 1 105 ? -10.648 15.758 22.766 1 95.62 105 GLY B CA 1
ATOM 2691 C C . GLY B 1 105 ? -9.133 15.805 22.734 1 95.62 105 GLY B C 1
ATOM 2692 O O . GLY B 1 105 ? -8.492 16.094 23.75 1 95.62 105 GLY B O 1
ATOM 2693 N N . LYS B 1 106 ? -8.562 15.461 21.609 1 97.81 106 LYS B N 1
ATOM 2694 C CA . LYS B 1 106 ? -7.109 15.484 21.469 1 97.81 106 LYS B CA 1
ATOM 2695 C C . LYS B 1 106 ? -6.684 16.484 20.391 1 97.81 106 LYS B C 1
ATOM 2697 O O . LYS B 1 106 ? -7.445 16.781 19.469 1 97.81 106 LYS B O 1
ATOM 2702 N N . ARG B 1 107 ? -5.5 17.016 20.562 1 98.5 107 ARG B N 1
ATOM 2703 C CA . ARG B 1 107 ? -4.977 18.016 19.641 1 98.5 107 ARG B CA 1
ATOM 2704 C C . ARG B 1 107 ? -3.951 17.391 18.688 1 98.5 107 ARG B C 1
ATOM 2706 O O . ARG B 1 107 ? -3.064 16.656 19.125 1 98.5 107 ARG B O 1
ATOM 2713 N N . TYR B 1 108 ? -4.105 17.688 17.375 1 98.75 108 TYR B N 1
ATOM 2714 C CA . TYR B 1 108 ? -3.256 17.172 16.312 1 98.75 108 TYR B CA 1
ATOM 2715 C C . TYR B 1 108 ? -2.617 18.312 15.523 1 98.75 108 TYR B C 1
ATOM 2717 O O . TYR B 1 108 ? -3.305 19.031 14.797 1 98.75 108 TYR B O 1
ATOM 2725 N N . LEU B 1 109 ? -1.337 18.516 15.703 1 98.94 109 LEU B N 1
ATOM 2726 C CA . LEU B 1 109 ? -0.649 19.438 14.812 1 98.94 109 LEU B CA 1
ATOM 2727 C C . LEU B 1 109 ? -0.314 18.781 13.484 1 98.94 1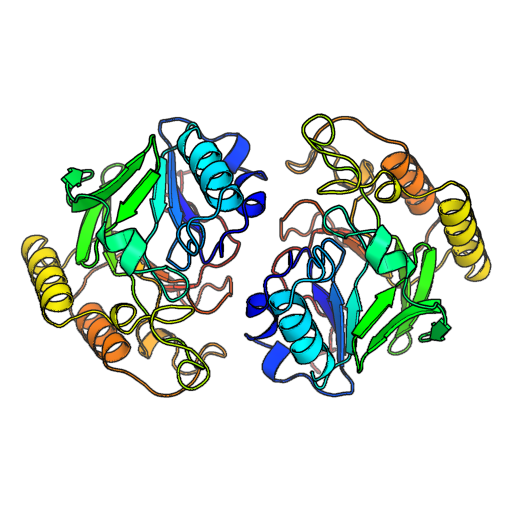09 LEU B C 1
ATOM 2729 O O . LEU B 1 109 ? 0.357 17.75 13.453 1 98.94 109 LEU B O 1
ATOM 2733 N N . CYS B 1 110 ? -0.758 19.359 12.375 1 98.94 110 CYS B N 1
ATOM 2734 C CA . CYS B 1 110 ? -0.658 18.734 11.055 1 98.94 110 CYS B CA 1
ATOM 2735 C C . CYS B 1 110 ? 0.218 19.562 10.125 1 98.94 110 CYS B C 1
ATOM 2737 O O . CYS B 1 110 ? 0.028 20.766 10 1 98.94 110 CYS B O 1
ATOM 2739 N N . PHE B 1 111 ? 1.146 18.891 9.508 1 98.88 111 PHE B N 1
ATOM 2740 C CA . PHE B 1 111 ? 2.033 19.609 8.609 1 98.88 111 PHE B CA 1
ATOM 2741 C C . PHE B 1 111 ? 2.465 18.734 7.445 1 98.88 111 PHE B C 1
ATOM 2743 O O . PHE B 1 111 ? 3.426 17.969 7.566 1 98.88 111 PHE B O 1
ATOM 2750 N N . GLY B 1 112 ? 1.813 18.891 6.293 1 98.62 112 GLY B N 1
ATOM 2751 C CA . GLY B 1 112 ? 2.141 18.156 5.086 1 98.62 112 GLY B CA 1
ATOM 2752 C C . GLY B 1 112 ? 3.332 18.734 4.34 1 98.62 112 GLY B C 1
ATOM 2753 O O . GLY B 1 112 ? 4.07 19.547 4.879 1 98.62 112 GLY B O 1
ATOM 2754 N N . GLY B 1 113 ? 3.52 18.297 3.137 1 97.88 113 GLY B N 1
ATOM 2755 C CA . GLY B 1 113 ? 4.617 18.719 2.281 1 97.88 113 GLY B CA 1
ATOM 2756 C C . GLY B 1 113 ? 5.738 17.703 2.201 1 97.88 113 GLY B C 1
ATOM 2757 O O . GLY B 1 113 ? 5.746 16.719 2.945 1 97.88 113 GLY B O 1
ATOM 2758 N N . GLY B 1 114 ? 6.633 17.906 1.323 1 95.06 114 GLY B N 1
ATOM 2759 C CA . GLY B 1 114 ? 7.77 17.031 1.07 1 95.06 114 GLY B CA 1
ATOM 2760 C C . GLY B 1 114 ? 8.617 17.484 -0.102 1 95.06 114 GLY B C 1
ATOM 2761 O O . GLY B 1 114 ? 8.484 18.609 -0.574 1 95.06 114 GLY B O 1
ATOM 2762 N N . GLU B 1 115 ? 9.531 16.641 -0.395 1 91.88 115 GLU B N 1
ATOM 2763 C CA . GLU B 1 115 ? 10.375 16.844 -1.574 1 91.88 115 GLU B CA 1
ATOM 2764 C C . GLU B 1 115 ? 10.508 15.547 -2.379 1 91.88 115 GLU B C 1
ATOM 2766 O O . GLU B 1 115 ? 10.93 14.523 -1.848 1 91.88 115 GLU B O 1
ATOM 2771 N N . SER B 1 116 ? 10.109 15.656 -3.664 1 85.69 116 SER B N 1
ATOM 2772 C CA . SER B 1 116 ? 10.328 14.508 -4.543 1 85.69 116 SER B CA 1
ATOM 2773 C C . SER B 1 116 ? 11.812 14.281 -4.805 1 85.69 116 SER B C 1
ATOM 2775 O O . SER B 1 116 ? 12.508 15.172 -5.293 1 85.69 116 SER B O 1
ATOM 2777 N N . PRO B 1 117 ? 12.281 13.125 -4.496 1 75.75 117 PRO B N 1
ATOM 2778 C CA . PRO B 1 117 ? 13.711 12.891 -4.684 1 75.75 117 PRO B CA 1
ATOM 2779 C C . PRO B 1 117 ? 14.133 12.969 -6.148 1 75.75 117 PRO B C 1
ATOM 2781 O O . PRO B 1 117 ? 15.297 13.273 -6.445 1 75.75 117 PRO B O 1
ATOM 2784 N N . ASP B 1 118 ? 13.281 12.656 -7.059 1 75.12 118 ASP B N 1
ATOM 2785 C CA . ASP B 1 118 ? 13.609 12.648 -8.484 1 75.12 118 ASP B CA 1
ATOM 2786 C C . ASP B 1 118 ? 13.023 13.875 -9.18 1 75.12 118 ASP B C 1
ATOM 2788 O O . ASP B 1 118 ? 12.672 13.812 -10.359 1 75.12 118 ASP B O 1
ATOM 2792 N N . LYS B 1 119 ? 12.883 14.906 -8.477 1 77.25 119 LYS B N 1
ATOM 2793 C CA . LYS B 1 119 ? 12.211 16.094 -9.016 1 77.25 119 LYS B CA 1
ATOM 2794 C C . LYS B 1 119 ? 12.938 16.609 -10.258 1 77.25 119 LYS B C 1
ATOM 2796 O O . LYS B 1 119 ? 12.312 17.188 -11.148 1 77.25 119 LYS B O 1
ATOM 2801 N N . GLU B 1 120 ? 14.188 16.359 -10.258 1 74.38 120 GLU B N 1
ATOM 2802 C CA . GLU B 1 120 ? 14.961 16.844 -11.391 1 74.38 120 GLU B CA 1
ATOM 2803 C C . GLU B 1 120 ? 14.562 16.141 -12.68 1 74.38 120 GLU B C 1
ATOM 2805 O O . GLU B 1 120 ? 14.75 16.688 -13.773 1 74.38 120 GLU B O 1
ATOM 2810 N N . GLU B 1 121 ? 13.953 14.984 -12.531 1 72.44 121 GLU B N 1
ATOM 2811 C CA . GLU B 1 121 ? 13.547 14.188 -13.688 1 72.44 121 GLU B CA 1
ATOM 2812 C C . GLU B 1 121 ? 12.062 14.359 -13.984 1 72.44 121 GLU B C 1
ATOM 2814 O O . GLU B 1 121 ? 11.539 13.773 -14.93 1 72.44 121 GLU B O 1
ATOM 2819 N N . ARG B 1 122 ? 11.461 15.312 -13.234 1 76.81 122 ARG B N 1
ATOM 2820 C CA . ARG B 1 122 ? 10.016 15.5 -13.359 1 76.81 122 ARG B CA 1
ATOM 2821 C C . ARG B 1 122 ? 9.688 16.828 -14.031 1 76.81 122 ARG B C 1
ATOM 2823 O O . ARG B 1 122 ? 10.57 17.672 -14.211 1 76.81 122 ARG B O 1
ATOM 2830 N N . GLU B 1 123 ? 8.469 16.938 -14.523 1 78.88 123 GLU B N 1
ATOM 2831 C CA . GLU B 1 123 ? 7.98 18.141 -15.195 1 78.88 123 GLU B CA 1
ATOM 2832 C C . GLU B 1 123 ? 7.074 18.953 -14.273 1 78.88 123 GLU B C 1
ATOM 2834 O O . GLU B 1 123 ? 6.02 18.484 -13.852 1 78.88 123 GLU B O 1
ATOM 2839 N N . PRO B 1 124 ? 7.484 20.266 -14.039 1 81.81 124 PRO B N 1
ATOM 2840 C CA . PRO B 1 124 ? 6.656 21.109 -13.18 1 81.81 124 PRO B CA 1
ATOM 2841 C C . PRO B 1 124 ? 5.242 21.312 -13.727 1 81.81 124 PRO B C 1
ATOM 2843 O O . PRO B 1 124 ? 5.07 21.531 -14.922 1 81.81 124 PRO B O 1
ATOM 2846 N N . GLY B 1 125 ? 4.262 21.156 -12.844 1 81.88 125 GLY B N 1
ATOM 2847 C CA . GLY B 1 125 ? 2.873 21.391 -13.211 1 81.88 125 GLY B CA 1
ATOM 2848 C C . GLY B 1 125 ? 2.221 20.172 -13.852 1 81.88 125 GLY B C 1
ATOM 2849 O O . GLY B 1 125 ? 1.026 20.203 -14.156 1 81.88 125 GLY B O 1
ATOM 2850 N N . VAL B 1 126 ? 2.975 19.188 -14.078 1 81.06 126 VAL B N 1
ATOM 2851 C CA . VAL B 1 126 ? 2.455 17.969 -14.703 1 81.06 126 VAL B CA 1
ATOM 2852 C C . VAL B 1 126 ? 2.562 16.797 -13.734 1 81.06 126 VAL B C 1
ATOM 2854 O O . VAL B 1 126 ? 1.552 16.203 -13.367 1 81.06 126 VAL B O 1
ATOM 2857 N N . ASN B 1 127 ? 3.781 16.547 -13.258 1 83.38 127 ASN B N 1
ATOM 2858 C CA . ASN B 1 127 ? 3.973 15.445 -12.32 1 83.38 127 ASN B CA 1
ATOM 2859 C C . ASN B 1 127 ? 4.844 15.859 -11.141 1 83.38 127 ASN B C 1
ATOM 2861 O O . ASN B 1 127 ? 5.355 15.008 -10.406 1 83.38 127 ASN B O 1
ATOM 2865 N N . TRP B 1 128 ? 5.039 17.172 -11.039 1 88.31 128 TRP B N 1
ATOM 2866 C CA . TRP B 1 128 ? 5.746 17.766 -9.914 1 88.31 128 TRP B CA 1
ATOM 2867 C C . TRP B 1 128 ? 5.336 19.219 -9.719 1 88.31 128 TRP B C 1
ATOM 2869 O O . TRP B 1 128 ? 5.125 19.938 -10.695 1 88.31 128 TRP B O 1
ATOM 2879 N N . TRP B 1 129 ? 5.336 19.688 -8.422 1 93.25 129 TRP B N 1
ATOM 2880 C CA . TRP B 1 129 ? 5.004 21.062 -8.086 1 93.25 129 TRP B CA 1
ATOM 2881 C C . TRP B 1 129 ? 5.961 21.609 -7.035 1 93.25 129 TRP B C 1
ATOM 2883 O O . TRP B 1 129 ? 6.211 20.969 -6.016 1 93.25 129 TRP B O 1
ATOM 2893 N N . PRO B 1 130 ? 6.465 22.844 -7.254 1 93.31 130 PRO B N 1
ATOM 2894 C CA . PRO B 1 130 ? 7.336 23.438 -6.234 1 93.31 130 PRO B CA 1
ATOM 2895 C C . PRO B 1 130 ? 6.629 23.609 -4.891 1 93.31 130 PRO B C 1
ATOM 2897 O O . PRO B 1 130 ? 7.285 23.641 -3.846 1 93.31 130 PRO B O 1
ATOM 2900 N N . GLN B 1 131 ? 5.297 23.625 -4.969 1 95.5 131 GLN B N 1
ATOM 2901 C CA . GLN B 1 131 ? 4.488 23.844 -3.775 1 95.5 131 GLN B CA 1
ATOM 2902 C C . GLN B 1 131 ? 4.57 22.641 -2.832 1 95.5 131 GLN B C 1
ATOM 2904 O O . GLN B 1 131 ? 4.129 22.719 -1.684 1 95.5 131 GLN B O 1
ATOM 2909 N N . GLU B 1 132 ? 5.148 21.531 -3.328 1 96.62 132 GLU B N 1
ATOM 2910 C CA . GLU B 1 132 ? 5.359 20.422 -2.398 1 96.62 132 GLU B CA 1
ATOM 2911 C C . GLU B 1 132 ? 6.184 20.875 -1.192 1 96.62 132 GLU B C 1
ATOM 2913 O O . GLU B 1 132 ? 6 20.359 -0.086 1 96.62 132 GLU B O 1
ATOM 2918 N N . MET B 1 133 ? 7.09 21.75 -1.479 1 96.88 133 MET B N 1
ATOM 2919 C CA . MET B 1 133 ? 7.879 22.344 -0.407 1 96.88 133 MET B CA 1
ATOM 2920 C C . MET B 1 133 ? 7.109 23.469 0.279 1 96.88 133 MET B C 1
ATOM 2922 O O . MET B 1 133 ? 6.703 24.438 -0.371 1 96.88 133 MET B O 1
ATOM 2926 N N . PRO B 1 134 ? 6.926 23.344 1.593 1 98.19 134 PRO B N 1
ATOM 2927 C CA . PRO B 1 134 ? 6.168 24.391 2.297 1 98.19 134 PRO B CA 1
ATOM 2928 C C . PRO B 1 134 ? 6.801 25.766 2.158 1 98.19 134 PRO B C 1
ATOM 2930 O O . PRO B 1 134 ? 8.031 25.906 2.172 1 98.19 134 PRO B O 1
ATOM 2933 N N . SER B 1 135 ? 5.996 26.781 2.066 1 97.44 135 SER B N 1
ATOM 2934 C CA . SER B 1 135 ? 6.465 28.156 2.025 1 97.44 135 SER B CA 1
ATOM 2935 C C . SER B 1 135 ? 6.816 28.672 3.42 1 97.44 135 SER B C 1
ATOM 2937 O O . SER B 1 135 ? 6.43 28.062 4.422 1 97.44 135 SER B O 1
ATOM 2939 N N . GLU B 1 136 ? 7.477 29.797 3.375 1 97.06 136 GLU B N 1
ATOM 2940 C CA . GLU B 1 136 ? 7.793 30.438 4.648 1 97.06 136 GLU B CA 1
ATOM 2941 C C . GLU B 1 136 ? 6.523 30.828 5.398 1 97.06 136 GLU B C 1
ATOM 2943 O O . GLU B 1 136 ? 6.473 30.75 6.625 1 97.06 136 GLU B O 1
ATOM 2948 N N . ALA B 1 137 ? 5.582 31.25 4.664 1 97.62 137 ALA B N 1
ATOM 2949 C CA . ALA B 1 137 ? 4.32 31.656 5.27 1 97.62 137 ALA B CA 1
ATOM 2950 C C . ALA B 1 137 ? 3.635 30.484 5.953 1 97.62 137 ALA B C 1
ATOM 2952 O O . ALA B 1 137 ? 3.049 30.625 7.031 1 97.62 137 ALA B O 1
ATOM 2953 N N . GLU B 1 138 ? 3.652 29.344 5.34 1 98.06 138 GLU B N 1
ATOM 2954 C CA . GLU B 1 138 ? 3.053 28.156 5.922 1 98.06 138 GLU B CA 1
ATOM 2955 C C . GLU B 1 138 ? 3.811 27.703 7.168 1 98.06 138 GLU B C 1
ATOM 2957 O O . GLU B 1 138 ? 3.199 27.281 8.156 1 98.06 138 GLU B O 1
ATOM 2962 N N . CYS B 1 139 ? 5.098 27.797 7.105 1 98.56 139 CYS B N 1
ATOM 2963 C CA . CYS B 1 139 ? 5.906 27.484 8.281 1 98.56 139 CYS B CA 1
ATOM 2964 C C . CYS B 1 139 ? 5.602 28.453 9.422 1 98.56 139 CYS B C 1
ATOM 2966 O O . CYS B 1 139 ? 5.473 28.031 10.57 1 98.56 139 CYS B O 1
ATOM 2968 N N . ALA B 1 140 ? 5.496 29.672 9.039 1 98.19 140 ALA B N 1
ATOM 2969 C CA . ALA B 1 140 ? 5.18 30.688 10.039 1 98.19 140 ALA B CA 1
ATOM 2970 C C . ALA B 1 140 ? 3.811 30.438 10.664 1 98.19 140 ALA B C 1
ATOM 2972 O O . ALA B 1 140 ? 3.633 30.609 11.875 1 98.19 140 ALA B O 1
ATOM 2973 N N . ARG B 1 141 ? 2.9 30.078 9.883 1 97.75 141 ARG B N 1
ATOM 2974 C CA . ARG B 1 141 ? 1.57 29.75 10.383 1 97.75 141 ARG B CA 1
ATOM 2975 C C . ARG B 1 141 ? 1.627 28.578 11.352 1 97.75 141 ARG B C 1
ATOM 2977 O O . ARG B 1 141 ? 0.956 28.594 12.391 1 97.75 141 ARG B O 1
ATOM 2984 N N . CYS B 1 142 ? 2.352 27.609 10.969 1 98.69 142 CYS B N 1
ATOM 2985 C CA . CYS B 1 142 ? 2.516 26.453 11.836 1 98.69 142 CYS B CA 1
ATOM 2986 C C . CYS B 1 142 ? 3.09 26.859 13.188 1 98.69 142 CYS B C 1
ATOM 2988 O O . CYS B 1 142 ? 2.584 26.453 14.234 1 98.69 142 CYS B O 1
ATOM 2990 N N . GLU B 1 143 ? 4.09 27.672 13.141 1 98.38 143 GLU B N 1
ATOM 2991 C CA . GLU B 1 143 ? 4.727 28.156 14.359 1 98.38 143 GLU B CA 1
ATOM 2992 C C . GLU B 1 143 ? 3.744 28.953 15.211 1 98.38 143 GLU B C 1
ATOM 2994 O O . GLU B 1 143 ? 3.703 28.797 16.438 1 98.38 143 GLU B O 1
ATOM 2999 N N . ALA B 1 144 ? 3.061 29.75 14.578 1 98.5 144 ALA B N 1
ATOM 3000 C CA . ALA B 1 144 ? 2.088 30.578 15.289 1 98.5 144 ALA B CA 1
ATOM 3001 C C . ALA B 1 144 ? 1.027 29.719 15.969 1 98.5 144 ALA B C 1
ATOM 3003 O O . ALA B 1 144 ? 0.662 29.953 17.125 1 98.5 144 ALA B O 1
ATOM 3004 N N . ASN B 1 145 ? 0.529 28.75 15.273 1 98.62 145 ASN B N 1
ATOM 3005 C CA . ASN B 1 145 ? -0.483 27.859 15.828 1 98.62 145 ASN B CA 1
ATOM 3006 C C . ASN B 1 145 ? 0.08 27 16.969 1 98.62 145 ASN B C 1
ATOM 3008 O O . ASN B 1 145 ? -0.601 26.766 17.969 1 98.62 145 ASN B O 1
ATOM 3012 N N . ALA B 1 146 ? 1.295 26.547 16.781 1 98.62 146 ALA B N 1
ATOM 3013 C CA . ALA B 1 146 ? 1.958 25.812 17.844 1 98.62 146 ALA B CA 1
ATOM 3014 C C . ALA B 1 146 ? 2.1 26.672 19.094 1 98.62 146 ALA B C 1
ATOM 3016 O O . ALA B 1 146 ? 1.789 26.234 20.203 1 98.62 146 ALA B O 1
ATOM 3017 N N . ALA B 1 147 ? 2.527 27.891 18.859 1 98.38 147 ALA B N 1
ATOM 3018 C CA . ALA B 1 147 ? 2.691 28.828 19.969 1 98.38 147 ALA B CA 1
ATOM 3019 C C . ALA B 1 147 ? 1.358 29.109 20.656 1 98.38 147 ALA B C 1
ATOM 3021 O O . ALA B 1 147 ? 1.29 29.172 21.891 1 98.38 147 ALA B O 1
ATOM 3022 N N . ALA B 1 148 ? 0.374 29.281 19.875 1 98.12 148 ALA B N 1
ATOM 3023 C CA . ALA B 1 148 ? -0.957 29.562 20.406 1 98.12 148 ALA B CA 1
ATOM 3024 C C . ALA B 1 148 ? -1.453 28.406 21.281 1 98.12 148 ALA B C 1
ATOM 3026 O O . ALA B 1 148 ? -2.303 28.594 22.156 1 98.12 148 ALA B O 1
ATOM 3027 N N . ASN B 1 149 ? -0.943 27.25 21.094 1 97.81 149 ASN B N 1
ATOM 3028 C CA . ASN B 1 149 ? -1.308 26.078 21.875 1 97.81 149 ASN B CA 1
ATOM 3029 C C . ASN B 1 149 ? -0.251 25.75 22.922 1 97.81 149 ASN B C 1
ATOM 3031 O O . ASN B 1 149 ? -0.2 24.641 23.438 1 97.81 149 ASN B O 1
ATOM 3035 N N . GLY B 1 150 ? 0.678 26.703 23.125 1 97.94 150 GLY B N 1
ATOM 3036 C CA . GLY B 1 150 ? 1.71 26.547 24.141 1 97.94 150 GLY B CA 1
ATOM 3037 C C . GLY B 1 150 ? 2.771 25.531 23.766 1 97.94 150 GLY B C 1
ATOM 3038 O O . GLY B 1 150 ? 3.385 24.906 24.625 1 97.94 150 GLY B O 1
ATOM 3039 N N . TYR B 1 151 ? 2.859 25.203 22.531 1 98.44 151 TYR B N 1
ATOM 3040 C CA . TYR B 1 151 ? 3.771 24.188 22.016 1 98.44 151 TYR B CA 1
ATOM 3041 C C . TYR B 1 151 ? 3.498 22.828 22.641 1 98.44 151 TYR B C 1
ATOM 3043 O O . TYR B 1 151 ? 4.426 22.062 22.891 1 98.44 151 TYR B O 1
ATOM 3051 N N . GLN B 1 152 ? 2.248 22.625 22.969 1 98.5 152 GLN B N 1
ATOM 3052 C CA . GLN B 1 152 ? 1.81 21.359 23.547 1 98.5 152 GLN B CA 1
ATOM 3053 C C . GLN B 1 152 ? 0.66 20.75 22.75 1 98.5 152 GLN B C 1
ATOM 3055 O O . GLN B 1 152 ? -0.405 21.359 22.625 1 98.5 152 GLN B O 1
ATOM 3060 N N . VAL B 1 153 ? 0.85 19.625 22.172 1 98.5 153 VAL B N 1
ATOM 3061 C CA . VAL B 1 153 ? -0.178 18.875 21.453 1 98.5 153 VAL B CA 1
ATOM 3062 C C . VAL B 1 153 ? -0.079 17.406 21.828 1 98.5 153 VAL B C 1
ATOM 3064 O O . VAL B 1 153 ? 0.918 16.969 22.406 1 98.5 153 VAL B O 1
ATOM 3067 N N . ASP B 1 154 ? -1.158 16.656 21.578 1 98.25 154 ASP B N 1
ATOM 3068 C CA . ASP B 1 154 ? -1.13 15.219 21.828 1 98.25 154 ASP B CA 1
ATOM 3069 C C . ASP B 1 154 ? -0.378 14.477 20.734 1 98.25 154 ASP B C 1
ATOM 3071 O O . ASP B 1 154 ? 0.487 13.648 21.016 1 98.25 154 ASP B O 1
ATOM 3075 N N . TYR B 1 155 ? -0.668 14.836 19.484 1 98.62 155 TYR B N 1
ATOM 3076 C CA . TYR B 1 155 ? -0.071 14.141 18.344 1 98.62 155 TYR B CA 1
ATOM 3077 C C . TYR B 1 155 ? 0.444 15.133 17.312 1 98.62 155 TYR B C 1
ATOM 3079 O O . TYR B 1 155 ? -0.119 16.219 17.141 1 98.62 155 TYR B O 1
ATOM 3087 N N . VAL B 1 156 ? 1.522 14.781 16.656 1 98.81 156 VAL B N 1
ATOM 3088 C CA . VAL B 1 156 ? 2.041 15.508 15.492 1 98.81 156 VAL B CA 1
ATOM 3089 C C . VAL B 1 156 ? 1.967 14.625 14.25 1 98.81 156 VAL B C 1
ATOM 3091 O O . VAL B 1 156 ? 2.41 13.477 14.273 1 98.81 156 VAL B O 1
ATOM 3094 N N . LEU B 1 157 ? 1.316 15.117 13.242 1 98.88 157 LEU B N 1
ATOM 3095 C CA . LEU B 1 157 ? 1.125 14.391 11.984 1 98.88 157 LEU B CA 1
ATOM 3096 C C . LEU B 1 157 ? 1.82 15.109 10.836 1 98.88 157 LEU B C 1
ATOM 3098 O O . LEU B 1 157 ? 1.48 16.25 10.508 1 98.88 157 LEU B O 1
ATOM 3102 N N . THR B 1 158 ? 2.816 14.484 10.242 1 98.88 158 THR B N 1
ATOM 3103 C CA . THR B 1 158 ? 3.531 15.07 9.109 1 98.88 158 THR B CA 1
ATOM 3104 C C . THR B 1 158 ? 3.668 14.062 7.973 1 98.88 158 THR B C 1
ATOM 3106 O O . THR B 1 158 ? 3.457 12.867 8.172 1 98.88 158 THR B O 1
ATOM 3109 N N . HIS B 1 159 ? 3.859 14.562 6.738 1 98.31 159 HIS B N 1
ATOM 3110 C CA . HIS B 1 159 ? 4.203 13.648 5.656 1 98.31 159 HIS B CA 1
ATOM 3111 C C . HIS B 1 159 ? 5.672 13.242 5.723 1 98.31 159 HIS B C 1
ATOM 3113 O O . HIS B 1 159 ? 5.992 12.047 5.738 1 98.31 159 HIS B O 1
ATOM 3119 N N . ASP B 1 160 ? 6.531 14.258 5.727 1 96.56 160 ASP B N 1
ATOM 3120 C CA . ASP B 1 160 ? 7.953 14 5.914 1 96.56 160 ASP B CA 1
ATOM 3121 C C . ASP B 1 160 ? 8.32 13.977 7.395 1 96.56 160 ASP B C 1
ATOM 3123 O O . ASP B 1 160 ? 7.449 14.125 8.258 1 96.56 160 ASP B O 1
ATOM 3127 N N . ALA B 1 161 ? 9.602 13.742 7.707 1 96.12 161 ALA B N 1
ATOM 3128 C CA . ALA B 1 161 ? 9.992 13.547 9.102 1 96.12 161 ALA B CA 1
ATOM 3129 C C . ALA B 1 161 ? 11.164 14.445 9.477 1 96.12 161 ALA B C 1
ATOM 3131 O O . ALA B 1 161 ? 11.938 14.867 8.609 1 96.12 161 ALA B O 1
ATOM 3132 N N . PRO B 1 162 ? 11.25 14.766 10.797 1 96.06 162 PRO B N 1
ATOM 3133 C CA . PRO B 1 162 ? 12.508 15.367 11.258 1 96.06 162 PRO B CA 1
ATOM 3134 C C . PRO B 1 162 ? 13.719 14.484 10.969 1 96.06 162 PRO B C 1
ATOM 3136 O O . PRO B 1 162 ? 13.633 13.258 11.07 1 96.06 162 PRO B O 1
ATOM 3139 N N . THR B 1 163 ? 14.82 15.125 10.703 1 93.19 163 THR B N 1
ATOM 3140 C CA . THR B 1 163 ? 16.031 14.375 10.406 1 93.19 163 THR B CA 1
ATOM 3141 C C . THR B 1 163 ? 16.438 13.516 11.602 1 93.19 163 THR B C 1
ATOM 3143 O O . THR B 1 163 ? 17 12.43 11.43 1 93.19 163 THR B O 1
ATOM 3146 N N . LYS B 1 164 ? 16.172 13.922 12.727 1 90.12 164 LYS B N 1
ATOM 3147 C CA . LYS B 1 164 ? 16.562 13.227 13.953 1 90.12 164 LYS B CA 1
ATOM 3148 C C . LYS B 1 164 ? 15.906 11.852 14.031 1 90.12 164 LYS B C 1
ATOM 3150 O O . LYS B 1 164 ? 16.438 10.945 14.68 1 90.12 164 LYS B O 1
ATOM 3155 N N . PHE B 1 165 ? 14.711 11.789 13.453 1 92.06 165 PHE B N 1
ATOM 3156 C CA . PHE B 1 165 ? 14.047 10.492 13.438 1 92.06 165 PHE B CA 1
ATOM 3157 C C . PHE B 1 165 ? 14.742 9.539 12.477 1 92.06 165 PHE B C 1
ATOM 3159 O O . PHE B 1 165 ? 14.695 8.32 12.656 1 92.06 165 PHE B O 1
ATOM 3166 N N . LEU B 1 166 ? 15.273 10.094 11.445 1 86.31 166 LEU B N 1
ATOM 3167 C CA . LEU B 1 166 ? 15.742 9.305 10.305 1 86.31 166 LEU B CA 1
ATOM 3168 C C . LEU B 1 166 ? 17.203 8.914 10.484 1 86.31 166 LEU B C 1
ATOM 3170 O O . LEU B 1 166 ? 17.672 7.965 9.859 1 86.31 166 LEU B O 1
ATOM 3174 N N . ASP B 1 167 ? 17.797 9.688 11.359 1 80.12 167 ASP B N 1
ATOM 3175 C CA . ASP B 1 167 ? 19.219 9.43 11.562 1 80.12 167 ASP B CA 1
ATOM 3176 C C . ASP B 1 167 ? 19.469 7.988 11.984 1 80.12 167 ASP B C 1
ATOM 3178 O O . ASP B 1 167 ? 18.781 7.473 12.875 1 80.12 167 ASP B O 1
ATOM 3182 N N . PHE B 1 168 ? 20.266 7.293 11.281 1 71 168 PHE B N 1
ATOM 3183 C CA . PHE B 1 168 ? 20.734 5.945 11.562 1 71 168 PHE B CA 1
ATOM 3184 C C . PHE B 1 168 ? 19.672 4.914 11.234 1 71 168 PHE B C 1
ATOM 3186 O O . PHE B 1 168 ? 19.641 3.826 11.812 1 71 168 PHE B O 1
ATOM 3193 N N . THR B 1 169 ? 18.672 5.359 10.609 1 72.56 169 THR B N 1
ATOM 3194 C CA . THR B 1 1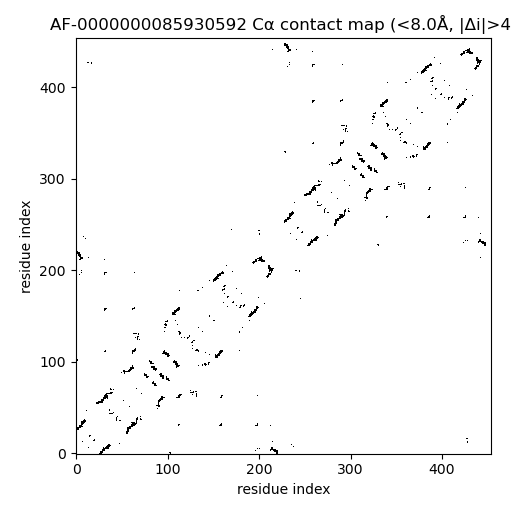69 ? 17.672 4.406 10.141 1 72.56 169 THR B CA 1
ATOM 3195 C C . THR B 1 169 ? 17.844 4.125 8.648 1 72.56 169 THR B C 1
ATOM 3197 O O . THR B 1 169 ? 18.578 4.848 7.961 1 72.56 169 THR B O 1
ATOM 3200 N N . ALA B 1 170 ? 17.266 3.066 8.227 1 66.88 170 ALA B N 1
ATOM 3201 C CA . ALA B 1 170 ? 17.297 2.695 6.812 1 66.88 170 ALA B CA 1
ATOM 3202 C C . ALA B 1 170 ? 16.391 3.609 5.992 1 66.88 170 ALA B C 1
ATOM 3204 O O . ALA B 1 170 ? 16.359 3.523 4.762 1 66.88 170 ALA B O 1
ATOM 3205 N N . LEU B 1 171 ? 15.773 4.582 6.691 1 71.25 171 LEU B N 1
ATOM 3206 C CA . LEU B 1 171 ? 14.836 5.465 6.008 1 71.25 171 LEU B CA 1
ATOM 3207 C C . LEU B 1 171 ? 15.562 6.672 5.418 1 71.25 171 LEU B C 1
ATOM 3209 O O . LEU B 1 171 ? 15.031 7.344 4.527 1 71.25 171 LEU B O 1
ATOM 3213 N N . LYS B 1 172 ? 16.656 6.918 5.898 1 67.62 172 LYS B N 1
ATOM 3214 C CA . LYS B 1 172 ? 17.359 8.141 5.5 1 67.62 172 LYS B CA 1
ATOM 3215 C C . LYS B 1 172 ? 17.734 8.102 4.02 1 67.62 172 LYS B C 1
ATOM 3217 O O . LYS B 1 172 ? 18.344 7.137 3.557 1 67.62 172 LYS B O 1
ATOM 3222 N N . GLN B 1 173 ? 17 8.992 3.369 1 66.06 173 GLN B N 1
ATOM 3223 C CA . GLN B 1 173 ? 17.328 9.109 1.956 1 66.06 173 GLN B CA 1
ATOM 3224 C C . GLN B 1 173 ? 17.719 10.547 1.602 1 66.06 173 GLN B C 1
ATOM 3226 O O . GLN B 1 173 ? 17.094 11.492 2.064 1 66.06 173 GLN B O 1
ATOM 3231 N N . GLY B 1 174 ? 18.875 10.68 1.012 1 68.81 174 GLY B N 1
ATOM 3232 C CA . GLY B 1 174 ? 19.203 11.961 0.408 1 68.81 174 GLY B CA 1
ATOM 3233 C C . GLY B 1 174 ? 19.734 12.969 1.407 1 68.81 174 GLY B C 1
ATOM 3234 O O . GLY B 1 174 ? 20.156 12.602 2.506 1 68.81 174 GLY B O 1
ATOM 3235 N N . GLN B 1 175 ? 19.75 14.281 0.991 1 78.19 175 GLN B N 1
ATOM 3236 C CA . GLN B 1 175 ? 20.281 15.391 1.779 1 78.19 175 GLN B CA 1
ATOM 3237 C C . GLN B 1 175 ? 19.156 16.094 2.559 1 78.19 175 GLN B C 1
ATOM 3239 O O . GLN B 1 175 ? 18 16.031 2.16 1 78.19 175 GLN B O 1
ATOM 3244 N N . THR B 1 176 ? 19.625 16.641 3.654 1 87.88 176 THR B N 1
ATOM 3245 C CA . THR B 1 176 ? 18.703 17.453 4.453 1 87.88 176 THR B CA 1
ATOM 3246 C C . THR B 1 176 ? 18.25 18.688 3.684 1 87.88 176 THR B C 1
ATOM 3248 O O . THR B 1 176 ? 19.062 19.344 3.029 1 87.88 176 THR B O 1
ATOM 3251 N N . ASN B 1 177 ? 16.922 18.953 3.689 1 91.75 177 ASN B N 1
ATOM 3252 C CA . ASN B 1 177 ? 16.375 20.141 3.051 1 91.75 177 ASN B CA 1
ATOM 3253 C C . ASN B 1 177 ? 15.695 21.062 4.062 1 91.75 177 ASN B C 1
ATOM 3255 O O . ASN B 1 177 ? 15.781 20.828 5.27 1 91.75 177 ASN B O 1
ATOM 3259 N N . ARG B 1 178 ? 15.117 22.188 3.578 1 94.38 178 ARG B N 1
ATOM 3260 C CA . ARG B 1 178 ? 14.586 23.203 4.477 1 94.38 178 ARG B CA 1
ATOM 3261 C C . ARG B 1 178 ? 13.391 22.672 5.266 1 94.38 178 ARG B C 1
ATOM 3263 O O . ARG B 1 178 ? 13.133 23.109 6.391 1 94.38 178 ARG B O 1
ATOM 3270 N N . LEU B 1 179 ? 12.609 21.75 4.695 1 96.88 179 LEU B N 1
ATOM 3271 C CA . LEU B 1 179 ? 11.5 21.156 5.434 1 96.88 179 LEU B CA 1
ATOM 3272 C C . LEU B 1 179 ? 12.008 20.328 6.598 1 96.88 179 LEU B C 1
ATOM 3274 O O . LEU B 1 179 ? 11.469 20.391 7.703 1 96.88 179 LEU B O 1
ATOM 3278 N N . HIS B 1 180 ? 13.016 19.562 6.367 1 95.38 180 HIS B N 1
ATOM 3279 C CA . HIS B 1 180 ? 13.633 18.797 7.438 1 95.38 180 HIS B CA 1
ATOM 3280 C C . HIS B 1 180 ? 14.07 19.703 8.586 1 95.38 180 HIS B C 1
ATOM 3282 O O . HIS B 1 180 ? 13.828 19.391 9.758 1 95.38 180 HIS B O 1
ATOM 3288 N N . GLU B 1 181 ? 14.695 20.766 8.211 1 95.25 181 GLU B N 1
ATOM 3289 C CA . GLU B 1 181 ? 15.172 21.719 9.219 1 95.25 181 GLU B CA 1
ATOM 3290 C C . GLU B 1 181 ? 14.008 22.297 10.016 1 95.25 181 GLU B C 1
ATOM 3292 O O . GLU B 1 181 ? 14.102 22.438 11.234 1 95.25 181 GLU B O 1
ATOM 3297 N N . PHE B 1 182 ? 13.031 22.641 9.367 1 98.25 182 PHE B N 1
ATOM 3298 C CA . PHE B 1 182 ? 11.852 23.188 10.031 1 98.25 182 PHE B CA 1
ATOM 3299 C C . PHE B 1 182 ? 11.266 22.172 11.008 1 98.25 182 PHE B C 1
ATOM 3301 O O . PHE B 1 182 ? 10.945 22.516 12.148 1 98.25 182 PHE B O 1
ATOM 3308 N N . LEU B 1 183 ? 11.086 20.938 10.547 1 98.25 183 LEU B N 1
ATOM 3309 C CA . LEU B 1 183 ? 10.516 19.891 11.398 1 98.25 183 LEU B CA 1
ATOM 3310 C C . LEU B 1 183 ? 11.422 19.609 12.594 1 98.25 183 LEU B C 1
ATOM 3312 O O . LEU B 1 183 ? 10.938 19.312 13.688 1 98.25 183 LEU B O 1
ATOM 3316 N N . ASP B 1 184 ? 12.742 19.734 12.398 1 97.38 184 ASP B N 1
ATOM 3317 C CA . ASP B 1 184 ? 13.68 19.578 13.508 1 97.38 184 ASP B CA 1
ATOM 3318 C C . ASP B 1 184 ? 13.461 20.656 14.562 1 97.38 184 ASP B C 1
ATOM 3320 O O . ASP B 1 184 ? 13.484 20.375 15.766 1 97.38 184 ASP B O 1
ATOM 3324 N N . ARG B 1 185 ? 13.281 21.844 14.094 1 97.75 185 ARG B N 1
ATOM 3325 C CA . ARG B 1 185 ? 13.031 22.953 15.016 1 97.75 185 ARG B CA 1
ATOM 3326 C C . ARG B 1 185 ? 11.727 22.75 15.773 1 97.75 185 ARG B C 1
ATOM 3328 O O . ARG B 1 185 ? 11.656 23 16.984 1 97.75 185 ARG B O 1
ATOM 3335 N N . LEU B 1 186 ? 10.75 22.344 15.086 1 98.06 186 LEU B N 1
ATOM 3336 C CA . LEU B 1 186 ? 9.461 22.078 15.727 1 98.06 186 LEU B CA 1
ATOM 3337 C C . LEU B 1 186 ? 9.602 20.984 16.781 1 98.06 186 LEU B C 1
ATOM 3339 O O . LEU B 1 186 ? 9.016 21.094 17.859 1 98.06 186 LEU B O 1
ATOM 3343 N N . LEU B 1 187 ? 10.305 19.984 16.391 1 97.88 187 LEU B N 1
ATOM 3344 C CA . LEU B 1 187 ? 10.547 18.859 17.297 1 97.88 187 LEU B CA 1
ATOM 3345 C C . LEU B 1 187 ? 11.156 19.344 18.609 1 97.88 187 LEU B C 1
ATOM 3347 O O . LEU B 1 187 ? 10.789 18.859 19.688 1 97.88 187 LEU B O 1
ATOM 3351 N N . LEU B 1 188 ? 12.016 20.266 18.578 1 97.06 188 LEU B N 1
ATOM 3352 C CA . LEU B 1 188 ? 12.727 20.766 19.75 1 97.06 188 LEU B CA 1
ATOM 3353 C C . LEU B 1 188 ? 11.805 21.594 20.625 1 97.06 188 LEU B C 1
ATOM 3355 O O . LEU B 1 188 ? 12 21.656 21.844 1 97.06 188 LEU B O 1
ATOM 3359 N N . LYS B 1 189 ? 10.812 22.141 20.094 1 98.06 189 LYS B N 1
ATOM 3360 C CA . LYS B 1 189 ? 9.961 23.078 20.828 1 98.06 189 LYS B CA 1
ATOM 3361 C C . LYS B 1 189 ? 8.727 22.391 21.391 1 98.06 189 LYS B C 1
ATOM 3363 O O . LYS B 1 189 ? 8.188 22.797 22.406 1 98.06 189 LYS B O 1
ATOM 3368 N N . LEU B 1 190 ? 8.328 21.312 20.766 1 98.44 190 LEU B N 1
ATOM 3369 C CA . LEU B 1 190 ? 7.02 20.75 21.062 1 98.44 190 LEU B CA 1
ATOM 3370 C C . LEU B 1 190 ? 7.105 19.734 22.203 1 98.44 190 LEU B C 1
ATOM 3372 O O . LEU B 1 190 ? 8.078 18.984 22.297 1 98.44 190 LEU B O 1
ATOM 3376 N N . THR B 1 191 ? 6.102 19.766 23.062 1 98.31 191 THR B N 1
ATOM 3377 C CA . THR B 1 191 ? 5.75 18.625 23.906 1 98.31 191 THR B CA 1
ATOM 3378 C C . THR B 1 191 ? 4.598 17.828 23.297 1 98.31 191 THR B C 1
ATOM 3380 O O . THR B 1 191 ? 3.557 18.406 22.969 1 98.31 191 THR B O 1
ATOM 3383 N N . TYR B 1 192 ? 4.781 16.594 23.094 1 98.31 192 TYR B N 1
ATOM 3384 C CA . TYR B 1 192 ? 3.783 15.758 22.422 1 98.31 192 TYR B CA 1
ATOM 3385 C C . TYR B 1 192 ? 3.846 14.32 22.922 1 98.31 192 TYR B C 1
ATOM 3387 O O . TYR B 1 192 ? 4.812 13.93 23.578 1 98.31 192 TYR B O 1
ATOM 3395 N N . ASP B 1 193 ? 2.797 13.539 22.625 1 97.5 193 ASP B N 1
ATOM 3396 C CA . ASP B 1 193 ? 2.77 12.125 23 1 97.5 193 ASP B CA 1
ATOM 3397 C C . ASP B 1 193 ? 3.361 11.25 21.906 1 97.5 193 ASP B C 1
ATOM 3399 O O . ASP B 1 193 ? 4.211 10.398 22.172 1 97.5 193 ASP B O 1
ATOM 3403 N N . ARG B 1 194 ? 2.889 11.43 20.656 1 97.94 194 ARG B N 1
ATOM 3404 C CA . ARG B 1 194 ? 3.381 10.633 19.531 1 97.94 194 ARG B CA 1
ATOM 3405 C C . ARG B 1 194 ? 3.451 11.469 18.266 1 97.94 194 ARG B C 1
ATOM 3407 O O . ARG B 1 194 ? 2.602 12.336 18.031 1 97.94 194 ARG B O 1
ATOM 3414 N N . TRP B 1 195 ? 4.488 11.195 17.469 1 98.38 195 TRP B N 1
ATOM 3415 C CA . TRP B 1 195 ? 4.695 11.766 16.141 1 98.38 195 TRP B CA 1
ATOM 3416 C C . TRP B 1 195 ? 4.539 10.703 15.062 1 98.38 195 TRP B C 1
ATOM 3418 O O . TRP B 1 195 ? 5.281 9.719 15.031 1 98.38 195 TRP B O 1
ATOM 3428 N N . PHE B 1 196 ? 3.547 10.883 14.18 1 98.38 196 PHE B N 1
ATOM 3429 C CA . PHE B 1 196 ? 3.355 9.992 13.047 1 98.38 196 PHE B CA 1
ATOM 3430 C C . PHE B 1 196 ? 3.771 10.672 11.75 1 98.38 196 PHE B C 1
ATOM 3432 O O . PHE B 1 196 ? 3.492 11.859 11.547 1 98.38 196 PHE B O 1
ATOM 3439 N N . PHE B 1 197 ? 4.434 9.93 10.891 1 97.94 197 PHE B N 1
ATOM 3440 C CA . PHE B 1 197 ? 4.824 10.484 9.602 1 97.94 197 PHE B CA 1
ATOM 3441 C C . PHE B 1 197 ? 4.75 9.422 8.508 1 97.94 197 PHE B C 1
ATOM 3443 O O . PHE B 1 197 ? 4.738 8.227 8.805 1 97.94 197 PHE B O 1
ATOM 3450 N N . GLY B 1 198 ? 4.566 9.82 7.266 1 96 198 GLY B N 1
ATOM 3451 C CA . GLY B 1 198 ? 4.504 8.93 6.117 1 96 198 GLY B CA 1
ATOM 3452 C C . GLY B 1 198 ? 5.742 9 5.242 1 96 198 GLY B C 1
ATOM 3453 O O . GLY B 1 198 ? 6.859 8.781 5.715 1 96 198 GLY B O 1
ATOM 3454 N N . CYS B 1 199 ? 5.711 9.219 4.027 1 92.19 199 CYS B N 1
ATOM 3455 C CA . CYS B 1 199 ? 6.719 9.594 3.039 1 92.19 199 CYS B CA 1
ATOM 3456 C C . CYS B 1 199 ? 7.637 8.414 2.73 1 92.19 199 CYS B C 1
ATOM 3458 O O . CYS B 1 199 ? 8.062 8.242 1.589 1 92.19 199 CYS B O 1
ATOM 3460 N N . TYR B 1 200 ? 7.918 7.539 3.637 1 88.5 200 TYR B N 1
ATOM 3461 C CA . TYR B 1 200 ? 9.008 6.586 3.486 1 88.5 200 TYR B CA 1
ATOM 3462 C C . TYR B 1 200 ? 8.484 5.188 3.199 1 88.5 200 TYR B C 1
ATOM 3464 O O . TYR B 1 200 ? 9.25 4.227 3.121 1 88.5 200 TYR B O 1
ATOM 3472 N N . HIS B 1 201 ? 7.277 5.035 3.139 1 87.31 201 HIS B N 1
ATOM 3473 C CA . HIS B 1 201 ? 6.602 3.822 2.689 1 87.31 201 HIS B CA 1
ATOM 3474 C C . HIS B 1 201 ? 7.008 2.619 3.533 1 87.31 201 HIS B C 1
ATOM 3476 O O . HIS B 1 201 ? 7.352 1.565 2.994 1 87.31 201 HIS B O 1
ATOM 3482 N N . LYS B 1 202 ? 6.977 2.828 4.82 1 85.81 202 LYS B N 1
ATOM 3483 C CA . LYS B 1 202 ? 7.277 1.768 5.777 1 85.81 202 LYS B CA 1
ATOM 3484 C C . LYS B 1 202 ? 6.387 1.875 7.012 1 85.81 202 LYS B C 1
ATOM 3486 O O . LYS B 1 202 ? 6.113 2.977 7.496 1 85.81 202 LYS B O 1
ATOM 3491 N N . ASP B 1 203 ? 5.977 0.712 7.496 1 89.25 203 ASP B N 1
ATOM 3492 C CA . ASP B 1 203 ? 5.359 0.658 8.812 1 89.25 203 ASP B CA 1
ATOM 3493 C C . ASP B 1 203 ? 6.375 0.252 9.883 1 89.25 203 ASP B C 1
ATOM 3495 O O . ASP B 1 203 ? 6.742 -0.921 9.984 1 89.25 203 ASP B O 1
ATOM 3499 N N . THR B 1 204 ? 6.84 1.261 10.656 1 88.88 204 THR B N 1
ATOM 3500 C CA . THR B 1 204 ? 7.855 0.96 11.656 1 88.88 204 THR B CA 1
ATOM 3501 C C . THR B 1 204 ? 7.789 1.961 12.812 1 88.88 204 THR B C 1
ATOM 3503 O O . THR B 1 204 ? 7.66 3.166 12.586 1 88.88 204 THR B O 1
ATOM 3506 N N . ARG B 1 205 ? 7.758 1.389 13.977 1 91.06 205 ARG B N 1
ATOM 3507 C CA . ARG B 1 205 ? 7.875 2.229 15.164 1 91.06 205 ARG B CA 1
ATOM 3508 C C . ARG B 1 205 ? 9.336 2.502 15.5 1 91.06 205 ARG B C 1
ATOM 3510 O O . ARG B 1 205 ? 10.062 1.599 15.922 1 91.06 205 ARG B O 1
ATOM 3517 N N . LEU B 1 206 ? 9.789 3.734 15.328 1 91.25 206 LEU B N 1
ATOM 3518 C CA . LEU B 1 206 ? 11.188 4.09 15.531 1 91.25 206 LEU B CA 1
ATOM 3519 C C . LEU B 1 206 ? 11.5 4.285 17.016 1 91.25 206 LEU B C 1
ATOM 3521 O O . LEU B 1 206 ? 12.625 4.051 17.453 1 91.25 206 LEU B O 1
ATOM 3525 N N . SER B 1 207 ? 10.539 4.715 17.766 1 91.88 207 SER B N 1
ATOM 3526 C CA . SER B 1 207 ? 10.609 4.906 19.203 1 91.88 207 SER B CA 1
ATOM 3527 C C . SER B 1 207 ? 9.211 4.922 19.828 1 91.88 207 SER B C 1
ATOM 3529 O O . SER B 1 207 ? 8.219 4.688 19.141 1 91.88 207 SER B O 1
ATOM 3531 N N . THR B 1 208 ? 9.156 5.133 21.094 1 91.88 208 THR B N 1
ATOM 3532 C CA . THR B 1 208 ? 7.867 5.199 21.781 1 91.88 208 THR B CA 1
ATOM 3533 C C . THR B 1 208 ? 7.082 6.434 21.328 1 91.88 208 THR B C 1
ATOM 3535 O O . THR B 1 208 ? 5.867 6.496 21.516 1 91.88 208 THR B O 1
ATOM 3538 N N . LYS B 1 209 ? 7.762 7.383 20.719 1 95.38 209 LYS B N 1
ATOM 3539 C CA . LYS B 1 209 ? 7.082 8.641 20.422 1 95.38 209 LYS B CA 1
ATOM 3540 C C . LYS B 1 209 ? 7.078 8.906 18.906 1 95.38 209 LYS B C 1
ATOM 3542 O O . LYS B 1 209 ? 6.578 9.938 18.469 1 95.38 209 LYS B O 1
ATOM 3547 N N . ALA B 1 210 ? 7.734 8.039 18.078 1 96 210 ALA B N 1
ATOM 3548 C CA . ALA B 1 210 ? 7.859 8.289 16.641 1 96 210 ALA B CA 1
ATOM 3549 C C . ALA B 1 210 ? 7.535 7.031 15.844 1 96 210 ALA B C 1
ATOM 3551 O O . ALA B 1 210 ? 8.102 5.965 16.094 1 96 210 ALA B O 1
ATOM 3552 N N . GLU B 1 211 ? 6.645 7.191 14.898 1 95.94 211 GLU B N 1
ATOM 3553 C CA . GLU B 1 211 ? 6.234 6.039 14.102 1 95.94 211 GLU B CA 1
ATOM 3554 C C . GLU B 1 211 ? 6.008 6.426 12.648 1 95.94 211 GLU B C 1
ATOM 3556 O O . GLU B 1 211 ? 5.355 7.43 12.359 1 95.94 211 GLU B O 1
ATOM 3561 N N . CYS B 1 212 ? 6.625 5.691 11.766 1 94.62 212 CYS B N 1
ATOM 3562 C CA . CYS B 1 212 ? 6.371 5.801 10.336 1 94.62 212 CYS B CA 1
ATOM 3563 C C . CYS B 1 212 ? 5.195 4.922 9.922 1 94.62 212 CYS B C 1
ATOM 3565 O O . CYS B 1 212 ? 5.117 3.758 10.32 1 94.62 212 CYS B O 1
ATOM 3567 N N . VAL B 1 213 ? 4.258 5.477 9.195 1 94.81 213 VAL B N 1
ATOM 3568 C CA . VAL B 1 213 ? 3.045 4.746 8.844 1 94.81 213 VAL B CA 1
ATOM 3569 C C . VAL B 1 213 ? 2.877 4.723 7.324 1 94.81 213 VAL B C 1
ATOM 3571 O O . VAL B 1 213 ? 3.039 5.75 6.66 1 94.81 213 VAL B O 1
ATOM 3574 N N . PHE B 1 214 ? 2.611 3.559 6.828 1 92.75 214 PHE B N 1
ATOM 3575 C CA . PHE B 1 214 ? 2.365 3.381 5.402 1 92.75 214 PHE B CA 1
ATOM 3576 C C . PHE B 1 214 ? 1.052 2.645 5.168 1 92.75 214 PHE B C 1
ATOM 3578 O O . PHE B 1 214 ? -0.014 3.264 5.133 1 92.75 214 PHE B O 1
ATOM 3585 N N . CYS B 1 215 ? 0.994 1.376 5.289 1 88.75 215 CYS B N 1
ATOM 3586 C CA . CYS B 1 215 ? -0.215 0.611 5.004 1 88.75 215 CYS B CA 1
ATOM 3587 C C . CYS B 1 215 ? -0.97 0.287 6.285 1 88.75 215 CYS B C 1
ATOM 3589 O O . CYS B 1 215 ? -2.117 -0.161 6.242 1 88.75 215 CYS B O 1
ATOM 3591 N N . GLY B 1 216 ? -0.375 0.537 7.395 1 89.62 216 GLY B N 1
ATOM 3592 C CA . GLY B 1 216 ? -1.042 0.302 8.664 1 89.62 216 GLY B CA 1
ATOM 3593 C C . GLY B 1 216 ? -2.188 1.262 8.922 1 89.62 216 GLY B C 1
ATOM 3594 O O . GLY B 1 216 ? -2.238 2.348 8.344 1 89.62 216 GLY B O 1
ATOM 3595 N N . LEU B 1 217 ? -3.127 0.83 9.68 1 92.06 217 LEU B N 1
ATOM 3596 C CA . LEU B 1 217 ? -4.191 1.643 10.258 1 92.06 217 LEU B CA 1
ATOM 3597 C C . LEU B 1 217 ? -4.066 1.704 11.773 1 92.06 217 LEU B C 1
ATOM 3599 O O . LEU B 1 217 ? -4.492 0.782 12.477 1 92.06 217 LEU B O 1
ATOM 3603 N N . ILE B 1 218 ? -3.557 2.822 12.266 1 93.94 218 ILE B N 1
ATOM 3604 C CA . ILE B 1 218 ? -3.15 2.904 13.664 1 93.94 218 ILE B CA 1
ATOM 3605 C C . ILE B 1 218 ? -4.156 3.748 14.445 1 93.94 218 ILE B C 1
ATOM 3607 O O . ILE B 1 218 ? -4.324 4.938 14.164 1 93.94 218 ILE B O 1
ATOM 3611 N N . PRO B 1 219 ? -4.785 3.15 15.422 1 93.56 219 PRO B N 1
ATOM 3612 C CA . PRO B 1 219 ? -5.629 3.971 16.297 1 93.56 219 PRO B CA 1
ATOM 3613 C C . PRO B 1 219 ? -4.816 4.859 17.234 1 93.56 219 PRO B C 1
ATOM 3615 O O . PRO B 1 219 ? -3.766 4.445 17.734 1 93.56 219 PRO B O 1
ATOM 3618 N N . THR B 1 220 ? -5.098 6.098 17.406 1 91.38 220 THR B N 1
ATOM 3619 C CA . THR B 1 220 ? -4.348 6.992 18.281 1 91.38 220 THR B CA 1
ATOM 3620 C C . THR B 1 220 ? -4.738 6.781 19.75 1 91.38 220 THR B C 1
ATOM 3622 O O . THR B 1 220 ? -3.979 7.133 20.656 1 91.38 220 THR B O 1
ATOM 3625 N N . SER B 1 221 ? -5.984 6.504 20.109 1 76.62 221 SER B N 1
ATOM 3626 C CA . SER B 1 221 ? -6.352 6.316 21.516 1 76.62 221 SER B CA 1
ATOM 3627 C C . SER B 1 221 ? -6.398 4.836 21.875 1 76.62 221 SER B C 1
ATOM 3629 O O . SER B 1 221 ? -6.738 3.996 21.047 1 76.62 221 SER B O 1
ATOM 3631 N N . GLU B 1 222 ? -5.391 4.223 22.844 1 56.66 222 GLU B N 1
ATOM 3632 C CA . GLU B 1 222 ? -5.57 2.891 23.422 1 56.66 222 GLU B CA 1
ATOM 3633 C C . GLU B 1 222 ? -6.984 2.715 23.969 1 56.66 222 GLU B C 1
ATOM 3635 O O . GLU B 1 222 ? -7.48 3.572 24.703 1 56.66 222 GLU B O 1
ATOM 3640 N N . SER B 1 223 ? -7.824 2.252 23.359 1 43.81 223 SER B N 1
ATOM 3641 C CA . SER B 1 223 ? -8.945 1.886 24.219 1 43.81 223 SER B CA 1
ATOM 3642 C C . SER B 1 223 ? -8.477 1.1 25.438 1 43.81 223 SER B C 1
ATOM 3644 O O . SER B 1 223 ? -7.582 0.258 25.344 1 43.81 223 SER B O 1
ATOM 3646 N N . HIS B 1 224 ? -8.336 1.641 26.625 1 36.72 224 HIS B N 1
ATOM 3647 C CA . HIS B 1 224 ? -8.297 0.818 27.828 1 36.72 224 HIS B CA 1
ATOM 3648 C C . HIS B 1 224 ? -9.141 -0.441 27.672 1 36.72 224 HIS B C 1
ATOM 3650 O O . HIS B 1 224 ? -10.367 -0.364 27.578 1 36.72 224 HIS B O 1
ATOM 3656 N N . ALA B 1 225 ? -8.828 -1.364 27.031 1 33.62 225 ALA B N 1
ATOM 3657 C CA . ALA B 1 225 ? -9.453 -2.645 27.359 1 33.62 225 ALA B CA 1
ATOM 3658 C C . ALA B 1 225 ? -9.562 -2.826 28.875 1 33.62 225 ALA B C 1
ATOM 3660 O O . ALA B 1 225 ? -8.602 -2.584 29.609 1 33.62 225 ALA B O 1
ATOM 3661 N N . ARG B 1 226 ? -10.742 -2.557 29.484 1 26.28 226 ARG B N 1
ATOM 3662 C CA . ARG B 1 226 ? -10.977 -2.969 30.859 1 26.28 226 ARG B CA 1
ATOM 3663 C C . ARG B 1 226 ? -10.133 -4.191 31.219 1 26.28 226 ARG B C 1
ATOM 3665 O O . ARG B 1 226 ? -10.133 -5.184 30.484 1 26.28 226 ARG B O 1
ATOM 3672 N N . ARG B 1 227 ? -9.211 -3.951 32.125 1 19.33 227 ARG B N 1
ATOM 3673 C CA . ARG B 1 227 ? -9.016 -5.121 32.969 1 19.33 227 ARG B CA 1
ATOM 3674 C C . ARG B 1 227 ? -10.352 -5.754 33.344 1 19.33 227 ARG B C 1
ATOM 3676 O O . ARG B 1 227 ? -11.305 -5.047 33.656 1 19.33 227 ARG B O 1
#